Protein 3BKW (pdb70)

Nearest PDB structures (foldseek):
  3bkw-assembly1_A  TM=1.005E+00  e=5.208E-48  Mesorhizobium japonicum MAFF 303099
  3bkw-assembly1_B  TM=9.819E-01  e=2.307E-45  Mesorhizobium japonicum MAFF 303099
  3g5l-assembly2_A  TM=9.165E-01  e=6.372E-25  Listeria monocytogenes serotype 4b str. F2365
  3g5l-assembly1_B  TM=9.072E-01  e=1.115E-24  Listeria monocytogenes serotype 4b str. F2365
  3l8d-assembly1_A-2  TM=7.432E-01  e=1.160E-13  Bacillus thuringiensis str. Al Hakam

Radius of gyration: 23.38 Å; Cα contacts (8 Å, |Δi|>4): 963; chains: 2; bounding box: 64×59×41 Å

Structure (mmCIF, N/CA/C/O backbone):
data_3BKW
#
_entry.id   3BKW
#
_cell.length_a   58.330
_cell.length_b   58.480
_cell.length_c   142.030
_cell.angle_alpha   90.000
_cell.angle_beta   90.000
_cell.angle_gamma   90.000
#
_symmetry.space_group_name_H-M   'P 21 21 21'
#
loop_
_entity.id
_entity.type
_entity.pdbx_description
1 polymer 'S-adenosylmethionine dependent methyltransferase'
2 non-polymer 1,2-ETHANEDIOL
3 water water
#
loop_
_atom_site.group_PDB
_atom_site.id
_atom_site.type_symbol
_atom_site.label_atom_id
_atom_site.label_alt_id
_atom_site.label_comp_id
_atom_site.label_asym_id
_atom_site.label_entity_id
_atom_site.label_seq_id
_atom_site.pdbx_PDB_ins_code
_atom_site.Cartn_x
_atom_site.Cartn_y
_atom_site.Cartn_z
_atom_site.occupancy
_atom_site.B_iso_or_equiv
_atom_site.auth_seq_id
_atom_site.auth_comp_id
_atom_site.auth_asym_id
_atom_site.auth_atom_id
_atom_site.pdbx_PDB_model_num
ATOM 1 N N . GLY A 1 25 ? 36.588 16.713 16.305 1.00 50.50 24 GLY A N 1
ATOM 2 C CA . GLY A 1 25 ? 36.872 18.053 16.911 1.00 49.36 24 GLY A CA 1
ATOM 3 C C . GLY A 1 25 ? 36.097 19.156 16.211 1.00 49.03 24 GLY A C 1
ATOM 4 O O . GLY A 1 25 ? 34.861 19.178 16.281 1.00 49.54 24 GLY A O 1
ATOM 5 N N . LEU A 1 26 ? 36.813 20.066 15.537 1.00 47.68 25 LEU A N 1
ATOM 6 C CA . LEU A 1 26 ? 36.183 21.195 14.807 1.00 47.63 25 LEU A CA 1
ATOM 7 C C . LEU A 1 26 ? 35.315 20.720 13.646 1.00 47.37 25 LEU A C 1
ATOM 8 O O . LEU A 1 26 ? 34.219 21.240 13.440 1.00 48.03 25 LEU A O 1
ATOM 13 N N . ASP A 1 27 ? 35.792 19.714 12.916 1.00 48.06 26 ASP A N 1
ATOM 14 C CA . ASP A 1 27 ? 35.021 19.128 11.797 1.00 49.41 26 ASP A CA 1
ATOM 15 C C . ASP A 1 27 ? 33.708 18.443 12.245 1.00 48.51 26 ASP A C 1
ATOM 16 O O . ASP A 1 27 ? 32.827 18.207 11.412 1.00 50.31 26 ASP A O 1
ATOM 21 N N . GLY A 1 28 ? 33.598 18.116 13.538 1.00 45.87 27 GLY A N 1
ATOM 22 C CA . GLY A 1 28 ? 32.379 17.577 14.129 1.00 44.84 27 GLY A CA 1
ATOM 23 C C . GLY A 1 28 ? 31.374 18.639 14.577 1.00 44.33 27 GLY A C 1
ATOM 24 O O . GLY A 1 28 ? 30.193 18.315 14.738 1.00 45.75 27 GLY A O 1
ATOM 25 N N . ALA A 1 29 ? 31.824 19.885 14.790 1.00 39.30 28 ALA A N 1
ATOM 26 C CA . ALA A 1 29 ? 30.953 20.983 15.261 1.00 38.11 28 ALA A CA 1
ATOM 27 C C . ALA A 1 29 ? 30.245 21.627 14.080 1.00 34.93 28 ALA A C 1
ATOM 28 O O . ALA A 1 29 ? 30.888 22.269 13.247 1.00 33.09 28 ALA A O 1
ATOM 30 N N . ALA A 1 30 ? 28.919 21.470 14.032 1.00 33.36 29 ALA A N 1
ATOM 31 C CA . ALA A 1 30 ? 28.076 22.006 12.957 1.00 33.41 29 ALA A CA 1
ATOM 32 C C . ALA A 1 30 ? 28.229 23.497 12.770 1.00 31.11 29 ALA A C 1
ATOM 33 O O . ALA A 1 30 ? 28.190 23.980 11.637 1.00 31.00 29 ALA A O 1
ATOM 35 N N . GLU A 1 31 ? 28.386 24.210 13.890 1.00 32.16 30 GLU A N 1
ATOM 36 C CA . GLU A 1 31 ? 28.541 25.663 13.884 1.00 30.59 30 GLU A CA 1
ATOM 37 C C . GLU A 1 31 ? 29.958 26.192 13.622 1.00 31.95 30 GLU A C 1
ATOM 38 O O . GLU A 1 31 ? 30.122 27.409 13.491 1.00 30.66 30 GLU A O 1
ATOM 44 N N . TRP A 1 32 ? 30.955 25.309 13.547 1.00 30.75 31 TRP A N 1
ATOM 45 C CA . TRP A 1 32 ? 32.338 25.748 13.302 1.00 30.91 31 TRP A CA 1
ATOM 46 C C . TRP A 1 32 ? 32.531 26.506 11.984 1.00 29.96 31 TRP A C 1
ATOM 47 O O . TRP A 1 32 ? 33.107 27.586 12.014 1.00 30.09 31 TRP A O 1
ATOM 58 N N . PRO A 1 33 ? 32.086 25.952 10.838 1.00 30.24 32 PRO A N 1
ATOM 59 C CA . PRO A 1 33 ? 32.254 26.711 9.589 1.00 30.93 32 PRO A CA 1
ATOM 60 C C . PRO A 1 33 ? 31.688 28.135 9.586 1.00 30.22 32 PRO A C 1
ATOM 61 O O . PRO A 1 33 ? 32.340 29.049 9.072 1.00 31.58 32 PRO A O 1
ATOM 65 N N . ALA A 1 34 ? 30.507 28.315 10.175 1.00 31.69 33 ALA A N 1
ATOM 66 C CA . ALA A 1 34 ? 29.877 29.637 10.314 1.00 31.59 33 ALA A CA 1
ATOM 67 C C . ALA A 1 34 ? 30.690 30.569 11.195 1.00 29.15 33 ALA A C 1
ATOM 68 O O . ALA A 1 34 ? 30.872 31.737 10.852 1.00 32.25 33 ALA A O 1
ATOM 70 N N . LEU A 1 35 ? 31.198 30.042 12.306 1.00 27.90 34 LEU A N 1
ATOM 71 C CA . LEU A 1 35 ? 32.010 30.838 13.244 1.00 29.79 34 LEU A CA 1
ATOM 72 C C . LEU A 1 35 ? 33.378 31.144 12.624 1.00 27.87 34 LEU A C 1
ATOM 73 O O . LEU A 1 35 ? 33.856 32.284 12.684 1.00 29.07 34 LEU A O 1
ATOM 78 N N . ARG A 1 36 ? 33.974 30.140 11.962 1.00 29.10 35 ARG A N 1
ATOM 79 C CA . ARG A 1 36 ? 35.254 30.306 11.252 1.00 29.76 35 ARG A CA 1
ATOM 80 C C . ARG A 1 36 ? 35.164 31.427 10.200 1.00 27.87 35 ARG A C 1
ATOM 81 O O . ARG A 1 36 ? 36.078 32.239 10.070 1.00 30.26 35 ARG A O 1
ATOM 89 N N . ALA A 1 37 ? 34.040 31.466 9.477 1.00 28.70 36 ALA A N 1
ATOM 90 C CA . ALA A 1 37 ? 33.795 32.492 8.454 1.00 29.67 36 ALA A CA 1
ATOM 91 C C . ALA A 1 37 ? 33.760 33.921 9.003 1.00 29.35 36 ALA A C 1
ATOM 92 O O . ALA A 1 37 ? 34.060 34.876 8.274 1.00 30.18 36 ALA A O 1
ATOM 102 N N . LEU A 1 39 ? 35.669 34.940 11.602 1.00 28.63 38 LEU A N 1
ATOM 103 C CA . LEU A 1 39 ? 36.978 35.300 12.114 1.00 28.51 38 LEU A CA 1
ATOM 104 C C . LEU A 1 39 ? 37.713 36.204 11.153 1.00 29.18 38 LEU A C 1
ATOM 105 O O . LEU A 1 39 ? 37.475 36.147 9.950 1.00 30.35 38 LEU A O 1
ATOM 110 N N . PRO A 1 40 ? 38.620 37.042 11.678 1.00 30.17 39 PRO A N 1
ATOM 111 C CA . PRO A 1 40 ? 39.491 37.773 10.780 1.00 30.66 39 PRO A CA 1
ATOM 112 C C . PRO A 1 40 ? 40.542 36.777 10.243 1.00 31.81 39 PRO A C 1
ATOM 113 O O . PRO A 1 40 ? 40.613 35.645 10.731 1.00 30.81 39 PRO A O 1
ATOM 117 N N . GLU A 1 41 ? 41.331 37.180 9.252 1.00 31.81 40 GLU A N 1
ATOM 118 C CA . GLU A 1 41 ? 42.469 36.359 8.839 1.00 31.90 40 GLU A CA 1
ATOM 119 C C . GLU A 1 41 ? 43.383 36.188 10.079 1.00 31.75 40 GLU A C 1
ATOM 120 O O . GLU A 1 41 ? 43.806 37.173 10.672 1.00 32.32 40 GLU A O 1
ATOM 126 N N . VAL A 1 42 ? 43.660 34.944 10.460 1.00 30.68 41 VAL A N 1
ATOM 127 C CA . VAL A 1 42 ? 44.422 34.657 11.691 1.00 30.44 41 VAL A CA 1
ATOM 128 C C . VAL A 1 42 ? 45.935 34.693 11.519 1.00 29.59 41 VAL A C 1
ATOM 129 O O . VAL A 1 42 ? 46.656 34.675 12.516 1.00 30.18 41 VAL A O 1
ATOM 133 N N . GLY A 1 43 ? 46.419 34.761 10.271 1.00 30.34 42 GLY A N 1
ATOM 134 C CA . GLY A 1 43 ? 47.839 34.786 9.994 1.00 29.11 42 GLY A CA 1
ATOM 135 C C . GLY A 1 43 ? 48.537 35.956 10.663 1.00 30.19 42 GLY A C 1
ATOM 136 O O . GLY A 1 43 ? 48.129 37.110 10.484 1.00 31.69 42 GLY A O 1
ATOM 137 N N . GLY A 1 44 ? 49.533 35.632 11.485 1.00 28.46 43 GLY A N 1
ATOM 138 C CA . GLY A 1 44 ? 50.341 36.607 12.192 1.00 29.65 43 GLY A CA 1
ATOM 139 C C . GLY A 1 44 ? 49.712 37.203 13.435 1.00 27.76 43 GLY A C 1
ATOM 140 O O . GLY A 1 44 ? 50.351 38.042 14.093 1.00 31.77 43 GLY A O 1
ATOM 141 N N . LEU A 1 45 ? 48.505 36.755 13.813 1.00 27.28 44 LEU A N 1
ATOM 142 C CA . LEU A 1 45 ? 47.807 37.351 14.951 1.00 27.01 44 LEU A CA 1
ATOM 143 C C . LEU A 1 45 ? 48.179 36.731 16.282 1.00 28.51 44 LEU A C 1
ATOM 144 O O . LEU A 1 45 ? 48.589 35.576 16.358 1.00 27.39 44 LEU A O 1
ATOM 149 N N . ARG A 1 46 ? 48.007 37.542 17.320 1.00 27.80 45 ARG A N 1
ATOM 150 C CA . ARG A 1 46 ? 48.127 37.135 18.709 1.00 26.26 45 ARG A CA 1
ATOM 151 C C . ARG A 1 46 ? 46.680 36.837 19.099 1.00 26.13 45 ARG A C 1
ATOM 152 O O . ARG A 1 46 ? 45.809 37.706 18.954 1.00 26.94 45 ARG A O 1
ATOM 160 N N . ILE A 1 47 ? 46.431 35.614 19.570 1.00 26.67 46 ILE A N 1
ATOM 161 C CA . ILE A 1 47 ? 45.077 35.132 19.837 1.00 27.19 46 ILE A CA 1
ATOM 162 C C . ILE A 1 47 ? 44.927 34.558 21.232 1.00 26.98 46 ILE A C 1
ATOM 163 O O . ILE A 1 47 ? 45.833 33.876 21.724 1.00 27.92 46 ILE A O 1
ATOM 168 N N . VAL A 1 48 ? 43.782 34.838 21.871 1.00 26.30 47 VAL A N 1
ATOM 169 C CA . VAL A 1 48 ? 43.437 34.212 23.141 1.00 27.33 47 VAL A CA 1
ATOM 170 C C . VAL A 1 48 ? 42.153 33.400 22.927 1.00 26.57 47 VAL A C 1
ATOM 171 O O . VAL A 1 48 ? 41.202 33.909 22.331 1.00 27.49 47 VAL A O 1
ATOM 175 N N . ASP A 1 49 ? 42.148 32.154 23.420 1.00 26.75 48 ASP A N 1
ATOM 176 C CA . ASP A 1 49 ? 41.021 31.247 23.338 1.00 27.74 48 ASP A CA 1
ATOM 177 C C . ASP A 1 49 ? 40.470 31.086 24.735 1.00 26.79 48 ASP A C 1
ATOM 178 O O . ASP A 1 49 ? 41.130 30.505 25.590 1.00 26.87 48 ASP A O 1
ATOM 183 N N . LEU A 1 50 ? 39.274 31.634 24.973 1.00 27.70 49 LEU A N 1
ATOM 184 C CA . LEU A 1 50 ? 38.642 31.607 26.288 1.00 26.79 49 LEU A CA 1
ATOM 185 C C . LEU A 1 50 ? 37.762 30.373 26.414 1.00 28.60 49 LEU A C 1
ATOM 186 O O . LEU A 1 50 ? 36.698 30.300 25.787 1.00 28.91 49 LEU A O 1
ATOM 191 N N . GLY A 1 51 ? 38.219 29.405 27.211 1.00 28.52 50 GLY A N 1
ATOM 192 C CA . GLY A 1 51 ? 37.524 28.115 27.417 1.00 28.50 50 GLY A CA 1
ATOM 193 C C . GLY A 1 51 ? 37.973 27.205 26.289 1.00 28.17 50 GLY A C 1
ATOM 194 O O . GLY A 1 51 ? 37.160 26.653 25.544 1.00 29.03 50 GLY A O 1
ATOM 195 N N . CYS A 1 52 ? 39.286 27.016 26.206 1.00 28.87 51 CYS A N 1
ATOM 196 C CA . CYS A 1 52 ? 39.902 26.292 25.092 1.00 28.23 51 CYS A CA 1
ATOM 197 C C . CYS A 1 52 ? 39.714 24.770 25.068 1.00 27.51 51 CYS A C 1
ATOM 198 O O . CYS A 1 52 ? 39.962 24.136 24.027 1.00 28.21 51 CYS A O 1
ATOM 201 N N . GLY A 1 53 ? 39.332 24.188 26.204 1.00 28.72 52 GLY A N 1
ATOM 202 C CA . GLY A 1 53 ? 39.161 22.751 26.319 1.00 29.01 52 GLY A CA 1
ATOM 203 C C . GLY A 1 53 ? 40.416 22.016 25.897 1.00 28.29 52 GLY A C 1
ATOM 204 O O . GLY A 1 53 ? 41.527 22.365 26.315 1.00 27.96 52 GLY A O 1
ATOM 205 N N . PHE A 1 54 ? 40.244 21.016 25.031 1.00 30.17 53 PHE A N 1
ATOM 206 C CA . PHE A 1 54 ? 41.344 20.207 24.499 1.00 31.77 53 PHE A CA 1
ATOM 207 C C . PHE A 1 54 ? 42.252 20.978 23.521 1.00 30.92 53 PHE A C 1
ATOM 208 O O . PHE A 1 54 ? 43.249 20.433 23.085 1.00 30.52 53 PHE A O 1
ATOM 216 N N . GLY A 1 55 ? 41.907 22.224 23.181 1.00 30.15 54 GLY A N 1
ATOM 217 C CA . GLY A 1 55 ? 42.736 23.070 22.326 1.00 30.45 54 GLY A CA 1
ATOM 218 C C . GLY A 1 55 ? 42.541 22.925 20.834 1.00 30.43 54 GLY A C 1
ATOM 219 O O . GLY A 1 55 ? 43.430 23.293 20.072 1.00 30.58 54 GLY A O 1
ATOM 220 N N . TRP A 1 56 ? 41.371 22.444 20.406 1.00 30.95 55 TRP A N 1
ATOM 221 C CA . TRP A 1 56 ? 41.090 22.240 18.981 1.00 30.81 55 TRP A CA 1
ATOM 222 C C . TRP A 1 56 ? 41.265 23.530 18.166 1.00 29.98 55 TRP A C 1
ATOM 223 O O . TRP A 1 56 ? 41.932 23.524 17.126 1.00 29.94 55 TRP A O 1
ATOM 234 N N . PHE A 1 57 ? 40.700 24.628 18.670 1.00 27.40 56 PHE A N 1
ATOM 235 C CA . PHE A 1 57 ? 40.818 25.916 17.999 1.00 26.83 56 PHE A CA 1
ATOM 236 C C . PHE A 1 57 ? 42.265 26.433 18.059 1.00 26.69 56 PHE A C 1
ATOM 237 O O . PHE A 1 57 ? 42.745 27.017 17.076 1.00 27.53 56 PHE A O 1
ATOM 245 N N . CYS A 1 58 ? 42.920 26.256 19.212 1.00 25.10 57 CYS A N 1
ATOM 246 C CA . CYS A 1 58 ? 44.311 26.702 19.402 1.00 25.42 57 CYS A CA 1
ATOM 247 C C . CYS A 1 58 ? 45.220 26.109 18.330 1.00 25.83 57 CYS A C 1
ATOM 248 O O . CYS A 1 58 ? 45.999 26.839 17.697 1.00 27.43 57 CYS A O 1
ATOM 251 N N . ARG A 1 59 ? 45.105 24.793 18.118 1.00 26.82 58 ARG A N 1
ATOM 252 C CA . ARG A 1 59 ? 45.868 24.107 17.082 1.00 26.95 58 ARG A CA 1
ATOM 253 C C . ARG A 1 59 ? 45.481 24.550 15.675 1.00 26.49 58 ARG A C 1
ATOM 254 O O . ARG A 1 59 ? 46.358 24.741 14.843 1.00 27.62 58 ARG A O 1
ATOM 262 N N . TRP A 1 60 ? 44.186 24.724 15.418 1.00 28.40 59 TRP A N 1
ATOM 263 C CA . TRP A 1 60 ? 43.725 25.234 14.112 1.00 27.36 59 TRP A CA 1
ATOM 264 C C . TRP A 1 60 ? 44.355 26.599 13.821 1.00 27.24 59 TRP A C 1
ATOM 265 O O . TRP A 1 60 ? 44.874 26.826 12.729 1.00 27.99 59 TRP A O 1
ATOM 276 N N . ALA A 1 61 ? 44.312 27.494 14.803 1.00 25.93 60 ALA A N 1
ATOM 277 C CA . ALA A 1 61 ? 44.846 28.846 14.645 1.00 26.01 60 ALA A CA 1
ATOM 278 C C . ALA A 1 61 ? 46.344 28.827 14.373 1.00 26.79 60 ALA A C 1
ATOM 279 O O . ALA A 1 61 ? 46.831 29.563 13.499 1.00 28.27 60 ALA A O 1
ATOM 281 N N . HIS A 1 62 ? 47.073 28.002 15.124 1.00 27.55 61 HIS A N 1
ATOM 282 C CA . HIS A 1 62 ? 48.510 27.831 14.905 1.00 28.82 61 HIS A CA 1
ATOM 283 C C . HIS A 1 62 ? 48.781 27.282 13.493 1.00 29.55 61 HIS A C 1
ATOM 284 O O . HIS A 1 62 ? 49.611 27.825 12.761 1.00 27.81 61 HIS A O 1
ATOM 291 N N . GLU A 1 63 ? 48.055 26.237 13.106 1.00 28.43 62 GLU A N 1
ATOM 292 C CA . GLU A 1 63 ? 48.183 25.674 11.745 1.00 31.71 62 GLU A CA 1
ATOM 293 C C . GLU A 1 63 ? 47.963 26.722 10.646 1.00 29.52 62 GLU A C 1
ATOM 294 O O . GLU A 1 63 ? 48.624 26.664 9.597 1.00 31.86 62 GLU A O 1
ATOM 300 N N . HIS A 1 64 ? 47.077 27.687 10.900 1.00 29.17 63 HIS A N 1
ATOM 301 C CA . HIS A 1 64 ? 46.752 28.758 9.952 1.00 29.81 63 HIS A CA 1
ATOM 302 C C . HIS A 1 64 ? 47.567 30.049 10.124 1.00 30.84 63 HIS A C 1
ATOM 303 O O . HIS A 1 64 ? 47.178 31.118 9.637 1.00 31.83 63 HIS A O 1
ATOM 310 N N . GLY A 1 65 ? 48.704 29.944 10.813 1.00 30.26 64 GLY A N 1
ATOM 311 C CA . GLY A 1 65 ? 49.686 31.000 10.883 1.00 30.78 64 GLY A CA 1
ATOM 312 C C . GLY A 1 65 ? 49.642 31.992 12.010 1.00 28.67 64 GLY A C 1
ATOM 313 O O . GLY A 1 65 ? 50.340 33.004 11.925 1.00 27.76 64 GLY A O 1
ATOM 314 N N . ALA A 1 66 ? 48.871 31.721 13.065 1.00 29.49 65 ALA A N 1
ATOM 315 C CA . ALA A 1 66 ? 48.826 32.612 14.228 1.00 27.23 65 ALA A CA 1
ATOM 316 C C . ALA A 1 66 ? 50.217 32.745 14.850 1.00 28.72 65 ALA A C 1
ATOM 317 O O . ALA A 1 66 ? 50.910 31.733 15.024 1.00 30.80 65 ALA A O 1
ATOM 319 N N . SER A 1 67 ? 50.642 33.978 15.140 1.00 28.26 66 SER A N 1
ATOM 320 C CA . SER A 1 67 ? 51.966 34.214 15.741 1.00 29.66 66 SER A CA 1
ATOM 321 C C . SER A 1 67 ? 52.046 33.685 17.162 1.00 29.08 66 SER A C 1
ATOM 322 O O . SER A 1 67 ? 53.086 33.175 17.572 1.00 31.04 66 SER A O 1
ATOM 325 N N . TYR A 1 68 ? 50.946 33.801 17.902 1.00 28.98 67 TYR A N 1
ATOM 326 C CA . TYR A 1 68 ? 50.889 33.380 19.289 1.00 28.30 67 TYR A CA 1
ATOM 327 C C . TYR A 1 68 ? 49.452 33.066 19.686 1.00 27.24 67 TYR A C 1
ATOM 328 O O . TYR A 1 68 ? 48.550 33.817 19.338 1.00 26.86 67 TYR A O 1
ATOM 337 N N . VAL A 1 69 ? 49.265 31.949 20.393 1.00 27.15 68 VAL A N 1
ATOM 338 C CA . VAL A 1 69 ? 47.948 31.528 20.890 1.00 28.22 68 VAL A CA 1
ATOM 339 C C . VAL A 1 69 ? 48.047 31.227 22.388 1.00 27.69 68 VAL A C 1
ATOM 340 O O . VAL A 1 69 ? 48.916 30.467 22.807 1.00 28.46 68 VAL A O 1
ATOM 344 N N . LEU A 1 70 ? 47.181 31.866 23.182 1.00 27.91 69 LEU A N 1
ATOM 345 C CA . LEU A 1 70 ? 47.050 31.614 24.622 1.00 27.15 69 LEU A CA 1
ATOM 346 C C . LEU A 1 70 ? 45.700 30.915 24.790 1.00 27.18 69 LEU A C 1
ATOM 347 O O . LEU A 1 70 ? 44.655 31.514 24.506 1.00 27.62 69 LEU A O 1
ATOM 352 N N . GLY A 1 71 ? 45.734 29.660 25.217 1.00 26.30 70 GLY A N 1
ATOM 353 C CA . GLY A 1 71 ? 44.530 28.872 25.473 1.00 26.21 70 GLY A CA 1
ATOM 354 C C . GLY A 1 71 ? 44.279 28.840 26.964 1.00 26.02 70 GLY A C 1
ATOM 355 O O . GLY A 1 71 ? 45.156 28.434 27.723 1.00 27.01 70 GLY A O 1
ATOM 356 N N . LEU A 1 72 ? 43.086 29.267 27.380 1.00 26.20 71 LEU A N 1
ATOM 357 C CA . LEU A 1 72 ? 42.701 29.306 28.788 1.00 26.72 71 LEU A CA 1
ATOM 358 C C . LEU A 1 72 ? 41.523 28.386 29.088 1.00 27.98 71 LEU A C 1
ATOM 359 O O . LEU A 1 72 ? 40.532 28.400 28.368 1.00 28.51 71 LEU A O 1
ATOM 364 N N . ASP A 1 73 ? 41.629 27.626 30.182 1.00 29.36 72 ASP A N 1
ATOM 365 C CA . ASP A 1 73 ? 40.560 26.729 30.623 1.00 29.32 72 ASP A CA 1
ATOM 366 C C . ASP A 1 73 ? 40.707 26.522 32.141 1.00 29.87 72 ASP A C 1
ATOM 367 O O . ASP A 1 73 ? 41.779 26.722 32.692 1.00 31.22 72 ASP A O 1
ATOM 372 N N . LEU A 1 74 ? 39.616 26.158 32.797 1.00 32.65 73 LEU A N 1
ATOM 373 C CA . LEU A 1 74 ? 39.626 25.919 34.246 1.00 35.22 73 LEU A CA 1
ATOM 374 C C . LEU A 1 74 ? 40.245 24.567 34.600 1.00 34.73 73 LEU A C 1
ATOM 375 O O . LEU A 1 74 ? 40.834 24.444 35.659 1.00 36.48 73 LEU A O 1
ATOM 380 N N . SER A 1 75 ? 40.137 23.584 33.701 1.00 34.87 74 SER A N 1
ATOM 381 C CA . SER A 1 75 ? 40.612 22.211 33.943 1.00 36.27 74 SER A CA 1
ATOM 382 C C . SER A 1 75 ? 42.093 21.992 33.643 1.00 36.31 74 SER A C 1
ATOM 383 O O . SER A 1 75 ? 42.492 21.975 32.474 1.00 34.81 74 SER A O 1
ATOM 386 N N . GLU A 1 76 ? 42.897 21.793 34.688 1.00 38.21 75 GLU A N 1
ATOM 387 C CA . GLU A 1 76 ? 44.335 21.518 34.521 1.00 39.31 75 GLU A CA 1
ATOM 388 C C . GLU A 1 76 ? 44.573 20.227 33.732 1.00 40.60 75 GLU A C 1
ATOM 389 O O . GLU A 1 76 ? 45.454 20.188 32.870 1.00 39.64 75 GLU A O 1
ATOM 395 N N . LYS A 1 77 ? 43.788 19.190 34.035 1.00 42.98 76 LYS A N 1
ATOM 396 C CA . LYS A 1 77 ? 43.873 17.902 33.327 1.00 43.96 76 LYS A CA 1
ATOM 397 C C . LYS A 1 77 ? 43.588 18.033 31.830 1.00 42.91 76 LYS A C 1
ATOM 398 O O . LYS A 1 77 ? 44.272 17.398 31.024 1.00 43.88 76 LYS A O 1
ATOM 417 N N . LEU A 1 79 ? 43.993 20.838 30.075 1.00 36.09 78 LEU A N 1
ATOM 418 C CA . LEU A 1 79 ? 45.135 21.606 29.554 1.00 36.65 78 LEU A CA 1
ATOM 419 C C . LEU A 1 79 ? 46.361 20.705 29.361 1.00 35.47 78 LEU A C 1
ATOM 420 O O . LEU A 1 79 ? 47.133 20.916 28.425 1.00 34.04 78 LEU A O 1
ATOM 425 N N . ALA A 1 80 ? 46.535 19.707 30.236 1.00 36.31 79 ALA A N 1
ATOM 426 C CA . ALA A 1 80 ? 47.636 18.735 30.114 1.00 36.39 79 ALA A CA 1
ATOM 427 C C . ALA A 1 80 ? 47.531 17.933 28.812 1.00 36.97 79 ALA A C 1
ATOM 428 O O . ALA A 1 80 ? 48.552 17.719 28.138 1.00 36.91 79 ALA A O 1
ATOM 430 N N . ARG A 1 81 ? 46.306 17.520 28.466 1.00 37.02 80 ARG A N 1
ATOM 431 C CA . ARG A 1 81 ? 46.034 16.797 27.205 1.00 38.08 80 ARG A CA 1
ATOM 432 C C . ARG A 1 81 ? 46.262 17.716 25.995 1.00 37.04 80 ARG A C 1
ATOM 433 O O . ARG A 1 81 ? 46.827 17.291 24.987 1.00 34.19 80 ARG A O 1
ATOM 441 N N . ALA A 1 82 ? 45.834 18.975 26.111 1.00 35.81 81 ALA A N 1
ATOM 442 C CA . ALA A 1 82 ? 46.049 19.988 25.065 1.00 36.21 81 ALA A CA 1
ATOM 443 C C . ALA A 1 82 ? 47.539 20.197 24.779 1.0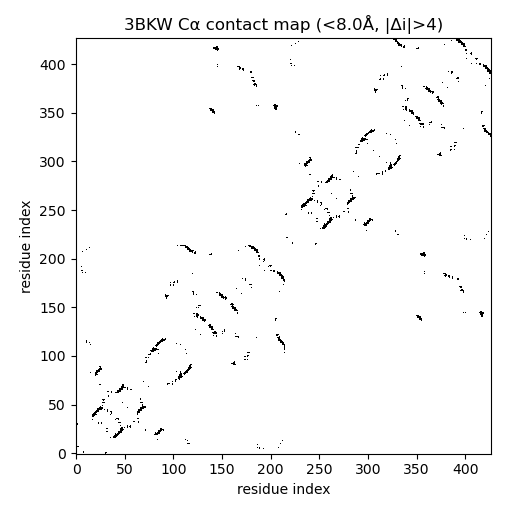0 35.08 81 ALA A C 1
ATOM 444 O O . ALA A 1 82 ? 47.942 20.191 23.619 1.00 36.18 81 ALA A O 1
ATOM 446 N N . ARG A 1 83 ? 48.345 20.364 25.831 1.00 36.22 82 ARG A N 1
ATOM 447 C CA . ARG A 1 83 ? 49.811 20.534 25.672 1.00 37.75 82 ARG A CA 1
ATOM 448 C C . ARG A 1 83 ? 50.444 19.353 24.939 1.00 38.96 82 ARG A C 1
ATOM 449 O O . ARG A 1 83 ? 51.184 19.551 23.964 1.00 40.24 82 ARG A O 1
ATOM 457 N N . ALA A 1 84 ? 50.117 18.144 25.406 1.00 39.46 83 ALA A N 1
ATOM 458 C CA . ALA A 1 84 ? 50.591 16.874 24.814 1.00 40.51 83 ALA A CA 1
ATOM 459 C C . ALA A 1 84 ? 50.294 16.739 23.312 1.00 40.88 83 ALA A C 1
ATOM 460 O O . ALA A 1 84 ? 51.106 16.163 22.573 1.00 40.67 83 ALA A O 1
ATOM 462 N N . ALA A 1 85 ? 49.156 17.286 22.872 1.00 40.80 84 ALA A N 1
ATOM 463 C CA . ALA A 1 85 ? 48.754 17.253 21.457 1.00 40.97 84 ALA A CA 1
ATOM 464 C C . ALA A 1 85 ? 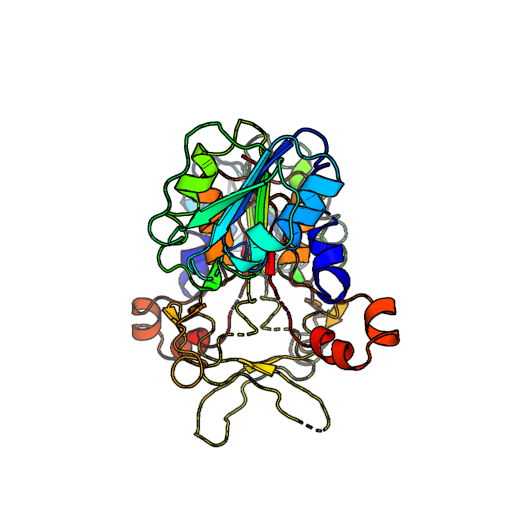49.604 18.124 20.509 1.00 42.15 84 ALA A C 1
ATOM 465 O O . ALA A 1 85 ? 49.430 18.025 19.290 1.00 43.76 84 ALA A O 1
ATOM 467 N N . GLY A 1 86 ? 50.468 18.996 21.053 1.00 42.48 85 GLY A N 1
ATOM 468 C CA . GLY A 1 86 ? 51.395 19.826 20.257 1.00 42.34 85 GLY A CA 1
ATOM 469 C C . GLY A 1 86 ? 50.756 21.074 19.669 1.00 40.78 85 GLY A C 1
ATOM 470 O O . GLY A 1 86 ? 49.555 21.289 19.833 1.00 42.84 85 GLY A O 1
ATOM 471 N N . PRO A 1 87 ? 51.552 21.934 19.002 1.00 38.03 86 PRO A N 1
ATOM 472 C CA . PRO A 1 87 ? 52.984 21.877 18.739 1.00 37.82 86 PRO A CA 1
ATOM 473 C C . PRO A 1 87 ? 53.815 22.356 19.934 1.00 36.12 86 PRO A C 1
ATOM 474 O O . PRO A 1 87 ? 53.266 22.844 20.919 1.00 35.59 86 PRO A O 1
ATOM 478 N N . ASP A 1 88 ? 55.129 22.257 19.798 1.00 36.22 87 ASP A N 1
ATOM 479 C CA . ASP A 1 88 ? 56.065 22.637 20.863 1.00 35.48 87 ASP A CA 1
ATOM 480 C C . ASP A 1 88 ? 56.219 24.146 21.073 1.00 34.91 87 ASP A C 1
ATOM 481 O O . ASP A 1 88 ? 56.542 24.552 22.187 1.00 34.53 87 ASP A O 1
ATOM 486 N N . THR A 1 89 ? 56.006 24.962 20.028 1.00 31.59 88 THR A N 1
ATOM 487 C CA . THR A 1 89 ? 56.059 26.426 20.147 1.00 30.27 88 THR A CA 1
ATOM 488 C C . THR A 1 89 ? 54.855 27.123 19.524 1.00 28.81 88 THR A C 1
ATOM 489 O O . THR A 1 89 ? 54.194 26.586 18.634 1.00 30.64 88 THR A O 1
ATOM 493 N N . GLY A 1 90 ? 54.576 28.319 20.038 1.00 26.73 89 GLY A N 1
ATOM 494 C CA . GLY A 1 90 ? 53.506 29.174 19.541 1.00 26.91 89 GLY A CA 1
ATOM 495 C C . GLY A 1 90 ? 52.182 29.110 20.266 1.00 27.43 89 GLY A C 1
ATOM 496 O O . GLY A 1 90 ? 51.370 30.020 20.075 1.00 29.51 89 GLY A O 1
ATOM 497 N N . ILE A 1 91 ? 51.947 28.048 21.061 1.00 28.15 90 ILE A N 1
ATOM 498 C CA . ILE A 1 91 ? 50.727 27.897 21.851 1.00 28.51 90 ILE A CA 1
ATOM 499 C C . ILE A 1 91 ? 51.083 27.712 23.325 1.00 27.20 90 ILE A C 1
ATOM 500 O O . ILE A 1 91 ? 51.824 26.790 23.670 1.00 30.26 90 ILE A O 1
ATOM 505 N N . THR A 1 92 ? 50.556 28.596 24.171 1.00 28.47 91 THR A N 1
ATOM 506 C CA . THR A 1 92 ? 50.708 28.533 25.626 1.00 27.34 91 THR A CA 1
ATOM 507 C C . THR A 1 92 ? 49.344 28.211 26.210 1.00 26.95 91 THR A C 1
ATOM 508 O O . THR A 1 92 ? 48.351 28.814 25.798 1.00 27.58 91 THR A O 1
ATOM 512 N N . TYR A 1 93 ? 49.300 27.257 27.150 1.00 27.04 92 TYR A N 1
ATOM 513 C CA . TYR A 1 93 ? 48.063 26.899 27.859 1.00 26.70 92 TYR A CA 1
ATOM 514 C C . TYR A 1 93 ? 48.223 27.288 29.312 1.00 27.31 92 TYR A C 1
ATOM 515 O O . TYR A 1 93 ? 49.259 27.014 29.906 1.00 26.17 92 TYR A O 1
ATOM 524 N N . GLU A 1 94 ? 47.219 27.968 29.860 1.00 27.56 93 GLU A N 1
ATOM 525 C CA . GLU A 1 94 ? 47.243 28.378 31.271 1.00 30.05 93 GLU A CA 1
ATOM 526 C C . GLU A 1 94 ? 45.888 28.163 31.889 1.00 30.97 93 GLU A C 1
ATOM 527 O O . GLU A 1 94 ? 44.862 28.350 31.232 1.00 29.32 93 GLU A O 1
ATOM 533 N N . ARG A 1 95 ? 45.882 27.783 33.164 1.00 33.17 94 ARG A N 1
ATOM 534 C CA . ARG A 1 95 ? 44.638 27.565 33.890 1.00 35.96 94 ARG A CA 1
ATOM 535 C C . ARG A 1 95 ? 44.055 28.942 34.234 1.00 34.24 94 ARG A C 1
ATOM 536 O O . ARG A 1 95 ? 44.797 29.851 34.618 1.00 36.90 94 ARG A O 1
ATOM 544 N N . ALA A 1 96 ? 42.750 29.109 34.022 1.00 33.49 95 ALA A N 1
ATOM 545 C CA . ALA A 1 96 ? 42.065 30.368 34.322 1.00 34.34 95 ALA A CA 1
ATOM 546 C C . ALA A 1 96 ? 40.591 30.156 34.602 1.00 32.76 95 ALA A C 1
ATOM 547 O O . ALA A 1 96 ? 39.982 29.233 34.066 1.00 32.33 95 ALA A O 1
ATOM 549 N N . ASP A 1 97 ? 40.043 31.023 35.454 1.00 33.50 96 ASP A N 1
ATOM 550 C CA . ASP A 1 97 ? 38.627 31.033 35.810 1.00 33.11 96 ASP A CA 1
ATOM 551 C C . ASP A 1 97 ? 38.043 32.207 35.047 1.00 30.98 96 ASP A C 1
ATOM 552 O O . ASP A 1 97 ? 38.375 33.358 35.344 1.00 33.16 96 ASP A O 1
ATOM 557 N N . LEU A 1 98 ? 37.184 31.933 34.065 1.00 30.93 97 LEU A N 1
ATOM 558 C CA . LEU A 1 98 ? 36.581 33.013 33.256 1.00 31.35 97 LEU A CA 1
ATOM 559 C C . LEU A 1 98 ? 35.703 33.997 34.062 1.00 32.51 97 LEU A C 1
ATOM 560 O O . LEU A 1 98 ? 35.491 35.128 33.608 1.00 34.04 97 LEU A O 1
ATOM 565 N N . ASP A 1 99 ? 35.209 33.573 35.231 1.00 34.54 98 ASP A N 1
ATOM 566 C CA . ASP A 1 99 ? 34.481 34.465 36.153 1.00 35.84 98 ASP A CA 1
ATOM 567 C C . ASP A 1 99 ? 35.390 35.457 36.867 1.00 36.58 98 ASP A C 1
ATOM 568 O O . ASP A 1 99 ? 34.890 36.440 37.395 1.00 37.76 98 ASP A O 1
ATOM 573 N N . LYS A 1 100 ? 36.696 35.186 36.914 1.00 35.90 99 LYS A N 1
ATOM 574 C CA . LYS A 1 100 ? 37.694 36.049 37.565 1.00 38.63 99 LYS A CA 1
ATOM 575 C C . LYS A 1 100 ? 38.849 36.305 36.587 1.00 35.99 99 LYS A C 1
ATOM 576 O O . LYS A 1 100 ? 40.015 36.329 36.972 1.00 37.69 99 LYS A O 1
ATOM 580 N N . LEU A 1 101 ? 38.505 36.529 35.320 1.00 34.51 100 LEU A N 1
ATOM 581 C CA . LEU A 1 101 ? 39.484 36.657 34.255 1.00 34.43 100 LEU A CA 1
ATOM 582 C C . LEU A 1 101 ? 40.303 37.942 34.303 1.00 34.62 100 LEU A C 1
ATOM 583 O O . LEU A 1 101 ? 39.749 39.038 34.458 1.00 33.25 100 LEU A O 1
ATOM 588 N N . HIS A 1 102 ? 41.618 37.764 34.160 1.00 33.53 101 HIS A N 1
ATOM 589 C CA A HIS A 1 102 ? 42.557 38.861 34.049 0.50 34.50 101 HIS A CA 1
ATOM 590 C CA B HIS A 1 102 ? 42.594 38.846 34.063 0.50 34.80 101 HIS A CA 1
ATOM 591 C C . HIS A 1 102 ? 43.358 38.609 32.773 1.00 34.08 101 HIS A C 1
ATOM 592 O O . HIS A 1 102 ? 43.747 37.476 32.494 1.00 34.44 101 HIS A O 1
ATOM 605 N N . LEU A 1 103 ? 43.547 39.660 31.975 1.00 33.03 102 LEU A N 1
ATOM 606 C CA . LEU A 1 103 ? 44.307 39.576 30.736 1.00 33.25 102 LEU A CA 1
ATOM 607 C C . LEU A 1 103 ? 45.208 40.797 30.645 1.00 33.95 102 LEU A C 1
ATOM 608 O O . LEU A 1 103 ? 44.787 41.893 31.057 1.00 34.03 102 LEU A O 1
ATOM 613 N N . PRO A 1 104 ? 46.440 40.626 30.110 1.00 33.88 103 PRO A N 1
ATOM 614 C CA . PRO A 1 104 ? 47.311 41.768 29.924 1.00 33.90 103 PRO A CA 1
ATOM 615 C C . PRO A 1 104 ? 46.749 42.706 28.857 1.00 33.37 103 PRO A C 1
ATOM 616 O O . PRO A 1 104 ? 46.165 42.252 27.870 1.00 32.36 103 PRO A O 1
ATOM 620 N N . GLN A 1 105 ? 46.918 44.000 29.080 1.00 34.11 104 GLN A N 1
ATOM 621 C CA . GLN A 1 105 ? 46.373 45.037 28.209 1.00 34.22 104 GLN A CA 1
ATOM 622 C C . GLN A 1 105 ? 47.070 45.063 26.851 1.00 32.58 104 GLN A C 1
ATOM 623 O O . GLN A 1 105 ? 48.270 44.782 26.783 1.00 31.90 104 GLN A O 1
ATOM 629 N N . ASP A 1 106 ? 46.302 45.348 25.788 1.00 31.75 105 ASP A N 1
ATOM 630 C CA . ASP A 1 106 ? 46.843 45.575 24.438 1.00 32.28 105 ASP A CA 1
ATOM 631 C C . ASP A 1 106 ? 47.771 44.430 23.970 1.00 30.99 105 ASP A C 1
ATOM 632 O O . ASP A 1 106 ? 48.827 44.667 23.370 1.00 34.42 105 ASP A O 1
ATOM 637 N N . SER A 1 107 ? 47.370 43.196 24.278 1.00 29.95 106 SER A N 1
ATOM 638 C CA . SER A 1 107 ? 48.184 41.990 24.027 1.00 31.48 106 SER A CA 1
ATOM 639 C C . SER A 1 107 ? 47.672 40.991 23.001 1.00 30.38 106 SER A C 1
ATOM 640 O O . SER A 1 107 ? 48.393 40.019 22.672 1.00 30.67 106 SER A O 1
ATOM 643 N N . PHE A 1 108 ? 46.455 41.203 22.494 1.00 29.86 107 PHE A N 1
ATOM 644 C CA . PHE A 1 108 ? 45.853 40.289 21.518 1.00 27.69 107 PHE A CA 1
ATOM 645 C C . PHE A 1 108 ? 45.173 41.016 20.387 1.00 28.31 107 PHE A C 1
ATOM 646 O O . PHE A 1 108 ? 44.679 42.116 20.557 1.00 28.84 107 PHE A O 1
ATOM 654 N N . ASP A 1 109 ? 45.177 40.393 19.220 1.00 27.52 108 ASP A N 1
ATOM 655 C CA . ASP A 1 109 ? 44.490 40.904 18.039 1.00 27.50 108 ASP A CA 1
ATOM 656 C C . AS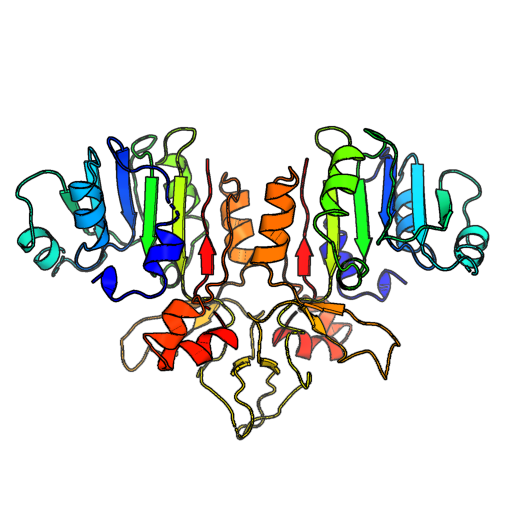P A 1 109 ? 43.113 40.262 17.902 1.00 26.84 108 ASP A C 1
ATOM 657 O O . ASP A 1 109 ? 42.239 40.820 17.239 1.00 28.67 108 ASP A O 1
ATOM 662 N N . LEU A 1 110 ? 42.945 39.059 18.474 1.00 27.03 109 LEU A N 1
ATOM 663 C CA . LEU A 1 110 ? 41.701 38.310 18.399 1.00 26.94 109 LEU A CA 1
ATOM 664 C C . LEU A 1 110 ? 41.451 37.566 19.689 1.00 26.98 109 LEU A C 1
ATOM 665 O O . LEU A 1 110 ? 42.355 36.929 20.205 1.00 27.07 109 LEU A O 1
ATOM 670 N N . ALA A 1 111 ? 40.225 37.666 20.194 1.00 26.03 110 ALA A N 1
ATOM 671 C CA . ALA A 1 111 ? 39.748 36.852 21.294 1.00 26.22 110 ALA A CA 1
ATOM 672 C C . ALA A 1 111 ? 38.664 35.934 20.715 1.00 27.01 110 ALA A C 1
ATOM 673 O O . ALA A 1 111 ? 37.772 36.387 19.992 1.00 26.62 110 ALA A O 1
ATOM 675 N N . TYR A 1 112 ? 38.796 34.642 20.973 1.00 26.28 111 TYR A N 1
ATOM 676 C CA . TYR A 1 112 ? 37.858 33.615 20.524 1.00 27.04 111 TYR A CA 1
ATOM 677 C C . TYR A 1 112 ? 37.308 32.848 21.703 1.00 26.87 111 TYR A C 1
ATOM 678 O O . TYR A 1 112 ? 38.022 32.601 22.653 1.00 26.47 111 TYR A O 1
ATOM 687 N N . SER A 1 113 ? 36.041 32.450 21.624 1.00 27.15 112 SER A N 1
ATOM 688 C CA . SER A 1 113 ? 35.450 31.595 22.643 1.00 25.97 112 SER A CA 1
ATOM 689 C C . SER A 1 113 ? 34.306 30.760 22.100 1.00 27.56 112 SER A C 1
ATOM 690 O O . SER A 1 113 ? 33.343 31.302 21.578 1.00 27.87 112 SER A O 1
ATOM 693 N N . SER A 1 114 ? 34.423 29.443 22.223 1.00 25.77 113 SER A N 1
ATOM 694 C CA . SER A 1 114 ? 33.378 28.518 21.815 1.00 26.25 113 SER A CA 1
ATOM 695 C C . SER A 1 114 ? 32.613 27.969 23.017 1.00 25.89 113 SER A C 1
ATOM 696 O O . SER A 1 114 ? 33.176 27.239 23.843 1.00 26.16 113 SER A O 1
ATOM 699 N N . LEU A 1 115 ? 31.345 28.356 23.109 1.00 26.33 114 LEU A N 1
ATOM 700 C CA . LEU A 1 115 ? 30.404 27.761 24.061 1.00 27.08 114 LEU A CA 1
ATOM 701 C C . LEU A 1 115 ? 30.861 27.756 25.512 1.00 29.35 114 LEU A C 1
ATOM 702 O O . LEU A 1 115 ? 30.755 26.746 26.222 1.00 29.65 114 LEU A O 1
ATOM 707 N N . ALA A 1 116 ? 31.381 28.898 25.936 1.00 27.58 115 ALA A N 1
ATOM 708 C CA . ALA A 1 116 ? 31.856 29.108 27.311 1.00 27.71 115 ALA A CA 1
ATOM 709 C C . ALA A 1 116 ? 31.160 30.253 28.040 1.00 26.22 115 ALA A C 1
ATOM 710 O O . ALA A 1 116 ? 30.942 30.167 29.233 1.00 28.96 115 ALA A O 1
ATOM 712 N N . LEU A 1 117 ? 30.841 31.338 27.328 1.00 27.78 116 LEU A N 1
ATOM 713 C CA . LEU A 1 117 ? 30.343 32.542 27.960 1.00 28.27 116 LEU A CA 1
ATOM 714 C C . LEU A 1 117 ? 28.959 32.442 28.549 1.00 26.66 116 LEU A C 1
ATOM 715 O O . LEU A 1 117 ? 28.663 33.187 29.476 1.00 26.64 116 LEU A O 1
ATOM 720 N N . HIS A 1 118 ? 28.156 31.470 28.098 1.00 27.43 117 HIS A N 1
ATOM 721 C CA . HIS A 1 118 ? 26.853 31.226 28.729 1.00 28.10 117 HIS A CA 1
ATOM 722 C C . HIS A 1 118 ? 26.954 30.691 30.162 1.00 27.92 117 HIS A C 1
ATOM 723 O O . HIS A 1 118 ? 25.947 30.638 30.853 1.00 30.18 117 HIS A O 1
ATOM 730 N N . TYR A 1 119 ? 28.153 30.279 30.596 1.00 27.32 118 TYR A N 1
ATOM 731 C CA . TYR A 1 119 ? 28.392 29.859 31.988 1.00 27.25 118 TYR A CA 1
ATOM 732 C C . TYR A 1 119 ? 28.963 30.959 32.900 1.00 26.27 118 TYR A C 1
ATOM 733 O O . TYR A 1 119 ? 29.154 30.731 34.091 1.00 28.29 118 TYR A O 1
ATOM 742 N N . VAL A 1 120 ? 29.168 32.163 32.342 1.00 26.22 119 VAL A N 1
ATOM 743 C CA . VAL A 1 120 ? 29.757 33.297 33.067 1.00 27.29 119 VAL A CA 1
ATOM 744 C C . VAL A 1 120 ? 28.625 34.183 33.554 1.00 27.81 119 VAL A C 1
ATOM 745 O O . VAL A 1 120 ? 27.899 34.705 32.730 1.00 28.46 119 VAL A O 1
ATOM 749 N N . GLU A 1 121 ? 28.511 34.388 34.869 1.00 27.12 120 GLU A N 1
ATOM 750 C CA A GLU A 1 121 ? 27.422 35.184 35.432 0.50 27.74 120 GLU A CA 1
ATOM 751 C CA B GLU A 1 121 ? 27.424 35.187 35.442 0.50 27.23 120 GLU A CA 1
ATOM 752 C C . GLU A 1 121 ? 27.540 36.660 35.071 1.00 27.90 120 GLU A C 1
ATOM 753 O O . GLU A 1 121 ? 26.574 37.251 34.575 1.00 28.62 120 GLU A O 1
ATOM 764 N N . ASP A 1 122 ? 28.713 37.241 35.333 1.00 28.46 121 ASP A N 1
ATOM 765 C CA . ASP A 1 122 ? 28.970 38.665 35.054 1.00 28.80 121 ASP A CA 1
ATOM 766 C C . ASP A 1 122 ? 29.693 38.773 33.712 1.00 28.66 121 ASP A C 1
ATOM 767 O O . ASP A 1 122 ? 30.902 39.024 33.645 1.00 26.56 121 ASP A O 1
ATOM 772 N N . VAL A 1 123 ? 28.927 38.609 32.637 1.00 27.17 122 VAL A N 1
ATOM 773 C CA . VAL A 1 123 ? 29.516 38.583 31.299 1.00 27.77 122 VAL A CA 1
ATOM 774 C C . VAL A 1 123 ? 30.036 39.958 30.888 1.00 27.85 122 VAL A C 1
ATOM 775 O O . VAL A 1 123 ? 31.035 40.037 30.189 1.00 28.03 122 VAL A O 1
ATOM 779 N N . ALA A 1 124 ? 29.366 41.026 31.338 1.00 28.07 123 ALA A N 1
ATOM 780 C CA . ALA A 1 124 ? 29.808 42.401 31.056 1.00 28.55 123 ALA A CA 1
ATOM 781 C C . ALA A 1 124 ? 31.230 42.658 31.565 1.00 25.76 123 ALA A C 1
ATOM 782 O O . ALA A 1 124 ? 32.045 43.257 30.845 1.00 25.73 123 ALA A O 1
ATOM 784 N N . ARG A 1 125 ? 31.548 42.142 32.752 1.00 25.05 124 ARG A N 1
ATOM 785 C CA A ARG A 1 125 ? 32.903 42.244 33.318 0.50 24.38 124 ARG A CA 1
ATOM 786 C CA B ARG A 1 125 ? 32.901 42.249 33.316 0.50 24.15 124 ARG A CA 1
ATOM 787 C C . ARG A 1 125 ? 33.904 41.568 32.384 1.00 25.26 124 ARG A C 1
ATOM 788 O O . ARG A 1 125 ? 34.954 42.129 32.062 1.00 26.47 124 ARG A O 1
ATOM 803 N N . LEU A 1 126 ? 33.565 40.359 31.947 1.00 25.20 125 LEU A N 1
ATOM 804 C CA . LEU A 1 126 ? 34.410 39.622 30.991 1.00 26.01 125 LEU A CA 1
ATOM 805 C C . LEU A 1 126 ? 34.595 40.418 29.684 1.00 26.55 125 LEU A C 1
ATOM 806 O O . LEU A 1 126 ? 35.713 40.514 29.186 1.00 26.28 125 LEU A O 1
ATOM 811 N N . PHE A 1 127 ? 33.519 40.990 29.148 1.00 25.71 126 PHE A N 1
ATOM 812 C CA . PHE A 1 127 ? 33.614 41.809 27.936 1.00 25.26 126 PHE A CA 1
ATOM 813 C C . PHE A 1 127 ? 34.573 42.990 28.116 1.00 26.96 126 PHE A C 1
ATOM 814 O O . PHE A 1 127 ? 35.375 43.285 27.231 1.00 26.86 126 PHE A O 1
ATOM 822 N N . ARG A 1 128 ? 34.491 43.674 29.255 1.00 27.16 127 ARG A N 1
ATOM 823 C CA . ARG A 1 128 ? 35.403 44.800 29.528 1.00 27.52 127 ARG A CA 1
ATOM 824 C C . ARG A 1 128 ? 36.856 44.346 29.599 1.00 27.71 127 ARG A C 1
ATOM 825 O O . ARG A 1 128 ? 37.749 45.038 29.104 1.00 28.31 127 ARG A O 1
ATOM 833 N N . THR A 1 129 ? 37.075 43.171 30.178 1.00 27.56 128 THR A N 1
ATOM 834 C CA . THR A 1 129 ? 38.409 42.576 30.279 1.00 28.16 128 THR A CA 1
ATOM 835 C C . THR A 1 129 ? 38.957 42.236 28.900 1.00 28.98 128 THR A C 1
ATOM 836 O O . THR A 1 129 ? 40.118 42.553 28.588 1.00 28.39 128 THR A O 1
ATOM 840 N N . VAL A 1 130 ? 38.120 41.621 28.069 1.00 27.55 129 VAL A N 1
ATOM 841 C CA . VAL A 1 130 ? 38.511 41.302 26.693 1.00 25.94 129 VAL A CA 1
ATOM 842 C C . VAL A 1 130 ? 38.780 42.590 25.909 1.00 26.90 129 VAL A C 1
ATOM 843 O O . VAL A 1 130 ? 39.780 42.674 25.191 1.00 27.26 129 VAL A O 1
ATOM 847 N N . HIS A 1 131 ? 37.927 43.602 26.077 1.00 28.63 130 HIS A N 1
ATOM 848 C CA . HIS A 1 131 ? 38.115 44.872 25.365 1.00 26.87 130 HIS A CA 1
ATOM 849 C C . HIS A 1 131 ? 39.502 45.473 25.641 1.00 27.25 130 HIS A C 1
ATOM 850 O O . HIS A 1 131 ? 40.215 45.818 24.699 1.00 29.34 130 HIS A O 1
ATOM 857 N N . GLN A 1 132 ? 39.904 45.558 26.908 1.00 26.95 131 GLN A N 1
ATOM 858 C CA . GLN A 1 132 ? 41.230 46.138 27.244 1.00 28.67 131 GLN A CA 1
ATOM 859 C C . GLN A 1 132 ? 42.426 45.275 26.791 1.00 28.56 131 GLN A C 1
ATOM 860 O O . GLN A 1 132 ? 43.509 45.811 26.540 1.00 27.86 131 GLN A O 1
ATOM 866 N N . ALA A 1 133 ? 42.214 43.957 26.700 1.00 29.40 132 ALA A N 1
ATOM 867 C CA . ALA A 1 133 ? 43.233 43.016 26.238 1.00 28.48 132 ALA A CA 1
ATOM 868 C C . ALA A 1 133 ? 43.469 43.102 24.735 1.00 27.58 132 ALA A C 1
ATOM 869 O O . ALA A 1 133 ? 44.553 42.741 24.270 1.00 28.41 132 ALA A O 1
ATOM 871 N N . LEU A 1 134 ? 42.465 43.563 23.987 1.00 25.51 133 LEU A N 1
ATOM 872 C CA . LEU A 1 134 ? 42.564 43.669 22.527 1.00 26.34 133 LEU A CA 1
ATOM 873 C C . LEU A 1 134 ? 43.225 44.970 22.104 1.00 27.73 133 LEU A C 1
ATOM 874 O O . LEU A 1 134 ? 42.970 46.038 22.691 1.00 29.71 133 LEU A O 1
ATOM 879 N N . SER A 1 135 ? 44.092 44.880 21.100 1.00 31.02 134 SER A N 1
ATOM 880 C CA . SER A 1 135 ? 44.706 46.081 20.520 1.00 31.51 134 SER A CA 1
ATOM 881 C C . SER A 1 135 ? 43.665 46.763 19.636 1.00 32.60 134 SER A C 1
ATOM 882 O O . SER A 1 135 ? 42.726 46.100 19.182 1.00 32.20 134 SER A O 1
ATOM 885 N N . PRO A 1 136 ? 43.801 48.091 19.397 1.00 34.19 135 PRO A N 1
ATOM 886 C CA . PRO A 1 136 ? 42.833 48.811 18.562 1.00 34.05 135 PRO A CA 1
ATOM 887 C C . PRO A 1 136 ? 42.588 48.097 17.228 1.00 34.00 135 PRO A C 1
ATOM 888 O O . PRO A 1 136 ? 43.544 47.625 16.613 1.00 33.94 135 PRO A O 1
ATOM 892 N N . GLY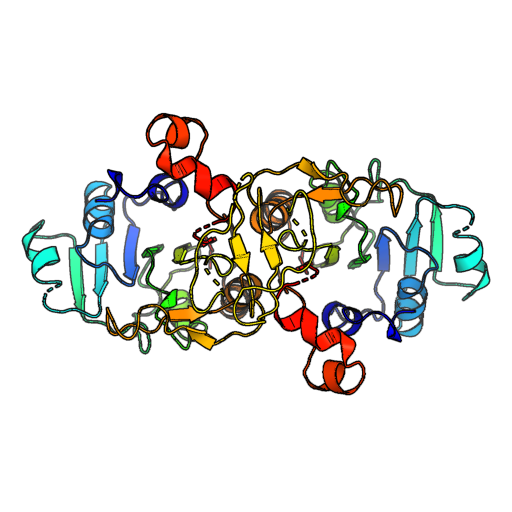 A 1 137 ? 41.315 47.953 16.849 1.00 34.33 136 GLY A N 1
ATOM 893 C CA . GLY A 1 137 ? 40.908 47.224 15.646 1.00 34.51 136 GLY A CA 1
ATOM 894 C C . GLY A 1 137 ? 40.814 45.709 15.823 1.00 33.24 136 GLY A C 1
ATOM 895 O O . GLY A 1 137 ? 40.504 44.992 14.864 1.00 35.37 136 GLY A O 1
ATOM 896 N N . GLY A 1 138 ? 41.073 45.209 17.035 1.00 31.62 137 GLY A N 1
ATOM 897 C CA . GLY A 1 138 ? 41.011 43.779 17.306 1.00 30.08 137 GLY A CA 1
ATOM 898 C C . GLY A 1 138 ? 39.583 43.293 17.388 1.00 30.24 137 GLY A C 1
ATOM 899 O O . GLY A 1 138 ? 38.665 44.103 17.530 1.00 31.71 137 GLY A O 1
ATOM 900 N N . HIS A 1 139 ? 39.401 41.966 17.309 1.00 28.34 138 HIS A N 1
ATOM 901 C CA . HIS A 1 139 ? 38.073 41.342 17.311 1.00 28.78 138 HIS A CA 1
ATOM 902 C C . HIS A 1 139 ? 37.863 40.340 18.433 1.00 26.79 138 HIS A C 1
ATOM 903 O O . HIS A 1 139 ? 38.805 39.805 18.968 1.00 28.30 138 HIS A O 1
ATOM 910 N N . PHE A 1 140 ? 36.593 40.159 18.783 1.00 27.25 139 PHE A N 1
ATOM 911 C CA . PHE A 1 140 ? 36.122 39.176 19.749 1.00 26.94 139 PHE A CA 1
ATOM 912 C C . PHE A 1 140 ? 35.029 38.405 19.019 1.00 27.78 139 PHE A C 1
ATOM 913 O O . PHE A 1 140 ? 34.029 39.005 18.634 1.00 29.05 139 PHE A O 1
ATOM 921 N N . VAL A 1 141 ? 35.252 37.113 18.803 1.00 26.56 140 VAL A N 1
ATOM 922 C CA . VAL A 1 141 ? 34.334 36.259 18.068 1.00 26.43 140 VAL A CA 1
ATOM 923 C C . VAL A 1 141 ? 33.992 35.091 18.976 1.00 27.50 140 VAL A C 1
ATOM 924 O O . VAL A 1 141 ? 34.881 34.378 19.461 1.00 27.70 140 VAL A O 1
ATOM 928 N N . PHE A 1 142 ? 32.704 34.909 19.260 1.00 26.92 141 PHE A N 1
ATOM 929 C CA . PHE A 1 142 ? 32.296 33.869 20.167 1.00 26.24 141 PHE A CA 1
ATOM 930 C C . PHE A 1 142 ? 30.935 33.265 19.881 1.00 28.36 141 PHE A C 1
ATOM 931 O O . PHE A 1 142 ? 30.076 33.902 19.254 1.00 27.76 141 PHE A O 1
ATOM 939 N N . SER A 1 143 ? 30.763 32.033 20.371 1.00 26.30 142 SER A N 1
ATOM 940 C CA . SER A 1 143 ? 29.501 31.325 20.291 1.00 26.69 142 SER A CA 1
ATOM 941 C C . SER A 1 143 ? 28.991 31.056 21.685 1.00 28.13 142 SER A C 1
ATOM 942 O O . SER A 1 143 ? 29.772 30.820 22.618 1.00 27.60 142 SER A O 1
ATOM 945 N N . THR A 1 144 ? 27.674 31.125 21.819 1.00 27.17 143 THR A N 1
ATOM 946 C CA . THR A 1 144 ? 26.974 30.779 23.047 1.00 27.52 143 THR A CA 1
ATOM 947 C C . THR A 1 144 ? 25.676 30.067 22.682 1.00 27.00 143 THR A C 1
ATOM 948 O O . THR A 1 144 ? 25.222 30.128 21.551 1.00 26.57 143 THR A O 1
ATOM 952 N N . GLU A 1 145 ? 25.078 29.394 23.651 1.00 28.05 144 GLU A N 1
ATOM 953 C CA . GLU A 1 145 ? 23.736 28.873 23.479 1.00 28.58 144 GLU A CA 1
ATOM 954 C C . GLU A 1 145 ? 22.809 30.057 23.253 1.00 27.87 144 GLU A C 1
ATOM 955 O O . GLU A 1 145 ? 22.925 31.099 23.895 1.00 29.14 144 GLU A O 1
ATOM 961 N N . HIS A 1 146 ? 21.917 29.894 22.294 1.00 28.30 145 HIS A N 1
ATOM 962 C CA . HIS A 1 146 ? 20.964 30.949 21.913 1.00 26.40 145 HIS A CA 1
ATOM 963 C C . HIS A 1 146 ? 19.900 31.089 23.012 1.00 26.14 145 HIS A C 1
ATOM 964 O O . HIS A 1 146 ? 19.528 30.085 23.625 1.00 28.42 145 HIS A O 1
ATOM 971 N N . PRO A 1 147 ? 19.443 32.337 23.299 1.00 26.28 146 PRO A N 1
ATOM 972 C CA . PRO A 1 147 ? 18.374 32.445 24.302 1.00 25.88 146 PRO A CA 1
ATOM 973 C C . PRO A 1 147 ? 17.063 31.667 24.009 1.00 25.49 146 PRO A C 1
ATOM 974 O O . PRO A 1 147 ? 16.366 31.272 24.937 1.00 26.67 146 PRO A O 1
ATOM 978 N N . ILE A 1 148 ? 16.723 31.430 22.738 1.00 25.58 147 ILE A N 1
ATOM 979 C CA . ILE A 1 148 ? 15.569 30.578 22.400 1.00 25.66 147 ILE A CA 1
ATOM 980 C C . ILE A 1 148 ? 15.770 29.172 22.983 1.00 25.26 147 ILE A C 1
ATOM 981 O O . ILE A 1 148 ? 14.846 28.578 23.511 1.00 26.65 147 ILE A O 1
ATOM 986 N N . TYR A 1 149 ? 16.994 28.662 22.869 1.00 26.07 148 TYR A N 1
ATOM 987 C CA . TYR A 1 149 ? 17.362 27.369 23.395 1.00 27.43 148 TYR A CA 1
ATOM 988 C C . TYR A 1 149 ? 17.441 27.363 24.929 1.00 26.84 148 TYR A C 1
ATOM 989 O O . TYR A 1 149 ? 17.013 26.384 25.565 1.00 27.90 148 TYR A O 1
ATOM 1006 N N . ALA A 1 151 ? 15.997 29.642 27.178 1.00 28.78 150 ALA A N 1
ATOM 1007 C CA . ALA A 1 151 ? 14.812 30.168 27.878 1.00 27.44 150 ALA A CA 1
ATOM 1008 C C . ALA A 1 151 ? 13.897 29.189 28.617 1.00 28.66 150 ALA A C 1
ATOM 1009 O O . ALA A 1 151 ? 13.567 29.429 29.773 1.00 29.96 150 ALA A O 1
ATOM 1011 N N . PRO A 1 152 ? 13.471 28.101 27.952 1.00 28.16 151 PRO A N 1
ATOM 1012 C CA . PRO A 1 152 ? 12.394 27.300 28.552 1.00 27.75 151 PRO A CA 1
ATOM 1013 C C . PRO A 1 152 ? 12.676 26.601 29.887 1.00 29.93 151 PRO A C 1
ATOM 1014 O O . PRO A 1 152 ? 13.789 26.128 30.119 1.00 31.56 151 PRO A O 1
ATOM 1018 N N . ALA A 1 153 ? 11.662 26.559 30.748 1.00 30.40 152 ALA A N 1
ATOM 1019 C CA . ALA A 1 153 ? 11.768 25.849 32.027 1.00 30.95 152 ALA A CA 1
ATOM 1020 C C . ALA A 1 153 ? 11.901 24.339 31.794 1.00 31.75 152 ALA A C 1
ATOM 1021 O O . ALA A 1 153 ? 12.584 23.651 32.561 1.00 32.73 152 ALA A O 1
ATOM 1023 N N . ARG A 1 154 ? 11.244 23.832 30.751 1.00 30.48 153 ARG A N 1
ATOM 1024 C CA . ARG A 1 154 ? 11.275 22.424 30.362 1.00 33.98 153 ARG A CA 1
ATOM 1025 C C . ARG A 1 154 ? 11.637 22.380 28.877 1.00 33.91 153 ARG A C 1
ATOM 1026 O O . ARG A 1 154 ? 10.763 22.167 28.037 1.00 35.25 153 ARG A O 1
ATOM 1031 N N . PRO A 1 155 ? 12.931 22.575 28.541 1.00 32.72 154 PRO A N 1
ATOM 1032 C CA . PRO A 1 155 ? 13.306 22.646 27.135 1.00 32.55 154 PRO A CA 1
ATOM 1033 C C . PRO A 1 155 ? 13.182 21.301 26.450 1.00 33.55 154 PRO A C 1
ATOM 1034 O O . PRO A 1 155 ? 13.448 20.260 27.056 1.00 34.77 154 PRO A O 1
ATOM 1038 N N . GLY A 1 156 ? 12.737 21.343 25.206 1.00 32.13 155 GLY A N 1
ATOM 1039 C CA . GLY A 1 156 ? 12.566 20.151 24.403 1.00 31.57 155 GLY A CA 1
ATOM 1040 C C . GLY A 1 156 ? 11.618 20.378 23.262 1.00 30.89 155 GLY A C 1
ATOM 1041 O O . GLY A 1 156 ? 10.930 21.384 23.204 1.00 32.53 155 GLY A O 1
ATOM 1042 N N . TRP A 1 157 ? 11.582 19.416 22.357 1.00 30.02 156 TRP A N 1
ATOM 1043 C CA . TRP A 1 157 ? 10.663 19.465 21.235 1.00 29.28 156 TRP A CA 1
ATOM 1044 C C . TRP A 1 157 ? 9.273 19.009 21.665 1.00 29.89 156 TRP A C 1
ATOM 1045 O O . TRP A 1 157 ? 9.126 18.137 22.527 1.00 32.10 156 TRP A O 1
ATOM 1056 N N . ALA A 1 158 ? 8.266 19.609 21.044 1.00 29.71 157 ALA A N 1
ATOM 1057 C CA . ALA A 1 158 ? 6.862 19.240 21.207 1.00 30.63 157 ALA A CA 1
ATOM 1058 C C . ALA A 1 158 ? 6.330 18.906 19.809 1.00 34.17 157 ALA A C 1
ATOM 1059 O O . ALA A 1 158 ? 6.738 19.525 18.828 1.00 36.12 157 ALA A O 1
ATOM 1061 N N . ILE A 1 159 ? 5.470 17.898 19.713 1.00 38.60 158 ILE A N 1
ATOM 1062 C CA . ILE A 1 159 ? 4.844 17.498 18.448 1.00 40.64 158 ILE A CA 1
ATOM 1063 C C . ILE A 1 159 ? 3.384 17.906 18.593 1.00 42.04 158 ILE A C 1
ATOM 1064 O O . ILE A 1 159 ? 2.679 17.354 19.443 1.00 43.62 158 ILE A O 1
ATOM 1069 N N . ASP A 1 160 ? 2.947 18.875 17.783 1.00 43.01 159 ASP A N 1
ATOM 1070 C CA . ASP A 1 160 ? 1.569 19.386 17.848 1.00 44.42 159 ASP A CA 1
ATOM 1071 C C . ASP A 1 160 ? 0.541 18.420 17.229 1.00 44.41 159 ASP A C 1
ATOM 1072 O O . ASP A 1 160 ? 0.916 17.362 16.715 1.00 42.83 159 ASP A O 1
ATOM 1077 N N . ALA A 1 161 ? -0.737 18.805 17.291 1.00 46.46 160 ALA A N 1
ATOM 1078 C CA . ALA A 1 161 ? -1.875 18.013 16.748 1.00 45.77 160 ALA A CA 1
ATOM 1079 C C . ALA A 1 161 ? -1.716 17.561 15.292 1.00 45.37 160 ALA A C 1
ATOM 1080 O O . ALA A 1 161 ? -2.124 16.450 14.939 1.00 46.21 160 ALA A O 1
ATOM 1082 N N . GLU A 1 162 ? -1.111 18.419 14.470 1.00 43.53 161 GLU A N 1
ATOM 1083 C CA . GLU A 1 162 ? -0.871 18.132 13.048 1.00 42.74 161 GLU A CA 1
ATOM 1084 C C . GLU A 1 162 ? 0.394 17.286 12.757 1.00 40.42 161 GLU A C 1
ATOM 1085 O O . GLU A 1 162 ? 0.629 16.944 11.598 1.00 39.17 161 GLU A O 1
ATOM 1091 N N . GLY A 1 163 ? 1.179 16.950 13.791 1.00 37.74 162 GLY A N 1
ATOM 1092 C CA . GLY A 1 163 ? 2.448 16.230 13.641 1.00 36.34 162 GLY A CA 1
ATOM 1093 C C . GLY A 1 163 ? 3.644 17.134 13.374 1.00 34.04 162 GLY A C 1
ATOM 1094 O O . GLY A 1 163 ? 4.738 16.663 13.073 1.00 29.56 162 GLY A O 1
ATOM 1095 N N . ARG A 1 164 ? 3.460 18.448 13.490 1.00 33.65 163 ARG A N 1
ATOM 1096 C CA . ARG A 1 164 ? 4.544 19.389 13.256 1.00 34.30 163 ARG A CA 1
ATOM 1097 C C . ARG A 1 164 ? 5.444 19.488 14.494 1.00 30.58 163 ARG A C 1
ATOM 1098 O O . ARG A 1 164 ? 4.955 19.549 15.626 1.00 32.20 163 ARG A O 1
ATOM 1106 N N . ARG A 1 165 ? 6.756 19.502 14.255 1.00 31.22 164 ARG A N 1
ATOM 1107 C CA A ARG A 1 165 ? 7.749 19.651 15.317 0.50 29.69 164 ARG A CA 1
ATOM 1108 C CA B ARG A 1 165 ? 7.760 19.657 15.308 0.50 30.00 164 ARG A CA 1
ATOM 1109 C C . ARG A 1 165 ? 7.796 21.128 15.713 1.00 29.84 164 ARG A C 1
ATOM 1110 O O . ARG A 1 165 ? 7.920 21.985 14.857 1.00 28.45 164 ARG A O 1
ATOM 1125 N N . THR A 1 166 ? 7.709 21.404 17.022 1.00 27.07 165 THR A N 1
ATOM 1126 C CA . THR A 1 166 ? 7.791 22.784 17.550 1.00 27.07 165 THR A CA 1
ATOM 1127 C C . THR A 1 166 ? 8.688 22.836 18.770 1.00 26.89 165 THR A C 1
ATOM 1128 O O . THR A 1 166 ? 8.944 21.813 19.412 1.00 27.16 165 THR A O 1
ATOM 1132 N N . TRP A 1 167 ? 9.138 24.052 19.080 1.00 25.71 166 TRP A N 1
ATOM 1133 C CA . TRP A 1 167 ? 10.005 24.337 20.221 1.00 25.07 166 TRP A CA 1
ATOM 1134 C C . TRP A 1 167 ? 9.296 25.350 21.110 1.00 24.81 166 TRP A C 1
ATOM 1135 O O . TRP A 1 167 ? 9.341 26.573 20.830 1.00 26.39 166 TRP A O 1
ATOM 1146 N N . PRO A 1 168 ? 8.594 24.872 22.157 1.00 26.87 167 PRO A N 1
ATOM 1147 C CA . PRO A 1 168 ? 7.907 25.781 23.079 1.00 28.62 167 PRO A CA 1
ATOM 1148 C C . PRO A 1 168 ? 8.841 26.663 23.900 1.00 30.56 167 PRO A C 1
ATOM 1149 O O . PRO A 1 168 ? 9.788 26.163 24.511 1.00 31.78 167 PRO A O 1
ATOM 1153 N N . ILE A 1 169 ? 8.554 27.959 23.900 1.00 29.50 168 ILE A N 1
ATOM 1154 C CA . ILE A 1 169 ? 9.317 28.959 24.616 1.00 30.98 168 ILE A CA 1
ATOM 1155 C C . ILE A 1 169 ? 8.478 29.491 25.775 1.00 31.33 168 ILE A C 1
ATOM 1156 O O . ILE A 1 169 ? 7.284 29.712 25.622 1.00 31.97 168 ILE A O 1
ATOM 1161 N N . ASP A 1 170 ? 9.100 29.629 26.942 1.00 27.55 169 ASP A N 1
ATOM 1162 C CA . ASP A 1 170 ? 8.530 30.381 28.067 1.00 27.57 169 ASP A CA 1
ATOM 1163 C C . ASP A 1 170 ? 9.660 31.186 28.718 1.00 28.24 169 ASP A C 1
ATOM 1164 O O . ASP A 1 170 ? 10.857 30.879 28.532 1.00 28.82 169 ASP A O 1
ATOM 1169 N N . ARG A 1 171 ? 9.263 32.235 29.442 1.00 30.21 170 ARG A N 1
ATOM 1170 C CA . ARG A 1 171 ? 10.164 33.119 30.190 1.00 32.29 170 ARG A CA 1
ATOM 1171 C C . ARG A 1 171 ? 11.379 33.647 29.401 1.00 29.76 170 ARG A C 1
ATOM 1172 O O . ARG A 1 171 ? 12.443 33.880 29.960 1.00 28.77 170 ARG A O 1
ATOM 1180 N N . TYR A 1 172 ? 11.214 33.855 28.096 1.00 28.88 171 TYR A N 1
ATOM 1181 C CA . TYR A 1 172 ? 12.312 34.382 27.278 1.00 27.50 171 TYR A CA 1
ATOM 1182 C C . TYR A 1 172 ? 12.836 35.717 27.781 1.00 27.58 171 TYR A C 1
ATOM 1183 O O . TYR A 1 172 ? 14.049 35.971 27.715 1.00 28.74 171 TYR A O 1
ATOM 1192 N N . LEU A 1 173 ? 11.943 36.562 28.307 1.00 29.74 172 LEU A N 1
ATOM 1193 C CA . LEU A 1 173 ? 12.347 37.882 28.808 1.00 29.66 172 LEU A CA 1
ATOM 1194 C C . LEU A 1 173 ? 12.716 37.908 30.289 1.00 32.33 172 LEU A C 1
ATOM 1195 O O . LEU A 1 173 ? 13.050 38.990 30.823 1.00 34.75 172 LEU A O 1
ATOM 1200 N N . VAL A 1 174 ? 12.681 36.743 30.952 1.00 28.78 173 VAL A N 1
ATOM 1201 C CA . VAL A 1 174 ? 13.043 36.645 32.366 1.00 29.45 173 VAL A CA 1
ATOM 1202 C C . VAL A 1 174 ? 14.472 36.130 32.379 1.00 29.06 173 VAL A C 1
ATOM 1203 O O . VAL A 1 174 ? 14.712 34.944 32.192 1.00 31.61 173 VAL A O 1
ATOM 1207 N N . GLU A 1 175 ? 15.425 37.027 32.606 1.00 29.68 174 GLU A N 1
ATOM 1208 C CA . GLU A 1 175 ? 16.840 36.681 32.563 1.00 31.03 174 GLU A CA 1
ATOM 1209 C C . GLU A 1 175 ? 17.308 36.164 33.891 1.00 31.57 174 GLU A C 1
ATOM 1210 O O . GLU A 1 175 ? 16.727 36.490 34.934 1.00 31.17 174 GLU A O 1
ATOM 1216 N N . GLY A 1 176 ? 18.361 35.353 33.850 1.00 28.77 175 GLY A N 1
ATOM 1217 C CA . GLY A 1 176 ? 18.935 34.771 35.045 1.00 29.27 175 GLY A CA 1
ATOM 1218 C C . GLY A 1 176 ? 19.426 33.356 34.847 1.00 28.66 175 GLY A C 1
ATOM 1219 O O . GLY A 1 176 ? 19.365 32.809 33.747 1.00 29.60 175 GLY A O 1
ATOM 1220 N N . PRO A 1 177 ? 19.907 32.743 35.941 1.00 30.79 176 PRO A N 1
ATOM 1221 C CA . PRO A 1 177 ? 20.397 31.383 35.893 1.00 31.95 176 PRO A CA 1
ATOM 1222 C C . PRO A 1 177 ? 19.332 30.365 35.503 1.00 32.47 176 PRO A C 1
ATOM 1223 O O . PRO A 1 177 ? 18.179 30.494 35.924 1.00 32.72 176 PRO A O 1
ATOM 1227 N N . ARG A 1 178 ? 19.733 29.389 34.693 1.00 31.80 177 ARG A N 1
ATOM 1228 C CA . ARG A 1 178 ? 18.892 28.266 34.321 1.00 30.90 177 ARG A CA 1
ATOM 1229 C C . ARG A 1 178 ? 19.610 27.006 34.783 1.00 29.51 177 ARG A C 1
ATOM 1230 O O . ARG A 1 178 ? 20.813 26.837 34.535 1.00 29.66 177 ARG A O 1
ATOM 1238 N N . LYS A 1 179 ? 18.867 26.138 35.462 1.00 30.48 178 LYS A N 1
ATOM 1239 C CA . LYS A 1 179 ? 19.382 24.862 35.985 1.00 31.83 178 LYS A CA 1
ATOM 1240 C C . LYS A 1 179 ? 18.920 23.677 35.146 1.00 28.91 178 LYS A C 1
ATOM 1241 O O . LYS A 1 179 ? 19.056 22.535 35.553 1.00 26.81 178 LYS A O 1
ATOM 1247 N N . THR A 1 180 ? 18.475 23.939 33.917 1.00 28.42 179 THR A N 1
ATOM 1248 C CA . THR A 1 180 ? 17.931 22.894 33.049 1.00 28.65 179 THR A CA 1
ATOM 1249 C C . THR A 1 180 ? 18.960 21.863 32.554 1.00 29.95 179 THR A C 1
ATOM 1250 O O . THR A 1 180 ? 18.565 20.768 32.142 1.00 30.79 179 THR A O 1
ATOM 1254 N N . ASP A 1 181 ? 20.260 22.198 32.610 1.00 28.08 180 ASP A N 1
ATOM 1255 C CA . ASP A 1 181 ? 21.361 21.271 32.298 1.00 27.03 180 ASP A CA 1
ATOM 1256 C C . ASP A 1 181 ? 22.150 20.884 33.556 1.00 25.85 180 ASP A C 1
ATOM 1257 O O . ASP A 1 181 ? 23.196 20.234 33.449 1.00 27.87 180 ASP A O 1
ATOM 1262 N N . TRP A 1 182 ? 21.642 21.235 34.741 1.00 26.30 181 TRP A N 1
ATOM 1263 C CA . TRP A 1 182 ? 22.342 20.925 35.993 1.00 26.37 181 TRP A CA 1
ATOM 1264 C C . TRP A 1 182 ? 22.456 19.425 36.231 1.00 26.69 181 TRP A C 1
ATOM 1265 O O . TRP A 1 182 ? 23.546 18.948 36.476 1.00 24.46 181 TRP A O 1
ATOM 1276 N N . LEU A 1 183 ? 21.354 18.678 36.123 1.00 27.58 182 LEU A N 1
ATOM 1277 C CA . LEU A 1 183 ? 21.409 17.234 36.336 1.00 27.08 182 LEU A CA 1
ATOM 1278 C C . LEU A 1 183 ? 22.286 16.535 35.307 1.00 27.05 182 LEU A C 1
ATOM 1279 O O . LEU A 1 183 ? 23.195 15.838 35.694 1.00 28.91 182 LEU A O 1
ATOM 1284 N N . ALA A 1 184 ? 22.052 16.779 34.022 1.00 28.97 183 ALA A N 1
ATOM 1285 C CA . ALA A 1 184 ? 22.791 16.083 32.955 1.00 32.39 183 ALA A CA 1
ATOM 1286 C C . ALA A 1 184 ? 24.268 16.448 32.839 1.00 31.25 183 ALA A C 1
ATOM 1287 O O . ALA A 1 184 ? 25.108 15.558 32.684 1.00 32.66 183 ALA A O 1
ATOM 1289 N N . LYS A 1 185 ? 24.564 17.742 32.952 1.00 31.73 184 LYS A N 1
ATOM 1290 C CA . LYS A 1 185 ? 25.915 18.296 32.711 1.00 31.94 184 LYS A CA 1
ATOM 1291 C C . LYS A 1 185 ? 26.649 18.898 33.932 1.00 31.10 184 LYS A C 1
ATOM 1292 O O . LYS A 1 185 ? 27.851 19.124 33.852 1.00 32.41 184 LYS A O 1
ATOM 1297 N N . GLY A 1 186 ? 25.954 19.143 35.048 1.00 27.22 185 GLY A N 1
ATOM 1298 C CA . GLY A 1 186 ? 26.559 19.758 36.234 1.00 28.91 185 GLY A CA 1
ATOM 1299 C C . GLY A 1 186 ? 26.927 21.222 36.055 1.00 30.97 185 GLY A C 1
ATOM 1300 O O . GLY A 1 186 ? 27.863 21.694 36.701 1.00 34.41 185 GLY A O 1
ATOM 1301 N N . VAL A 1 187 ? 26.178 21.929 35.211 1.00 30.67 186 VAL A N 1
ATOM 1302 C CA . VAL A 1 187 ? 26.416 23.344 34.873 1.00 31.31 186 VAL A CA 1
ATOM 1303 C C . VAL A 1 187 ? 25.146 24.179 35.040 1.00 30.85 186 VAL A C 1
ATOM 1304 O O . VAL A 1 187 ? 24.025 23.665 34.855 1.00 29.25 186 VAL A O 1
ATOM 1308 N N . VAL A 1 188 ? 25.344 25.437 35.449 1.00 32.88 187 VAL A N 1
ATOM 1309 C CA . VAL A 1 188 ? 24.292 26.459 35.526 1.00 31.24 187 VAL A CA 1
ATOM 1310 C C . VAL A 1 188 ? 24.656 27.421 34.401 1.00 30.73 187 VAL A C 1
ATOM 1311 O O . VAL A 1 188 ? 25.794 27.869 34.327 1.00 32.00 187 VAL A O 1
ATOM 1315 N N . LYS A 1 189 ? 23.699 27.687 33.526 1.00 29.73 188 LYS A N 1
ATOM 1316 C CA . LYS A 1 189 ? 23.879 28.627 32.415 1.00 32.33 188 LYS A CA 1
ATOM 1317 C C . LYS A 1 189 ? 23.107 29.881 32.723 1.00 30.84 188 LYS A C 1
ATOM 1318 O O . LYS A 1 189 ? 22.209 29.872 33.569 1.00 31.86 188 LYS A O 1
ATOM 1324 N N . HIS A 1 190 ? 23.467 30.961 32.043 1.00 31.15 189 HIS A N 1
ATOM 1325 C CA . HIS A 1 190 ? 22.895 32.281 32.284 1.00 29.90 189 HIS A CA 1
ATOM 1326 C C . HIS A 1 190 ? 22.154 32.744 31.074 1.00 29.19 189 HIS A C 1
ATOM 1327 O O . HIS A 1 190 ? 22.739 33.029 30.031 1.00 28.96 189 HIS A O 1
ATOM 1334 N N . HIS A 1 191 ? 20.830 32.786 31.231 1.00 28.55 190 HIS A N 1
ATOM 1335 C CA . HIS A 1 191 ? 19.947 33.188 30.178 1.00 28.10 190 HIS A CA 1
ATOM 1336 C C . HIS A 1 191 ? 19.956 34.694 30.058 1.00 27.89 190 HIS A C 1
ATOM 1337 O O . HIS A 1 191 ? 19.648 35.406 31.022 1.00 29.52 190 HIS A O 1
ATOM 1344 N N . ARG A 1 192 ? 20.352 35.163 28.873 1.00 28.63 191 ARG A N 1
ATOM 1345 C CA . ARG A 1 192 ? 20.378 36.582 28.534 1.00 28.23 191 ARG A CA 1
ATOM 1346 C C . ARG A 1 192 ? 19.857 36.660 27.117 1.00 27.67 191 ARG A C 1
ATOM 1347 O O . ARG A 1 192 ? 20.276 35.859 26.267 1.00 28.36 191 ARG A O 1
ATOM 1355 N N . THR A 1 193 ? 19.004 37.649 26.849 1.00 27.37 192 THR A N 1
ATOM 1356 C CA . THR A 1 193 ? 18.436 37.821 25.507 1.00 27.67 192 THR A CA 1
ATOM 1357 C C . THR A 1 193 ? 19.538 38.298 24.539 1.00 27.18 192 THR A C 1
ATOM 1358 O O . THR A 1 193 ? 20.602 38.757 24.972 1.00 27.86 192 THR A O 1
ATOM 1362 N N . VAL A 1 194 ? 19.283 38.192 23.234 1.00 28.05 193 VAL A N 1
ATOM 1363 C CA . VAL A 1 194 ? 20.236 38.680 22.215 1.00 28.25 193 VAL A CA 1
ATOM 1364 C C . VAL A 1 194 ? 20.519 40.176 22.459 1.00 28.00 193 VAL A C 1
ATOM 1365 O O . VAL A 1 194 ? 21.667 40.606 22.444 1.00 27.98 193 VAL A O 1
ATOM 1369 N N . GLY A 1 195 ? 19.472 40.968 22.688 1.00 29.05 194 GLY A N 1
ATOM 1370 C CA . GLY A 1 195 ? 19.648 42.406 22.960 1.00 28.33 194 GLY A CA 1
ATOM 1371 C C . GLY A 1 195 ? 20.533 42.680 24.159 1.00 28.19 194 GLY A C 1
ATOM 1372 O O . GLY A 1 195 ? 21.410 43.529 24.093 1.00 28.58 194 GLY A O 1
ATOM 1373 N N . THR A 1 196 ? 20.319 41.943 25.243 1.00 27.11 195 THR A N 1
ATOM 1374 C CA . THR A 1 196 ? 21.144 42.114 26.447 1.00 25.23 195 THR A CA 1
ATOM 1375 C C . THR A 1 196 ? 22.622 41.860 26.137 1.00 26.39 195 THR A C 1
ATOM 1376 O O . THR A 1 196 ? 23.485 42.625 26.524 1.00 27.28 195 THR A O 1
ATOM 1380 N N . THR A 1 197 ? 22.912 40.770 25.438 1.00 26.59 196 THR A N 1
ATOM 1381 C CA . THR A 1 197 ? 24.288 40.439 25.065 1.00 26.62 196 THR A CA 1
ATOM 1382 C C . THR A 1 197 ? 24.920 41.517 24.205 1.00 26.57 196 THR A C 1
ATOM 1383 O O . THR A 1 197 ? 26.043 41.942 24.451 1.00 27.03 196 THR A O 1
ATOM 1387 N N . LEU A 1 198 ? 24.193 41.948 23.176 1.00 26.74 197 LEU A N 1
ATOM 1388 C CA . LEU A 1 198 ? 24.717 42.964 22.264 1.00 25.23 197 LEU A CA 1
ATOM 1389 C C . LEU A 1 198 ? 24.883 44.322 22.932 1.00 24.24 197 LEU A C 1
ATOM 1390 O O . LEU A 1 198 ? 25.901 45.002 22.738 1.00 24.92 197 LEU A O 1
ATOM 1395 N N . ASN A 1 199 ? 23.899 44.715 23.736 1.00 26.87 198 ASN A N 1
ATOM 1396 C CA . ASN A 1 199 ? 23.986 45.990 24.465 1.00 26.12 198 ASN A CA 1
ATOM 1397 C C . ASN A 1 199 ? 25.168 46.013 25.437 1.00 25.89 198 ASN A C 1
ATOM 1398 O O . ASN A 1 199 ? 25.845 47.021 25.566 1.00 26.25 198 ASN A O 1
ATOM 1403 N N . ALA A 1 200 ? 25.434 44.870 26.071 1.00 26.10 199 ALA A N 1
ATOM 1404 C CA . ALA A 1 200 ? 26.579 44.725 26.979 1.00 26.88 199 ALA A CA 1
ATOM 1405 C C . ALA A 1 200 ? 27.911 44.864 26.232 1.00 25.84 199 ALA A C 1
ATOM 1406 O O . ALA A 1 200 ? 28.833 45.524 26.721 1.00 27.30 199 ALA A O 1
ATOM 1408 N N . LEU A 1 201 ? 28.001 44.285 25.033 1.00 25.86 200 LEU A N 1
ATOM 1409 C CA . LEU A 1 201 ? 29.182 44.488 24.186 1.00 25.78 200 LEU A CA 1
ATOM 1410 C C . LEU A 1 201 ? 29.379 45.953 23.834 1.00 26.13 200 LEU A C 1
ATOM 1411 O O . LEU A 1 201 ? 30.474 46.479 23.950 1.00 26.64 200 LEU A O 1
ATOM 1416 N N . ILE A 1 202 ? 28.294 46.603 23.428 1.00 25.83 201 ILE A N 1
ATOM 1417 C CA . ILE A 1 202 ? 28.338 48.021 23.019 1.00 25.84 201 ILE A CA 1
ATOM 1418 C C . ILE A 1 202 ? 28.758 48.915 24.199 1.00 26.22 201 ILE A C 1
ATOM 1419 O O . ILE A 1 202 ? 29.675 49.733 24.066 1.00 27.13 201 ILE A O 1
ATOM 1424 N N . ARG A 1 203 ? 28.129 48.713 25.361 1.00 28.59 202 ARG A N 1
ATOM 1425 C CA . ARG A 1 203 ? 28.458 49.477 26.585 1.00 28.12 202 ARG A CA 1
ATOM 1426 C C . ARG A 1 203 ? 29.926 49.255 27.018 1.00 27.15 202 ARG A C 1
ATOM 1427 O O . ARG A 1 203 ? 30.561 50.156 27.578 1.00 26.97 202 ARG A O 1
ATOM 1435 N N . SER A 1 204 ? 30.438 48.057 26.745 1.00 26.68 203 SER A N 1
ATOM 1436 C CA . SER A 1 204 ? 31.826 47.673 27.031 1.00 27.58 203 SER A CA 1
ATOM 1437 C C . SER A 1 204 ? 32.867 48.255 26.050 1.00 31.48 203 SER A C 1
ATOM 1438 O O . SER A 1 204 ? 34.066 48.091 26.278 1.00 33.47 203 SER A O 1
ATOM 1441 N N . GLY A 1 205 ? 32.429 48.907 24.973 1.00 28.87 204 GLY A N 1
ATOM 1442 C CA . GLY A 1 205 ? 33.312 49.555 23.993 1.00 30.06 204 GLY A CA 1
ATOM 1443 C C . GLY A 1 205 ? 33.434 48.919 22.621 1.00 29.98 204 GLY A C 1
ATOM 1444 O O . GLY A 1 205 ? 34.170 49.441 21.774 1.00 30.38 204 GLY A O 1
ATOM 1445 N N . PHE A 1 206 ? 32.685 47.844 22.375 1.00 27.38 205 PHE A N 1
ATOM 1446 C CA . PHE A 1 206 ? 32.739 47.117 21.106 1.00 27.61 205 PHE A CA 1
ATOM 1447 C C . PHE A 1 206 ? 31.729 47.656 20.109 1.00 28.86 205 PHE A C 1
ATOM 1448 O O . PHE A 1 206 ? 30.671 48.166 20.488 1.00 30.57 205 PHE A O 1
ATOM 1456 N N . ALA A 1 207 ? 32.076 47.523 18.834 1.00 27.60 206 ALA A N 1
ATOM 1457 C CA . ALA A 1 207 ? 31.156 47.770 17.742 1.00 26.59 206 ALA A CA 1
ATOM 1458 C C . ALA A 1 207 ? 30.698 46.380 17.322 1.00 26.93 206 ALA A C 1
ATOM 1459 O O . ALA A 1 207 ? 31.529 45.490 17.180 1.00 30.89 206 ALA A O 1
ATOM 1461 N N . ILE A 1 208 ? 29.395 46.172 17.130 1.00 25.82 207 ILE A N 1
ATOM 1462 C CA . ILE A 1 208 ? 28.888 44.873 16.632 1.00 26.52 207 ILE A CA 1
ATOM 1463 C C . ILE A 1 208 ? 29.247 44.782 15.143 1.00 27.24 207 ILE A C 1
ATOM 1464 O O . ILE A 1 208 ? 28.955 45.698 14.357 1.00 27.25 207 ILE A O 1
ATOM 1469 N N . GLU A 1 209 ? 29.894 43.688 14.761 1.00 27.90 208 GLU A N 1
ATOM 1470 C CA . GLU A 1 209 ? 30.309 43.442 13.382 1.00 29.82 208 GLU A CA 1
ATOM 1471 C C . GLU A 1 209 ? 29.412 42.438 12.651 1.00 29.64 208 GLU A C 1
ATOM 1472 O O . GLU A 1 209 ? 29.107 42.622 11.474 1.00 28.17 208 GLU A O 1
ATOM 1478 N N . HIS A 1 210 ? 29.014 41.371 13.330 1.00 27.63 209 HIS A N 1
ATOM 1479 C CA . HIS A 1 210 ? 28.202 40.324 12.693 1.00 28.74 209 HIS A CA 1
ATOM 1480 C C . HIS A 1 210 ? 27.487 39.526 13.773 1.00 28.31 209 HIS A C 1
ATOM 1481 O O . HIS A 1 210 ? 28.060 39.235 14.816 1.00 28.03 209 HIS A O 1
ATOM 1488 N N . VAL A 1 211 ? 26.217 39.223 13.534 1.00 28.84 210 VAL A N 1
ATOM 1489 C CA . VAL A 1 211 ? 25.395 38.449 14.454 1.00 27.88 210 VAL A CA 1
ATOM 1490 C C . VAL A 1 211 ? 24.712 37.340 13.644 1.00 29.83 210 VAL A C 1
ATOM 1491 O O . VAL A 1 211 ? 24.049 37.622 12.653 1.00 28.89 210 VAL A O 1
ATOM 1495 N N . GLU A 1 212 ? 24.861 36.100 14.080 1.00 28.87 211 GLU A N 1
ATOM 1496 C CA . GLU A 1 212 ? 24.283 34.985 13.352 1.00 30.51 211 GLU A CA 1
ATOM 1497 C C . GLU A 1 212 ? 23.633 34.012 14.308 1.00 29.71 211 GLU A C 1
ATOM 1498 O O . GLU A 1 212 ? 24.242 33.575 15.291 1.00 29.51 211 GLU A O 1
ATOM 1504 N N . GLU A 1 213 ? 22.358 33.726 14.038 1.00 27.88 212 GLU A N 1
ATOM 1505 C CA . GLU A 1 213 ? 21.601 32.721 14.791 1.00 28.05 212 GLU A CA 1
ATOM 1506 C C . GLU A 1 213 ? 21.801 31.532 13.886 1.00 30.09 212 GLU A C 1
ATOM 1507 O O . GLU A 1 213 ? 21.225 31.463 12.791 1.00 31.11 212 GLU A O 1
ATOM 1513 N N . PHE A 1 214 ? 22.652 30.608 14.345 1.00 31.78 213 PHE A N 1
ATOM 1514 C CA . PHE A 1 214 ? 23.172 29.547 13.502 1.00 33.33 213 PHE A CA 1
ATOM 1515 C C . PHE A 1 214 ? 22.087 28.737 12.829 1.00 33.39 213 PHE A C 1
ATOM 1516 O O . PHE A 1 214 ? 21.086 28.409 13.447 1.00 35.03 213 PHE A O 1
ATOM 1524 N N . CYS A 1 215 ? 22.289 28.504 11.534 1.00 34.25 214 CYS A N 1
ATOM 1525 C CA . CYS A 1 215 ? 21.432 27.665 10.722 1.00 32.96 214 CYS A CA 1
ATOM 1526 C C . CYS A 1 215 ? 22.328 26.797 9.850 1.00 34.24 214 CYS A C 1
ATOM 1527 O O . CYS A 1 215 ? 23.148 27.333 9.073 1.00 32.87 214 CYS A O 1
ATOM 1530 N N . PRO A 1 216 ? 22.173 25.458 9.940 1.00 33.84 215 PRO A N 1
ATOM 1531 C CA . PRO A 1 216 ? 22.985 24.619 9.074 1.00 33.29 215 PRO A CA 1
ATOM 1532 C C . PRO A 1 216 ? 22.581 24.810 7.603 1.00 33.60 215 PRO A C 1
ATOM 1533 O O . PRO A 1 216 ? 21.414 25.123 7.302 1.00 34.62 215 PRO A O 1
ATOM 1537 N N . THR A 1 217 ? 23.538 24.641 6.699 1.00 33.25 216 THR A N 1
ATOM 1538 C CA . THR A 1 217 ? 23.255 24.782 5.275 1.00 32.14 216 THR A CA 1
ATOM 1539 C C . THR A 1 217 ? 22.556 23.501 4.795 1.00 33.68 216 THR A C 1
ATOM 1540 O O . THR A 1 217 ? 22.619 22.457 5.472 1.00 34.93 216 THR A O 1
ATOM 1544 N N . ASP A 1 218 ? 21.885 23.583 3.642 1.00 36.59 217 ASP A N 1
ATOM 1545 C CA . ASP A 1 218 ? 21.266 22.403 3.029 1.00 36.20 217 ASP A CA 1
ATOM 1546 C C . ASP A 1 218 ? 22.310 21.302 2.794 1.00 36.02 217 ASP A C 1
ATOM 1547 O O . ASP A 1 218 ? 22.024 20.131 3.041 1.00 35.92 217 ASP A O 1
ATOM 1552 N N . ALA A 1 219 ? 23.521 21.687 2.358 1.00 35.14 218 ALA A N 1
ATOM 1553 C CA . ALA A 1 219 ? 24.633 20.736 2.172 1.00 33.16 218 ALA A CA 1
ATOM 1554 C C . ALA A 1 219 ? 25.032 20.031 3.478 1.00 32.53 218 ALA A C 1
ATOM 1555 O O . ALA A 1 219 ? 25.337 18.847 3.465 1.00 33.07 218 ALA A O 1
ATOM 1557 N N . GLN A 1 220 ? 25.037 20.763 4.592 1.00 31.66 219 GLN A N 1
ATOM 1558 C CA . GLN A 1 220 ? 25.320 20.168 5.921 1.00 32.77 219 GLN A CA 1
ATOM 1559 C C . GLN A 1 220 ? 24.237 19.157 6.323 1.00 33.52 219 GLN A C 1
ATOM 1560 O O . GLN A 1 220 ? 24.548 18.109 6.897 1.00 34.55 219 GLN A O 1
ATOM 1566 N N . ILE A 1 221 ? 22.982 19.508 6.039 1.00 34.14 220 ILE A N 1
ATOM 1567 C CA . ILE A 1 221 ? 21.826 18.647 6.337 1.00 35.53 220 ILE A CA 1
ATOM 1568 C C . ILE A 1 221 ? 21.871 17.369 5.486 1.00 36.22 220 ILE A C 1
ATOM 1569 O O . ILE A 1 221 ? 21.497 16.305 5.972 1.00 37.00 220 ILE A O 1
ATOM 1574 N N . THR A 1 222 ? 22.326 17.465 4.235 1.00 37.23 221 THR A N 1
ATOM 1575 C CA . THR A 1 222 ? 22.464 16.284 3.367 1.00 37.00 221 THR A CA 1
ATOM 1576 C C . THR A 1 222 ? 23.542 15.336 3.915 1.00 37.22 221 THR A C 1
ATOM 1577 O O . THR A 1 222 ? 23.350 14.114 3.919 1.00 36.59 221 THR A O 1
ATOM 1581 N N . ALA A 1 223 ? 24.652 15.908 4.382 1.00 38.01 222 ALA A N 1
ATOM 1582 C CA . ALA A 1 223 ? 25.754 15.155 4.995 1.00 38.73 222 ALA A CA 1
ATOM 1583 C C . ALA A 1 223 ? 25.387 14.582 6.374 1.00 40.64 222 ALA A C 1
ATOM 1584 O O . ALA A 1 223 ? 25.803 13.470 6.712 1.00 41.78 222 ALA A O 1
ATOM 1586 N N . ARG A 1 224 ? 24.629 15.361 7.157 1.00 40.71 223 ARG A N 1
ATOM 1587 C CA . ARG A 1 224 ? 24.193 15.006 8.506 1.00 40.69 223 ARG A CA 1
ATOM 1588 C C . ARG A 1 224 ? 22.682 15.269 8.632 1.00 39.47 223 ARG A C 1
ATOM 1589 O O . ARG A 1 224 ? 22.279 16.353 9.060 1.00 36.92 223 ARG A O 1
ATOM 1597 N N . PRO A 1 225 ? 21.835 14.299 8.215 1.00 36.73 224 PRO A N 1
ATOM 1598 C CA . PRO A 1 225 ? 20.360 14.407 8.285 1.00 36.55 224 PRO A CA 1
ATOM 1599 C C . PRO A 1 225 ? 19.766 14.902 9.610 1.00 34.22 224 PRO A C 1
ATOM 1600 O O . PRO A 1 225 ? 18.739 15.592 9.602 1.00 34.27 224 PRO A O 1
ATOM 1604 N N . GLU A 1 226 ? 20.409 14.558 10.724 1.00 34.44 225 GLU A N 1
ATOM 1605 C CA . GLU A 1 226 ? 19.952 14.988 12.057 1.00 35.23 225 GLU A CA 1
ATOM 1606 C C . GLU A 1 226 ? 19.932 16.510 12.251 1.00 35.66 225 GLU A C 1
ATOM 1607 O O . GLU A 1 226 ? 19.226 16.998 13.131 1.00 37.52 225 GLU A O 1
ATOM 1613 N N . LEU A 1 227 ? 20.706 17.248 11.444 1.00 35.48 226 LEU A N 1
ATOM 1614 C CA . LEU A 1 227 ? 20.693 18.712 11.487 1.00 34.29 226 LEU A CA 1
ATOM 1615 C C . LEU A 1 227 ? 19.406 19.357 10.928 1.00 34.01 226 LEU A C 1
ATOM 1616 O O . LEU A 1 227 ? 19.200 20.550 11.150 1.00 33.09 226 LEU A O 1
ATOM 1621 N N . ALA A 1 228 ? 18.569 18.608 10.195 1.00 34.10 227 ALA A N 1
ATOM 1622 C CA . ALA A 1 228 ? 17.289 19.133 9.665 1.00 33.73 227 ALA A CA 1
ATOM 1623 C C . ALA A 1 228 ? 16.406 19.812 10.739 1.00 33.91 227 ALA A C 1
ATOM 1624 O O . ALA A 1 228 ? 15.811 20.865 10.479 1.00 33.61 227 ALA A O 1
ATOM 1626 N N . GLU A 1 229 ? 16.360 19.239 11.947 1.00 32.88 228 GLU A N 1
ATOM 1627 C CA . GLU A 1 229 ? 15.576 19.829 13.053 1.00 33.00 228 GLU A CA 1
ATOM 1628 C C . GLU A 1 229 ? 16.071 21.221 13.489 1.00 32.29 228 GLU A C 1
ATOM 1629 O O . GLU A 1 229 ? 15.304 22.013 14.020 1.00 33.07 228 GLU A O 1
ATOM 1635 N N . GLU A 1 230 ? 17.336 21.531 13.212 1.00 32.95 229 GLU A N 1
ATOM 1636 C CA . GLU A 1 230 ? 17.929 22.824 13.574 1.00 31.07 229 GLU A CA 1
ATOM 1637 C C . GLU A 1 230 ? 17.308 23.988 12.770 1.00 30.12 229 GLU A C 1
ATOM 1638 O O . GLU A 1 230 ? 17.480 25.133 13.152 1.00 32.30 229 GLU A O 1
ATOM 1644 N N . LEU A 1 231 ? 16.584 23.689 11.675 1.00 30.08 230 LEU A N 1
ATOM 1645 C CA . LEU A 1 231 ? 15.842 24.725 10.921 1.00 28.64 230 LEU A CA 1
ATOM 1646 C C . LEU A 1 231 ? 14.696 25.358 11.719 1.00 28.17 230 LEU A C 1
ATOM 1647 O O . LEU A 1 231 ? 14.301 26.504 11.450 1.00 28.70 230 LEU A O 1
ATOM 1652 N N . ASP A 1 232 ? 14.172 24.642 12.711 1.00 26.02 231 ASP A N 1
ATOM 1653 C CA . ASP A 1 232 ? 13.029 25.116 13.492 1.00 25.73 231 ASP A CA 1
ATOM 1654 C C . ASP A 1 232 ? 13.364 26.082 14.607 1.00 27.01 231 ASP A C 1
ATOM 1655 O O . ASP A 1 232 ? 12.577 26.982 14.879 1.00 27.60 231 ASP A O 1
ATOM 1660 N N . ARG A 1 233 ? 14.508 25.888 15.252 1.00 28.13 232 ARG A N 1
ATOM 1661 C CA . ARG A 1 233 ? 14.952 26.795 16.293 1.00 26.80 232 ARG A CA 1
ATOM 1662 C C . ARG A 1 233 ? 16.482 26.769 16.397 1.00 25.90 232 ARG A C 1
ATOM 1663 O O . ARG A 1 233 ? 17.067 25.706 16.254 1.00 27.87 232 ARG A O 1
ATOM 1671 N N . PRO A 1 234 ? 17.097 27.918 16.700 1.00 27.90 233 PRO A N 1
ATOM 1672 C CA . PRO A 1 234 ? 18.545 27.964 16.802 1.00 28.09 233 PRO A CA 1
ATOM 1673 C C . PRO A 1 234 ? 19.061 27.471 18.149 1.00 29.93 233 PRO A C 1
ATOM 1674 O O . PRO A 1 234 ? 18.517 27.845 19.195 1.00 30.16 233 PRO A O 1
ATOM 1686 N N . PHE A 1 236 ? 22.411 27.958 18.770 1.00 27.27 235 PHE A N 1
ATOM 1687 C CA . PHE A 1 236 ? 23.536 28.859 19.033 1.00 27.57 235 PHE A CA 1
ATOM 1688 C C . PHE A 1 236 ? 23.395 30.257 18.495 1.00 27.42 235 PHE A C 1
ATOM 1689 O O . PHE A 1 236 ? 22.770 30.481 17.461 1.00 27.90 235 PHE A O 1
ATOM 1697 N N . LEU A 1 237 ? 23.986 31.189 19.237 1.00 27.34 236 LEU A N 1
ATOM 1698 C CA . LEU A 1 237 ? 24.154 32.581 18.844 1.00 27.05 236 LEU A CA 1
ATOM 1699 C C . LEU A 1 237 ? 25.650 32.774 18.586 1.00 27.22 236 LEU A C 1
ATOM 1700 O O . LEU A 1 237 ? 26.470 32.443 19.459 1.00 27.50 236 LEU A O 1
ATOM 1705 N N . LEU A 1 238 ? 25.979 33.303 17.416 1.00 26.88 237 LEU A N 1
ATOM 1706 C CA . LEU A 1 238 ? 27.358 33.579 17.006 1.00 26.53 237 LEU A CA 1
ATOM 1707 C C . LEU A 1 238 ? 27.499 35.096 16.887 1.00 27.45 237 LEU A C 1
ATOM 1708 O O . LEU A 1 238 ? 26.686 35.748 16.206 1.00 27.95 237 LEU A O 1
ATOM 1713 N N . VAL A 1 239 ? 28.505 35.673 17.537 1.00 26.43 238 VAL A N 1
ATOM 1714 C CA . VAL A 1 239 ? 28.720 37.124 17.475 1.00 25.83 238 VAL A CA 1
ATOM 1715 C C . VAL A 1 239 ? 30.190 37.478 17.224 1.00 27.11 238 VAL A C 1
ATOM 1716 O O . VAL A 1 239 ? 31.084 36.826 17.778 1.00 27.13 238 VAL A O 1
ATOM 1720 N N . SER A 1 240 ? 30.407 38.472 16.356 1.00 26.26 239 SER A N 1
ATOM 1721 C CA A SER A 1 240 ? 31.715 39.085 16.089 0.50 25.92 239 SER A CA 1
ATOM 1722 C CA B SER A 1 240 ? 31.732 39.064 16.153 0.50 26.94 239 SER A CA 1
ATOM 1723 C C . SER A 1 240 ? 31.598 40.559 16.462 1.00 27.66 239 SER A C 1
ATOM 1724 O O . SER A 1 240 ? 30.653 41.220 16.026 1.00 26.88 239 SER A O 1
ATOM 1729 N N . ALA A 1 241 ? 32.540 41.058 17.250 1.00 26.62 240 ALA A N 1
ATOM 1730 C CA . ALA A 1 241 ? 32.573 42.454 17.681 1.00 28.28 240 ALA A CA 1
ATOM 1731 C C . ALA A 1 241 ? 33.988 42.965 17.496 1.00 30.47 240 ALA A C 1
ATOM 1732 O O . ALA A 1 241 ? 34.949 42.186 17.576 1.00 34.69 240 ALA A O 1
ATOM 1734 N N . ARG A 1 242 ? 34.102 44.254 17.208 1.00 29.39 241 ARG A N 1
ATOM 1735 C CA . ARG A 1 242 ? 35.383 44.897 16.983 1.00 30.76 241 ARG A CA 1
ATOM 1736 C C . ARG A 1 242 ? 35.608 45.987 18.008 1.00 30.53 241 ARG A C 1
ATOM 1737 O O . ARG A 1 242 ? 34.667 46.653 18.418 1.00 29.46 241 ARG A O 1
ATOM 1745 N N . ARG A 1 243 ? 36.848 46.172 18.436 1.00 33.46 242 ARG A N 1
ATOM 1746 C CA . ARG A 1 243 ? 37.153 47.288 19.331 1.00 36.33 242 ARG A CA 1
ATOM 1747 C C . ARG A 1 243 ? 37.963 48.346 18.581 1.00 39.51 242 ARG A C 1
ATOM 1748 O O . ARG A 1 243 ? 38.102 49.460 19.082 1.00 43.79 242 ARG A O 1
ATOM 1757 N N . GLY B 1 25 ? -3.152 57.363 20.837 1.00 60.57 24 GLY B N 1
ATOM 1758 C CA . GLY B 1 25 ? -2.329 56.643 19.818 1.00 60.48 24 GLY B CA 1
ATOM 1759 C C . GLY B 1 25 ? -1.039 56.096 20.401 1.00 60.20 24 GLY B C 1
ATOM 1760 O O . GLY B 1 25 ? -0.962 54.910 20.729 1.00 60.73 24 GLY B O 1
ATOM 1761 N N . LEU B 1 26 ? -0.028 56.965 20.517 1.00 59.32 25 LEU B N 1
ATOM 1762 C CA . LEU B 1 26 ? 1.281 56.609 21.110 1.00 58.81 25 LEU B CA 1
ATOM 1763 C C . LEU B 1 26 ? 1.153 56.177 22.584 1.00 58.76 25 LEU B C 1
ATOM 1764 O O . LEU B 1 26 ? 1.865 55.275 23.027 1.00 59.11 25 LEU B O 1
ATOM 1769 N N . ASP B 1 27 ? 0.250 56.831 23.324 1.00 58.20 26 ASP B N 1
ATOM 1770 C CA . ASP B 1 27 ? -0.060 56.487 24.728 1.00 57.87 26 ASP B CA 1
ATOM 1771 C C . ASP B 1 27 ? -0.562 55.037 24.880 1.00 56.71 26 ASP B C 1
ATOM 1772 O O . ASP B 1 27 ? -0.318 54.401 25.908 1.00 58.09 26 ASP B O 1
ATOM 1774 N N . GLY B 1 28 ? -1.266 54.537 23.862 1.00 54.52 27 GLY B N 1
ATOM 1775 C CA . GLY B 1 28 ? -1.748 53.158 23.830 1.00 52.00 27 GLY B CA 1
ATOM 1776 C C . GLY B 1 28 ? -0.674 52.116 23.544 1.00 51.59 27 GLY B C 1
ATOM 1777 O O . GLY B 1 28 ? -0.790 50.981 24.018 1.00 52.60 27 GLY B O 1
ATOM 1778 N N . ALA B 1 29 ? 0.357 52.490 22.772 1.00 49.14 28 ALA B N 1
ATOM 1779 C CA . ALA B 1 29 ? 1.449 51.573 22.392 1.00 46.55 28 ALA B CA 1
ATOM 1780 C C . ALA B 1 29 ? 2.389 51.269 23.564 1.00 44.29 28 ALA B C 1
ATOM 1781 O O . ALA B 1 29 ? 3.150 52.144 23.990 1.00 42.28 28 ALA B O 1
ATOM 1783 N N . ALA B 1 30 ? 2.341 50.030 24.065 1.00 43.57 29 ALA B N 1
ATOM 1784 C CA . ALA B 1 30 ? 3.195 49.584 25.184 1.00 42.12 29 ALA B CA 1
ATOM 1785 C C . ALA B 1 30 ? 4.690 49.769 24.913 1.00 41.43 29 ALA B C 1
ATOM 1786 O O . ALA B 1 30 ? 5.448 50.088 25.837 1.00 41.36 29 ALA B O 1
ATOM 1788 N N . GLU B 1 31 ? 5.097 49.574 23.651 1.00 39.65 30 GLU B N 1
ATOM 1789 C CA . GLU B 1 31 ? 6.505 49.725 23.228 1.00 38.30 30 GLU B CA 1
ATOM 1790 C C . GLU B 1 31 ? 6.960 51.173 22.957 1.00 36.47 30 GLU B C 1
ATOM 1791 O O . GLU B 1 31 ? 8.158 51.407 22.809 1.00 35.36 30 GLU B O 1
ATOM 1797 N N . TRP B 1 32 ? 6.029 52.132 22.899 1.00 35.71 31 TRP B N 1
ATOM 1798 C CA . TRP B 1 32 ? 6.384 53.540 22.628 1.00 34.72 31 TRP B CA 1
ATOM 1799 C C . TRP B 1 32 ? 7.409 54.147 23.608 1.00 35.10 31 TRP B C 1
ATOM 1800 O O . TRP B 1 32 ? 8.407 54.676 23.148 1.00 34.12 31 TRP B O 1
ATOM 1811 N N . PRO B 1 33 ? 7.177 54.081 24.945 1.00 35.90 32 PRO B N 1
ATOM 1812 C CA . PRO B 1 33 ? 8.192 54.608 25.869 1.00 34.81 32 PRO B CA 1
ATOM 1813 C C . PRO B 1 33 ? 9.610 54.042 25.676 1.00 33.88 32 PRO B C 1
ATOM 1814 O O . PRO B 1 33 ? 10.577 54.805 25.723 1.00 34.58 32 PRO B O 1
ATOM 1818 N N . ALA B 1 34 ? 9.718 52.728 25.450 1.00 34.13 33 ALA B N 1
ATOM 1819 C CA . ALA B 1 34 ? 11.011 52.080 25.169 1.00 33.96 33 ALA B CA 1
ATOM 1820 C C . ALA B 1 34 ? 11.630 52.635 23.880 1.00 33.18 33 ALA B C 1
ATOM 1821 O O . ALA B 1 34 ? 12.821 52.935 23.846 1.00 33.40 33 ALA B O 1
ATOM 1823 N N . LEU B 1 35 ? 10.807 52.775 22.835 1.00 34.09 34 LEU B N 1
ATOM 1824 C CA . LEU B 1 35 ? 11.259 53.316 21.539 1.00 33.20 34 LEU B CA 1
ATOM 1825 C C . LEU B 1 35 ? 11.595 54.814 21.665 1.00 32.59 34 LEU B C 1
ATOM 1826 O O . LEU B 1 35 ? 12.650 55.253 21.202 1.00 30.61 34 LEU B O 1
ATOM 1831 N N . ARG B 1 36 ? 10.748 55.572 22.374 1.00 32.12 35 ARG B N 1
ATOM 1832 C CA . ARG B 1 36 ? 10.997 56.998 22.647 1.00 33.73 35 ARG B CA 1
ATOM 1833 C C . ARG B 1 36 ? 12.336 57.192 23.361 1.00 31.89 35 ARG B C 1
ATOM 1834 O O . ARG B 1 36 ? 13.109 58.099 23.011 1.00 30.86 35 ARG B O 1
ATOM 1842 N N . ALA B 1 37 ? 12.608 56.324 24.343 1.00 30.68 36 ALA B N 1
ATOM 1843 C CA . ALA B 1 37 ? 13.869 56.354 25.101 1.00 32.88 36 ALA B CA 1
ATOM 1844 C C . ALA B 1 37 ? 15.123 56.159 24.230 1.00 32.83 36 ALA B C 1
ATOM 1845 O O . ALA B 1 37 ? 16.203 56.631 24.590 1.00 34.13 36 ALA B O 1
ATOM 1855 N N . LEU B 1 39 ? 15.350 57.363 21.063 1.00 30.76 38 LEU B N 1
ATOM 1856 C CA . LEU B 1 39 ? 15.466 58.468 20.118 1.00 30.47 38 LEU B CA 1
ATOM 1857 C C . LEU B 1 39 ? 16.456 59.528 20.565 1.00 30.80 38 LEU B C 1
ATOM 1858 O O . LEU B 1 39 ? 16.627 59.738 21.773 1.00 32.10 38 LEU B O 1
ATOM 1863 N N . PRO B 1 40 ? 17.056 60.263 19.599 1.00 30.38 39 PRO B N 1
ATOM 1864 C CA . PRO B 1 40 ? 17.832 61.440 20.004 1.00 31.35 39 PRO B CA 1
ATOM 1865 C C . PRO B 1 40 ? 16.837 62.543 20.377 1.00 30.85 39 PRO B C 1
ATOM 1866 O O . PRO B 1 40 ? 15.618 62.380 20.157 1.00 30.31 39 PRO B O 1
ATOM 1870 N N . GLU B 1 41 ? 17.332 63.650 20.940 1.00 30.51 40 GLU B N 1
ATOM 1871 C CA . GLU B 1 41 ? 16.477 64.805 21.197 1.00 31.47 40 GLU B CA 1
ATOM 1872 C C . GLU B 1 41 ? 16.000 65.297 19.826 1.00 31.01 40 GLU B C 1
ATOM 1873 O O . GLU B 1 41 ? 16.820 65.506 18.927 1.00 31.68 40 GLU B O 1
ATOM 1879 N N . VAL B 1 42 ? 14.682 65.425 19.667 1.00 31.71 41 VAL B N 1
ATOM 1880 C CA . VAL B 1 42 ? 14.074 65.786 18.366 1.00 30.58 41 VAL B CA 1
ATOM 1881 C C . VAL B 1 42 ? 13.934 67.275 18.062 1.00 30.60 41 VAL B C 1
ATOM 1882 O O . VAL B 1 42 ? 13.645 67.621 16.925 1.00 30.16 41 VAL B O 1
ATOM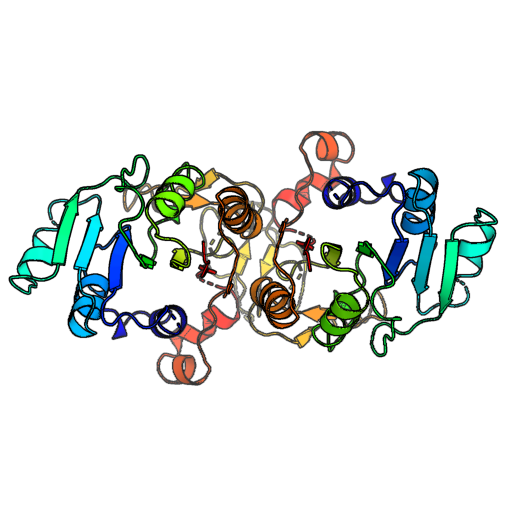 1886 N N . GLY B 1 43 ? 14.144 68.150 19.051 1.00 29.36 42 GLY B N 1
ATOM 1887 C CA . GLY B 1 43 ? 14.061 69.594 18.844 1.00 29.64 42 GLY B CA 1
ATOM 1888 C C . GLY B 1 43 ? 15.029 70.036 17.755 1.00 27.77 42 GLY B C 1
ATOM 1889 O O . GLY B 1 43 ? 16.206 69.691 17.804 1.00 29.10 42 GLY B O 1
ATOM 1890 N N . GLY B 1 44 ? 14.511 70.724 16.744 1.00 29.07 43 GLY B N 1
ATOM 1891 C CA . GLY B 1 44 ? 15.322 71.234 15.647 1.00 30.21 43 GLY B CA 1
ATOM 1892 C C . GLY B 1 44 ? 15.790 70.247 14.585 1.00 31.28 43 GLY B C 1
ATOM 1893 O O . GLY B 1 44 ? 16.564 70.635 13.709 1.00 33.08 43 GLY B O 1
ATOM 1894 N N . LEU B 1 45 ? 15.322 68.993 14.624 1.00 31.43 44 LEU B N 1
ATOM 1895 C CA . LEU B 1 45 ? 15.758 67.965 13.664 1.00 30.17 44 LEU B CA 1
ATOM 1896 C C . LEU B 1 45 ? 14.852 67.850 12.440 1.00 28.94 44 LEU B C 1
ATOM 1897 O O . LEU B 1 45 ? 13.676 68.210 12.489 1.00 28.67 44 LEU B O 1
ATOM 1902 N N . ARG B 1 46 ? 15.433 67.355 11.346 1.00 29.78 45 ARG B N 1
ATOM 1903 C CA . ARG B 1 46 ? 14.709 67.006 10.114 1.00 27.91 45 ARG B CA 1
ATOM 1904 C C . ARG B 1 46 ? 14.471 65.512 10.274 1.00 27.69 45 ARG B C 1
ATOM 1905 O O . ARG B 1 46 ? 15.430 64.744 10.409 1.00 28.32 45 ARG B O 1
ATOM 1913 N N . ILE B 1 47 ? 13.202 65.109 10.248 1.00 26.27 46 ILE B N 1
ATOM 1914 C CA . ILE B 1 47 ? 12.811 63.727 10.558 1.00 26.52 46 ILE B CA 1
ATOM 1915 C C . ILE B 1 47 ? 11.972 63.128 9.458 1.00 27.20 46 ILE B C 1
ATOM 1916 O O . ILE B 1 47 ? 11.104 63.797 8.926 1.00 27.39 46 ILE B O 1
ATOM 1921 N N . VAL B 1 48 ? 12.254 61.869 9.115 1.00 24.50 47 VAL B N 1
ATOM 1922 C CA . VAL B 1 48 ? 11.447 61.114 8.150 1.00 24.07 47 VAL B CA 1
ATOM 1923 C C . VAL B 1 48 ? 10.819 59.937 8.921 1.00 25.00 47 VAL B C 1
ATOM 1924 O O . VAL B 1 48 ? 11.504 59.239 9.677 1.00 26.61 47 VAL B O 1
ATOM 1928 N N . ASP B 1 49 ? 9.502 59.776 8.771 1.00 25.92 48 ASP B N 1
ATOM 1929 C CA . ASP B 1 49 ? 8.741 58.689 9.399 1.00 25.08 48 ASP B CA 1
ATOM 1930 C C . ASP B 1 49 ? 8.334 57.705 8.293 1.00 26.25 48 ASP B C 1
ATOM 1931 O O . ASP B 1 49 ? 7.467 58.014 7.471 1.00 28.52 48 ASP B O 1
ATOM 1936 N N . LEU B 1 50 ? 8.956 56.519 8.293 1.00 24.59 49 LEU B N 1
ATOM 1937 C CA . LEU B 1 50 ? 8.719 55.480 7.267 1.00 26.33 49 LEU B CA 1
ATOM 1938 C C . LEU B 1 50 ? 7.543 54.585 7.668 1.00 26.41 49 LEU B C 1
ATOM 1939 O O . LEU B 1 50 ? 7.659 53.786 8.607 1.00 28.25 49 LEU B O 1
ATOM 1944 N N . GLY B 1 51 ? 6.418 54.697 6.954 1.00 25.62 50 GLY B N 1
ATOM 1945 C CA . GLY B 1 51 ? 5.184 53.995 7.313 1.00 26.42 50 GLY B CA 1
ATOM 1946 C C . GLY B 1 51 ? 4.504 54.736 8.446 1.00 27.55 50 GLY B C 1
ATOM 1947 O O . GLY B 1 51 ? 4.214 54.162 9.501 1.00 28.35 50 GLY B O 1
ATOM 1948 N N . CYS B 1 52 ? 4.231 56.019 8.205 1.00 26.55 51 CYS B N 1
ATOM 1949 C CA . CYS B 1 52 ? 3.661 56.924 9.224 1.00 27.06 51 CYS B CA 1
ATOM 1950 C C . CYS B 1 52 ? 2.212 56.673 9.626 1.00 27.65 51 CYS B C 1
ATOM 1951 O O . CYS B 1 52 ? 1.778 57.194 10.668 1.00 29.35 51 CYS B O 1
ATOM 1954 N N . GLY B 1 53 ? 1.457 55.917 8.823 1.00 28.88 52 GLY B N 1
ATOM 1955 C CA . GLY B 1 53 ? 0.036 55.681 9.097 1.00 28.59 52 GLY B CA 1
ATOM 1956 C C . GLY B 1 53 ? -0.734 56.971 9.324 1.00 30.42 52 GLY B C 1
ATOM 1957 O O . GLY B 1 53 ? -0.597 57.925 8.551 1.00 29.61 52 GLY B O 1
ATOM 1958 N N . PHE B 1 54 ? -1.498 57.028 10.416 1.00 32.16 53 PHE B N 1
ATOM 1959 C CA . PHE B 1 54 ? -2.310 58.213 10.767 1.00 31.53 53 PHE B CA 1
ATOM 1960 C C . PHE B 1 54 ? -1.461 59.437 11.191 1.00 31.40 53 PHE B C 1
ATOM 1961 O O . PHE B 1 54 ? -2.009 60.510 11.316 1.00 30.40 53 PHE B O 1
ATOM 1969 N N . GLY B 1 55 ? -0.146 59.266 11.379 1.00 30.83 54 GLY B N 1
ATOM 1970 C CA . GLY B 1 55 ? 0.788 60.355 11.689 1.00 31.13 54 GLY B CA 1
ATOM 1971 C C . GLY B 1 55 ? 0.997 60.667 13.161 1.00 30.53 54 GLY B C 1
ATOM 1972 O O . GLY B 1 55 ? 1.437 61.775 13.485 1.00 29.43 54 GLY B O 1
ATOM 1973 N N . TRP B 1 56 ? 0.728 59.691 14.040 1.00 32.05 55 TRP B N 1
ATOM 1974 C CA . TRP B 1 56 ? 0.865 59.870 15.502 1.00 32.61 55 TRP B CA 1
ATOM 1975 C C . TRP B 1 56 ? 2.266 60.354 15.870 1.00 31.76 55 TRP B C 1
ATOM 1976 O O . TRP B 1 56 ? 2.406 61.338 16.596 1.00 31.26 55 TRP B O 1
ATOM 1987 N N . PHE B 1 57 ? 3.288 59.679 15.333 1.00 30.21 56 PHE B N 1
ATOM 1988 C CA . PHE B 1 57 ? 4.680 60.062 15.597 1.00 28.59 56 PHE B CA 1
ATOM 1989 C C . PHE B 1 57 ? 5.027 61.413 14.956 1.00 27.90 56 PHE B C 1
ATOM 1990 O O . PHE B 1 57 ? 5.730 62.215 15.571 1.00 28.16 56 PHE B O 1
ATOM 1998 N N . CYS B 1 58 ? 4.563 61.644 13.725 1.00 27.55 57 CYS B N 1
ATOM 1999 C CA . CYS B 1 58 ? 4.811 62.905 13.005 1.00 27.36 57 CYS B CA 1
ATOM 2000 C C . CYS B 1 58 ? 4.338 64.094 13.818 1.00 27.17 57 CYS B C 1
ATOM 2001 O O . CYS B 1 58 ? 5.085 65.067 13.986 1.00 25.78 57 CYS B O 1
ATOM 2004 N N . ARG B 1 59 ? 3.114 63.994 14.348 1.00 27.59 58 ARG B N 1
ATOM 2005 C CA . ARG B 1 59 ? 2.570 65.051 15.216 1.00 27.58 58 ARG B CA 1
ATOM 2006 C C . ARG B 1 59 ? 3.337 65.180 16.534 1.00 28.23 58 ARG B C 1
ATOM 2007 O O . ARG B 1 59 ? 3.572 66.299 16.986 1.00 28.23 58 ARG B O 1
ATOM 2015 N N . TRP B 1 60 ? 3.707 64.051 17.140 1.00 27.72 59 TRP B N 1
ATOM 2016 C CA . TRP B 1 60 ? 4.507 64.047 18.383 1.00 26.65 59 TRP B CA 1
ATOM 2017 C C . TRP B 1 60 ? 5.836 64.782 18.155 1.00 26.48 59 TRP B C 1
ATOM 2018 O O . TRP B 1 60 ? 6.193 65.668 18.945 1.00 28.46 59 TRP B O 1
ATOM 2029 N N . ALA B 1 61 ? 6.534 64.423 17.072 1.00 28.03 60 ALA B N 1
ATOM 2030 C CA . ALA B 1 61 ? 7.837 65.022 16.715 1.00 27.54 60 ALA B CA 1
ATOM 2031 C C . ALA B 1 61 ? 7.729 66.518 16.471 1.00 28.42 60 ALA B C 1
ATOM 2032 O O . ALA B 1 61 ? 8.570 67.297 16.941 1.00 28.42 60 ALA B O 1
ATOM 2034 N N . HIS B 1 62 ? 6.690 66.910 15.727 1.00 26.42 61 HIS B N 1
ATOM 2035 C CA . HIS B 1 62 ? 6.377 68.317 15.465 1.00 28.78 61 HIS B CA 1
ATOM 2036 C C . HIS B 1 62 ? 6.146 69.089 16.774 1.00 27.96 61 HIS B C 1
ATOM 2037 O O . HIS B 1 62 ? 6.764 70.138 17.016 1.00 27.99 61 HIS B O 1
ATOM 2044 N N . GLU B 1 63 ? 5.258 68.546 17.609 1.00 29.84 62 GLU B N 1
ATOM 2045 C CA . GLU B 1 63 ? 4.942 69.126 18.935 1.00 30.38 62 GLU B CA 1
ATOM 2046 C C . GLU B 1 63 ? 6.159 69.285 19.841 1.00 29.48 62 GLU B C 1
ATOM 2047 O O . GLU B 1 63 ? 6.199 70.218 20.651 1.00 32.07 62 GLU B O 1
ATOM 2053 N N . HIS B 1 64 ? 7.145 68.405 19.677 1.00 28.23 63 HIS B N 1
ATOM 2054 C CA . HIS B 1 64 ? 8.416 68.463 20.406 1.00 28.63 63 HIS B CA 1
ATOM 2055 C C . HIS B 1 64 ? 9.535 69.228 19.695 1.00 28.57 63 HIS B C 1
ATOM 2056 O O . HIS B 1 64 ? 10.711 69.089 20.044 1.00 31.44 63 HIS B O 1
ATOM 2063 N N . GLY B 1 65 ? 9.159 70.057 18.723 1.00 31.18 64 GLY B N 1
ATOM 2064 C CA . GLY B 1 65 ? 10.072 70.983 18.076 1.00 30.64 64 GLY B CA 1
ATOM 2065 C C . GLY B 1 65 ? 10.875 70.548 16.881 1.00 29.72 64 GLY B C 1
ATOM 2066 O O . GLY B 1 65 ? 11.841 71.222 16.540 1.00 29.92 64 GLY B O 1
ATOM 2067 N N . ALA B 1 66 ? 10.510 69.440 16.234 1.00 29.82 65 ALA B N 1
ATOM 2068 C CA . ALA B 1 66 ? 11.205 69.029 15.006 1.00 28.89 65 ALA B CA 1
ATOM 2069 C C . ALA B 1 66 ? 11.034 70.141 13.964 1.00 29.18 65 ALA B C 1
ATOM 2070 O O . ALA B 1 66 ? 9.919 70.688 13.821 1.00 29.48 65 ALA B O 1
ATOM 2072 N N . SER B 1 67 ? 12.130 70.508 13.294 1.00 28.45 66 SER B N 1
ATOM 2073 C CA A SER B 1 67 ? 12.103 71.560 12.272 0.50 30.34 66 SER B CA 1
ATOM 2074 C CA B SER B 1 67 ? 12.098 71.559 12.264 0.50 30.46 66 SER B CA 1
ATOM 2075 C C . SER B 1 67 ? 11.310 71.146 11.030 1.00 31.03 66 SER B C 1
ATOM 2076 O O . SER B 1 67 ? 10.568 71.950 10.473 1.00 31.45 66 SER B O 1
ATOM 2081 N N . TYR B 1 68 ? 11.483 69.890 10.613 1.00 28.61 67 TYR B N 1
ATOM 2082 C CA . TYR B 1 68 ? 10.801 69.348 9.447 1.00 30.19 67 TYR B CA 1
ATOM 2083 C C . TYR B 1 68 ? 10.490 67.879 9.689 1.00 28.91 67 TYR B C 1
ATOM 2084 O O . TYR B 1 68 ? 11.329 67.156 10.231 1.00 25.97 67 TYR B O 1
ATOM 2093 N N . VAL B 1 69 ? 9.267 67.471 9.334 1.00 28.67 68 VAL B N 1
ATOM 2094 C CA . VAL B 1 69 ? 8.815 66.091 9.435 1.00 28.61 68 VAL B CA 1
ATOM 2095 C C . VAL B 1 69 ? 8.201 65.680 8.093 1.00 26.76 68 VAL B C 1
ATOM 2096 O O . VAL B 1 69 ? 7.309 66.365 7.586 1.00 26.13 68 VAL B O 1
ATOM 2100 N N . LEU B 1 70 ? 8.728 64.597 7.515 1.00 26.09 69 LEU B N 1
ATOM 2101 C CA . LEU B 1 70 ? 8.213 63.987 6.298 1.00 25.29 69 LEU B CA 1
ATOM 2102 C C . LEU B 1 70 ? 7.620 62.651 6.714 1.00 25.92 69 LEU B C 1
ATOM 2103 O O . LEU B 1 70 ? 8.357 61.789 7.180 1.00 25.65 69 LEU B O 1
ATOM 2108 N N . GLY B 1 71 ? 6.309 62.485 6.541 1.00 26.30 70 GLY B N 1
ATOM 2109 C CA . GLY B 1 71 ? 5.615 61.235 6.841 1.00 25.45 70 GLY B CA 1
ATOM 2110 C C . GLY B 1 71 ? 5.319 60.515 5.545 1.00 26.23 70 GLY B C 1
ATOM 2111 O O . GLY B 1 71 ? 4.709 61.091 4.655 1.00 26.30 70 GLY B O 1
ATOM 2112 N N . LEU B 1 72 ? 5.746 59.261 5.433 1.00 25.52 71 LEU B N 1
ATOM 2113 C CA . LEU B 1 72 ? 5.548 58.468 4.230 1.00 25.01 71 LEU B CA 1
ATOM 2114 C C . LEU B 1 72 ? 4.684 57.264 4.520 1.00 26.09 71 LEU B C 1
ATOM 2115 O O . LEU B 1 72 ? 4.907 56.573 5.516 1.00 24.94 71 LEU B O 1
ATOM 2120 N N . ASP B 1 73 ? 3.689 57.019 3.671 1.00 26.30 72 ASP B N 1
ATOM 2121 C CA . ASP B 1 73 ? 2.828 55.823 3.817 1.00 27.25 72 ASP B CA 1
ATOM 2122 C C . ASP B 1 73 ? 2.341 55.379 2.440 1.00 29.56 72 ASP B C 1
ATOM 2123 O O . ASP B 1 73 ? 2.307 56.177 1.525 1.00 30.21 72 ASP B O 1
ATOM 2128 N N . LEU B 1 74 ? 1.983 54.105 2.313 1.00 32.61 73 LEU B N 1
ATOM 2129 C CA . LEU B 1 74 ? 1.469 53.547 1.064 1.00 35.16 73 LEU B CA 1
ATOM 2130 C C . LEU B 1 74 ? 0.022 53.986 0.780 1.00 35.76 73 LEU B C 1
ATOM 2131 O O . LEU B 1 74 ? -0.373 54.058 -0.380 1.00 37.00 73 LEU B O 1
ATOM 2136 N N . SER B 1 75 ? -0.747 54.294 1.828 1.00 36.62 74 SER B N 1
ATOM 2137 C CA . SER B 1 75 ? -2.186 54.613 1.705 1.00 37.18 74 SER B CA 1
ATOM 2138 C C . SER B 1 75 ? -2.494 56.109 1.565 1.00 37.95 74 SER B C 1
ATOM 2139 O O . SER B 1 75 ? -2.338 56.864 2.526 1.00 34.88 74 SER B O 1
ATOM 2142 N N . GLU B 1 76 ? -2.974 56.513 0.386 1.00 36.65 75 GLU B N 1
ATOM 2143 C CA . GLU B 1 76 ? -3.354 57.914 0.133 1.00 37.32 75 GLU B CA 1
ATOM 2144 C C . GLU B 1 76 ? -4.517 58.376 1.030 1.00 37.31 75 GLU B C 1
ATOM 2145 O O . GLU B 1 76 ? -4.550 59.541 1.460 1.00 36.23 75 GLU B O 1
ATOM 2151 N N . LYS B 1 77 ? -5.465 57.467 1.280 1.00 38.50 76 LYS B N 1
ATOM 2152 C CA . LYS B 1 77 ? -6.593 57.719 2.182 1.00 40.36 76 LYS B CA 1
ATOM 2153 C C . LYS B 1 77 ? -6.110 57.972 3.609 1.00 37.91 76 LYS B C 1
ATOM 2154 O O . LYS B 1 77 ? -6.587 58.902 4.259 1.00 37.79 76 LYS B O 1
ATOM 2168 N N . LEU B 1 79 ? -3.086 59.016 4.496 1.00 31.96 78 LEU B N 1
ATOM 2169 C CA . LEU B 1 79 ? -2.383 60.318 4.473 1.00 31.58 78 LEU B CA 1
ATOM 2170 C C . LEU B 1 79 ? -3.363 61.492 4.501 1.00 30.96 78 LEU B C 1
ATOM 2171 O O . LEU B 1 79 ? -3.071 62.506 5.111 1.00 32.22 78 LEU B O 1
ATOM 2176 N N . ALA B 1 80 ? -4.515 61.348 3.836 1.00 32.47 79 ALA B N 1
ATOM 2177 C CA . ALA B 1 80 ? -5.575 62.363 3.868 1.00 31.89 79 ALA B CA 1
ATOM 2178 C C . ALA B 1 80 ? -6.062 62.544 5.311 1.00 31.68 79 ALA B C 1
ATOM 2179 O O . ALA B 1 80 ? -6.204 63.664 5.760 1.00 31.75 79 ALA B O 1
ATOM 2181 N N . ARG B 1 81 ? -6.261 61.437 6.032 1.00 31.87 80 ARG B N 1
ATOM 2182 C CA . ARG B 1 81 ? -6.657 61.485 7.452 1.00 34.04 80 ARG B CA 1
ATOM 2183 C C . ARG B 1 81 ? -5.573 62.135 8.323 1.00 32.75 80 ARG B C 1
ATOM 2184 O O . ARG B 1 81 ? -5.889 62.932 9.206 1.00 34.71 80 ARG B O 1
ATOM 2189 N N . ALA B 1 82 ? -4.309 61.805 8.049 1.00 33.56 81 ALA B N 1
ATOM 2190 C CA . ALA B 1 82 ? -3.164 62.397 8.758 1.00 31.86 81 ALA B CA 1
ATOM 2191 C C . ALA B 1 82 ? -3.067 63.906 8.517 1.00 30.91 81 ALA B C 1
ATOM 2192 O O . ALA B 1 82 ? -2.914 64.673 9.475 1.00 31.03 81 ALA B O 1
ATOM 2194 N N . ARG B 1 83 ? -3.178 64.323 7.249 1.00 29.42 82 ARG B N 1
ATOM 2195 C CA . ARG B 1 83 ? -3.147 65.755 6.894 1.00 29.53 82 ARG B CA 1
ATOM 2196 C C . ARG B 1 83 ? -4.258 66.524 7.599 1.00 30.14 82 ARG B C 1
ATOM 2197 O O . ARG B 1 83 ? -4.015 67.618 8.121 1.00 30.16 82 ARG B O 1
ATOM 2205 N N . ALA B 1 84 ? -5.464 65.946 7.609 1.00 30.45 83 ALA B N 1
ATOM 2206 C CA . ALA B 1 84 ? -6.636 66.554 8.273 1.00 31.49 83 ALA B CA 1
ATOM 2207 C C . ALA B 1 84 ? -6.478 66.712 9.793 1.00 31.94 83 ALA B C 1
ATOM 2208 O O . ALA B 1 84 ? -7.054 67.641 10.373 1.00 31.79 83 ALA B O 1
ATOM 2210 N N . ALA B 1 85 ? -5.700 65.825 10.419 1.00 32.52 84 ALA B N 1
ATOM 2211 C CA . ALA B 1 85 ? -5.400 65.894 11.864 1.00 32.96 84 ALA B CA 1
ATOM 2212 C C . ALA B 1 85 ? -4.468 67.063 12.246 1.00 34.71 84 ALA B C 1
ATOM 2213 O O . ALA B 1 85 ? -4.276 67.320 13.434 1.00 37.14 84 ALA B O 1
ATOM 2215 N N . GLY B 1 86 ? -3.867 67.727 11.252 1.00 35.00 85 GLY B N 1
ATOM 2216 C CA . GLY B 1 86 ? -3.089 68.948 11.457 1.00 34.58 85 GLY B CA 1
ATOM 2217 C C . GLY B 1 86 ? -1.673 68.730 11.949 1.00 34.86 85 GLY B C 1
ATOM 2218 O O . GLY B 1 86 ? -1.256 67.584 12.148 1.00 35.14 85 GLY B O 1
ATOM 2219 N N . PRO B 1 87 ? -0.913 69.830 12.140 1.00 33.90 86 PRO B N 1
ATOM 2220 C CA . PRO B 1 87 ? -1.299 71.239 11.939 1.00 34.04 86 PRO B CA 1
ATOM 2221 C C . PRO B 1 87 ? -1.176 71.685 10.485 1.00 32.18 86 PRO B C 1
ATOM 2222 O O . PRO B 1 87 ? -0.795 70.890 9.629 1.00 32.88 86 PRO B O 1
ATOM 2226 N N . ASP B 1 88 ? -1.505 72.953 10.230 1.00 32.88 87 ASP B N 1
ATOM 2227 C CA . ASP B 1 88 ? -1.445 73.548 8.881 1.00 32.95 87 ASP B CA 1
ATOM 2228 C C . ASP B 1 88 ? -0.046 73.535 8.252 1.00 33.39 87 ASP B C 1
ATOM 2229 O O . ASP B 1 88 ? 0.072 73.404 7.031 1.00 34.70 87 ASP B O 1
ATOM 2234 N N . THR B 1 89 ? 0.993 73.683 9.081 1.00 32.69 88 THR B N 1
ATOM 2235 C CA . THR B 1 89 ? 2.396 73.668 8.633 1.00 32.40 88 THR B CA 1
ATOM 2236 C C . THR B 1 89 ? 3.273 72.864 9.591 1.00 33.14 88 THR B C 1
ATOM 2237 O O . THR B 1 89 ? 2.890 72.637 10.741 1.00 33.74 88 THR B O 1
ATOM 2241 N N . GLY B 1 90 ? 4.439 72.435 9.094 1.00 31.46 89 GLY B N 1
ATOM 2242 C CA . GLY B 1 90 ? 5.423 71.683 9.876 1.00 30.91 89 GLY B CA 1
ATOM 2243 C C . GLY B 1 90 ? 5.579 70.221 9.509 1.00 30.74 89 GLY B C 1
ATOM 2244 O O . GLY B 1 90 ? 6.640 69.638 9.767 1.00 32.50 89 GLY B O 1
ATOM 2245 N N . ILE B 1 91 ? 4.527 69.623 8.934 1.00 28.77 90 ILE B N 1
ATOM 2246 C CA . ILE B 1 91 ? 4.550 68.212 8.536 1.00 27.53 90 ILE B CA 1
ATOM 2247 C C . ILE B 1 91 ? 4.134 68.084 7.087 1.00 26.56 90 ILE B C 1
ATOM 2248 O O . ILE B 1 91 ? 3.120 68.642 6.694 1.00 24.58 90 ILE B O 1
ATOM 2253 N N . THR B 1 92 ? 4.927 67.352 6.306 1.00 26.80 91 THR B N 1
ATOM 2254 C CA . THR B 1 92 ? 4.615 67.034 4.917 1.00 25.40 91 THR B CA 1
ATOM 2255 C C . THR B 1 92 ? 4.329 65.546 4.839 1.00 24.18 91 THR B C 1
ATOM 2256 O O . THR B 1 92 ? 5.100 64.751 5.358 1.00 24.42 91 THR B O 1
ATOM 2260 N N . TYR B 1 93 ? 3.204 65.169 4.235 1.00 25.78 92 TYR B N 1
ATOM 2261 C CA . TYR B 1 93 ? 2.865 63.753 4.013 1.00 26.06 92 TYR B CA 1
ATOM 2262 C C . TYR B 1 93 ? 2.973 63.459 2.525 1.00 28.00 92 TYR B C 1
ATOM 2263 O O . TYR B 1 93 ? 2.520 64.248 1.709 1.00 27.71 92 TYR B O 1
ATOM 2272 N N . GLU B 1 94 ? 3.601 62.342 2.176 1.00 28.71 93 GLU B N 1
ATOM 2273 C CA . GLU B 1 94 ? 3.731 61.899 0.771 1.00 30.45 93 GLU B CA 1
ATOM 2274 C C . GLU B 1 94 ? 3.539 60.413 0.675 1.00 28.55 93 GLU B C 1
ATOM 2275 O O . GLU B 1 94 ? 3.945 59.671 1.571 1.00 27.24 93 GLU B O 1
ATOM 2281 N N . ARG B 1 95 ? 2.930 59.962 -0.415 1.00 29.09 94 ARG B N 1
ATOM 2282 C CA . ARG B 1 95 ? 2.702 58.537 -0.625 1.00 31.39 94 ARG B CA 1
ATOM 2283 C C . ARG B 1 95 ? 3.996 57.901 -1.112 1.00 31.60 94 ARG B C 1
ATOM 2284 O O . ARG B 1 95 ? 4.669 58.460 -1.987 1.00 32.28 94 ARG B O 1
ATOM 2292 N N . ALA B 1 96 ? 4.347 56.750 -0.533 1.00 31.23 95 ALA B N 1
ATOM 2293 C CA . ALA B 1 96 ? 5.562 56.012 -0.902 1.00 31.23 95 ALA B CA 1
ATOM 2294 C C . ALA B 1 96 ? 5.413 54.527 -0.618 1.00 30.03 95 ALA B C 1
ATOM 2295 O O . ALA B 1 96 ? 4.688 54.140 0.293 1.00 27.44 95 ALA B O 1
ATOM 2297 N N . ASP B 1 97 ? 6.051 53.709 -1.456 1.00 30.63 96 ASP B N 1
ATOM 2298 C CA . ASP B 1 97 ? 6.127 52.267 -1.275 1.00 30.74 96 ASP B CA 1
ATOM 2299 C C . ASP B 1 97 ? 7.520 52.079 -0.736 1.00 29.92 96 ASP B C 1
ATOM 2300 O O . ASP B 1 97 ? 8.501 52.363 -1.431 1.00 30.88 96 ASP B O 1
ATOM 2305 N N . LEU B 1 98 ? 7.618 51.600 0.505 1.00 30.53 97 LEU B N 1
ATOM 2306 C CA . LEU B 1 98 ? 8.920 51.376 1.136 1.00 30.59 97 LEU B CA 1
ATOM 2307 C C . LEU B 1 98 ? 9.803 50.360 0.411 1.00 31.96 97 LEU B C 1
ATOM 2308 O O . LEU B 1 98 ? 11.015 50.408 0.588 1.00 33.96 97 LEU B O 1
ATOM 2313 N N . ASP B 1 99 ? 9.205 49.494 -0.423 1.00 31.57 98 ASP B N 1
ATOM 2314 C CA . ASP B 1 99 ? 9.950 48.535 -1.253 1.00 33.51 98 ASP B CA 1
ATOM 2315 C C . ASP B 1 99 ? 10.723 49.207 -2.385 1.00 32.85 98 ASP B C 1
ATOM 2316 O O . ASP B 1 99 ? 11.586 48.577 -2.984 1.00 33.55 98 ASP B O 1
ATOM 2321 N N . LYS B 1 100 ? 10.378 50.437 -2.737 1.00 30.64 99 LYS B N 1
ATOM 2322 C CA . LYS B 1 100 ? 11.114 51.165 -3.784 1.00 32.89 99 LYS B CA 1
ATOM 2323 C C . LYS B 1 100 ? 11.208 52.626 -3.416 1.00 30.27 99 LYS B C 1
ATOM 2324 O O . LYS B 1 100 ? 10.883 53.515 -4.186 1.00 31.98 99 LYS B O 1
ATOM 2330 N N . LEU B 1 101 ? 11.718 52.835 -2.210 1.00 29.20 100 LEU B N 1
ATOM 2331 C CA . LEU B 1 101 ? 11.795 54.159 -1.612 1.00 28.26 100 LEU B CA 1
ATOM 2332 C C . LEU B 1 101 ? 12.906 55.007 -2.196 1.00 29.00 100 LEU B C 1
ATOM 2333 O O . LEU B 1 101 ? 14.024 54.528 -2.372 1.00 29.95 100 LEU B O 1
ATOM 2338 N N . HIS B 1 102 ? 12.576 56.262 -2.494 1.00 30.32 101 HIS B N 1
ATOM 2339 C CA . HIS B 1 102 ? 13.565 57.273 -2.830 1.00 31.04 101 HIS B CA 1
ATOM 2340 C C . HIS B 1 102 ? 13.527 58.305 -1.712 1.00 29.60 101 HIS B C 1
ATOM 2341 O O . HIS B 1 102 ? 12.452 58.722 -1.284 1.00 31.60 101 HIS B O 1
ATOM 2348 N N . LEU B 1 103 ? 14.706 58.684 -1.230 1.00 29.46 102 LEU B N 1
ATOM 2349 C CA . LEU B 1 103 ? 14.868 59.785 -0.270 1.00 30.15 102 LEU B CA 1
ATOM 2350 C C . LEU B 1 103 ? 16.037 60.629 -0.748 1.00 30.82 102 LEU B C 1
ATOM 2351 O O . LEU B 1 103 ? 17.043 60.070 -1.197 1.00 30.05 102 LEU B O 1
ATOM 2356 N N . PRO B 1 104 ? 15.914 61.970 -0.681 1.00 32.24 103 PRO B N 1
ATOM 2357 C CA . PRO B 1 104 ? 17.059 62.783 -1.081 1.00 32.71 103 PRO B CA 1
ATOM 2358 C C . PRO B 1 104 ? 18.246 62.599 -0.122 1.00 33.30 103 PRO B C 1
ATOM 2359 O O . PRO B 1 104 ? 18.048 62.370 1.083 1.00 32.89 103 PRO B O 1
ATOM 2363 N N . GLN B 1 105 ? 19.453 62.642 -0.685 1.00 33.97 104 GLN B N 1
ATOM 2364 C CA . GLN B 1 105 ? 20.693 62.453 0.059 1.00 34.73 104 GLN B CA 1
ATOM 2365 C C . GLN B 1 105 ? 20.939 63.565 1.074 1.00 32.13 104 GLN B C 1
ATOM 2366 O O . GLN B 1 105 ? 20.655 64.742 0.790 1.00 31.56 104 GLN B O 1
ATOM 2372 N N . ASP B 1 106 ? 21.472 63.184 2.241 1.00 31.27 105 ASP B N 1
ATOM 2373 C CA . ASP B 1 106 ? 21.921 64.130 3.273 1.00 30.98 105 ASP B CA 1
ATOM 2374 C C . ASP B 1 106 ? 20.825 65.157 3.634 1.00 30.69 105 ASP B C 1
ATOM 2375 O O . ASP B 1 106 ? 21.069 66.362 3.698 1.00 31.57 105 ASP B O 1
ATOM 2380 N N . SER B 1 107 ? 19.601 64.657 3.830 1.00 30.18 106 SER B N 1
ATOM 2381 C CA . SER B 1 107 ? 18.406 65.486 4.062 1.00 30.02 106 SER B CA 1
ATOM 2382 C C . SER B 1 107 ? 17.690 65.314 5.408 1.00 29.43 106 SER B C 1
ATOM 2383 O O . SER B 1 107 ? 16.761 66.080 5.704 1.00 29.15 106 SER B O 1
ATOM 2386 N N . PHE B 1 108 ? 18.102 64.330 6.207 1.00 27.60 107 PHE B N 1
ATOM 2387 C CA . PHE B 1 108 ? 17.464 64.020 7.486 1.00 26.84 107 PHE B CA 1
ATOM 2388 C C . PHE B 1 108 ? 18.468 63.740 8.582 1.00 26.33 107 PHE B C 1
ATOM 2389 O O . PHE B 1 108 ? 19.579 63.283 8.319 1.00 26.58 107 PHE B O 1
ATOM 2397 N N . ASP B 1 109 ? 18.066 64.061 9.808 1.00 27.21 108 ASP B N 1
ATOM 2398 C CA . ASP B 1 109 ? 18.844 63.821 11.025 1.00 27.36 108 ASP B CA 1
ATOM 2399 C C . ASP B 1 109 ? 18.406 62.548 11.735 1.00 28.39 108 ASP B C 1
ATOM 2400 O O . ASP B 1 109 ? 19.198 61.934 12.441 1.00 27.21 108 ASP B O 1
ATOM 2405 N N . LEU B 1 110 ? 17.128 62.196 11.580 1.00 26.62 109 LEU B N 1
ATOM 2406 C CA . LEU B 1 110 ? 16.531 61.027 12.190 1.00 25.98 109 LEU B CA 1
ATOM 2407 C C . LEU B 1 110 ? 15.568 60.358 11.218 1.00 25.75 109 LEU B C 1
ATOM 2408 O O . LEU B 1 110 ? 14.772 61.038 10.578 1.00 26.14 109 LEU B O 1
ATOM 2413 N N . ALA B 1 111 ? 15.685 59.033 11.081 1.00 24.79 110 ALA B N 1
ATOM 2414 C CA . ALA B 1 111 ? 14.708 58.210 10.371 1.00 24.83 110 ALA B CA 1
ATOM 2415 C C . ALA B 1 111 ? 14.049 57.333 11.446 1.00 26.59 110 ALA B C 1
ATOM 2416 O O . ALA B 1 111 ? 14.730 56.710 12.262 1.00 27.83 110 ALA B O 1
ATOM 2418 N N . TYR B 1 112 ? 12.720 57.366 11.487 1.00 25.14 111 TYR B N 1
ATOM 2419 C CA . TYR B 1 112 ? 11.914 56.606 12.439 1.00 25.61 111 TYR B CA 1
ATOM 2420 C C . TYR B 1 112 ? 10.957 55.727 11.652 1.00 24.75 111 TYR B C 1
ATOM 2421 O O . TYR B 1 112 ? 10.506 56.104 10.575 1.00 27.94 111 TYR B O 1
ATOM 2430 N N . SER B 1 113 ? 10.679 54.537 12.191 1.00 25.60 112 SER B N 1
ATOM 2431 C CA . SER B 1 113 ? 9.696 53.651 11.611 1.00 25.41 112 SER B CA 1
ATOM 2432 C C . SER B 1 113 ? 9.087 52.742 12.665 1.00 26.25 112 SER B C 1
ATOM 2433 O O . SER B 1 113 ? 9.823 52.014 13.337 1.00 26.37 112 SER B O 1
ATOM 2436 N N . SER B 1 114 ? 7.759 52.790 12.796 1.00 27.07 113 SER B N 1
ATOM 2437 C CA . SER B 1 114 ? 7.021 51.930 13.709 1.00 27.10 113 SER B CA 1
ATOM 2438 C C . SER B 1 114 ? 6.255 50.857 12.943 1.00 28.62 113 SER B C 1
ATOM 2439 O O . SER B 1 114 ? 5.355 51.170 12.167 1.00 27.87 113 SER B O 1
ATOM 2442 N N . LEU B 1 115 ? 6.663 49.602 13.140 1.00 26.89 114 LEU B N 1
ATOM 2443 C CA . LEU B 1 115 ? 5.917 48.426 12.678 1.00 28.94 114 LEU B CA 1
ATOM 2444 C C . LEU B 1 115 ? 5.558 48.462 11.196 1.00 31.50 114 LEU B C 1
ATOM 2445 O O . LEU B 1 115 ? 4.409 48.201 10.793 1.00 30.92 114 LEU B O 1
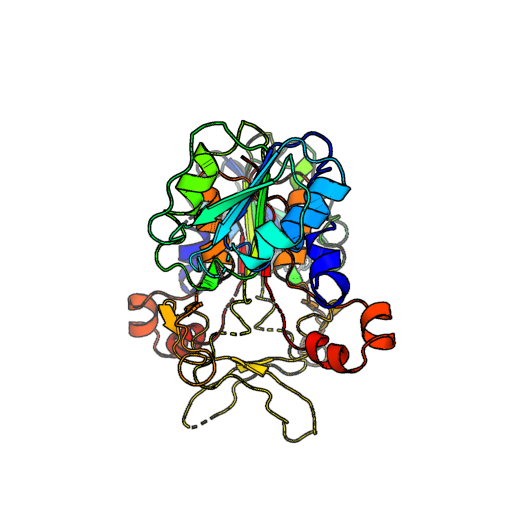ATOM 2450 N N . ALA B 1 116 ? 6.559 48.829 10.406 1.00 29.11 115 ALA B N 1
ATOM 2451 C CA . ALA B 1 116 ? 6.458 48.921 8.951 1.00 28.26 115 ALA B CA 1
ATOM 2452 C C . ALA B 1 116 ? 7.465 48.083 8.182 1.00 27.28 115 ALA B C 1
ATOM 2453 O O . ALA B 1 116 ? 7.135 47.595 7.089 1.00 27.30 115 ALA B O 1
ATOM 2455 N N . LEU B 1 117 ? 8.686 47.908 8.712 1.00 27.59 116 LEU B N 1
ATOM 2456 C CA . LEU B 1 117 ? 9.750 47.238 7.959 1.00 28.22 116 LEU B CA 1
ATOM 2457 C C . LEU B 1 117 ? 9.491 45.788 7.679 1.00 27.94 116 LEU B C 1
ATOM 2458 O O . LEU B 1 117 ? 9.981 45.267 6.654 1.00 27.05 116 LEU B O 1
ATOM 2463 N N . HIS B 1 118 ? 8.711 45.124 8.542 1.00 27.17 117 HIS B N 1
ATOM 2464 C CA . HIS B 1 118 ? 8.352 43.706 8.317 1.00 27.88 117 HIS B CA 1
ATOM 2465 C C . HIS B 1 118 ? 7.471 43.473 7.073 1.00 27.76 117 HIS B C 1
ATOM 2466 O O . HIS B 1 118 ? 7.252 42.322 6.675 1.00 29.67 117 HIS B O 1
ATOM 2473 N N . TYR B 1 119 ? 6.952 44.551 6.481 1.00 26.46 118 TYR B N 1
ATOM 2474 C CA . TYR B 1 119 ? 6.241 44.466 5.210 1.00 26.61 118 TYR B CA 1
ATOM 2475 C C . TYR B 1 119 ? 7.162 44.640 3.995 1.00 27.38 118 TYR B C 1
ATOM 2476 O O . TYR B 1 119 ? 6.695 44.474 2.878 1.00 28.19 118 TYR B O 1
ATOM 2485 N N . VAL B 1 120 ? 8.450 44.938 4.194 1.00 26.24 119 VAL B N 1
ATOM 2486 C CA . VAL B 1 120 ? 9.380 45.214 3.088 1.00 27.52 119 VAL B CA 1
ATOM 2487 C C . VAL B 1 120 ? 10.165 43.970 2.714 1.00 29.48 119 VAL B C 1
ATOM 2488 O O . VAL B 1 120 ? 10.771 43.362 3.571 1.00 28.78 119 VAL B O 1
ATOM 2492 N N . GLU B 1 121 ? 10.175 43.612 1.428 1.00 29.32 120 GLU B N 1
ATOM 2493 C CA . GLU B 1 121 ? 10.871 42.416 0.961 1.00 31.37 120 GLU B CA 1
ATOM 2494 C C . GLU B 1 121 ? 12.394 42.584 0.972 1.00 30.16 120 GLU B C 1
ATOM 2495 O O . GLU B 1 121 ? 13.088 41.756 1.573 1.00 32.70 120 GLU B O 1
ATOM 2501 N N . ASP B 1 122 ? 12.896 43.627 0.303 1.00 29.88 121 ASP B N 1
ATOM 2502 C CA . ASP B 1 122 ? 14.349 43.881 0.207 1.00 29.49 121 ASP B CA 1
ATOM 2503 C C . ASP B 1 122 ? 14.723 44.974 1.195 1.00 28.09 121 ASP B C 1
ATOM 2504 O O . ASP B 1 122 ? 14.938 46.135 0.841 1.00 28.08 121 ASP B O 1
ATOM 2509 N N . VAL B 1 123 ? 14.833 44.573 2.446 1.00 28.08 122 VAL B N 1
ATOM 2510 C CA . VAL B 1 123 ? 15.127 45.521 3.514 1.00 27.49 122 VAL B CA 1
ATOM 2511 C C . VAL B 1 123 ? 16.552 46.087 3.447 1.00 27.57 122 VAL B C 1
ATOM 2512 O O . VAL B 1 123 ? 16.757 47.230 3.842 1.00 28.43 122 VAL B O 1
ATOM 2516 N N . ALA B 1 124 ? 17.512 45.323 2.920 1.00 27.93 123 ALA B N 1
ATOM 2517 C CA . ALA B 1 124 ? 18.888 45.833 2.797 1.00 26.94 123 ALA B CA 1
ATOM 2518 C C . ALA B 1 124 ? 18.918 47.043 1.851 1.00 25.91 123 ALA B C 1
ATOM 2519 O O . ALA B 1 124 ? 19.572 48.050 2.158 1.00 27.61 123 ALA B O 1
ATOM 2521 N N . ARG B 1 125 ? 18.195 46.966 0.732 1.00 25.99 124 ARG B N 1
ATOM 2522 C CA A ARG B 1 125 ? 18.114 48.092 -0.220 0.50 26.08 124 ARG B CA 1
ATOM 2523 C CA C ARG B 1 125 ? 18.140 48.080 -0.208 0.50 26.51 124 ARG B CA 1
ATOM 2524 C C . ARG B 1 125 ? 17.520 49.310 0.455 1.00 25.77 124 ARG B C 1
ATOM 2525 O O . ARG B 1 125 ? 18.025 50.419 0.273 1.00 26.84 124 ARG B O 1
ATOM 2540 N N . LEU B 1 126 ? 16.450 49.116 1.239 1.00 25.49 125 LEU B N 1
ATOM 2541 C CA A LEU B 1 126 ? 15.853 50.225 2.000 0.50 24.66 125 LEU B CA 1
ATOM 2542 C CA B LEU B 1 126 ? 15.856 50.221 2.009 0.50 24.32 125 LEU B CA 1
ATOM 2543 C C . LEU B 1 126 ? 16.867 50.831 2.976 1.00 25.21 125 LEU B C 1
ATOM 2544 O O . LEU B 1 126 ? 16.961 52.043 3.095 1.00 26.14 125 LEU B O 1
ATOM 2553 N N . PHE B 1 127 ? 17.611 49.984 3.682 1.00 23.93 126 PHE B N 1
ATOM 2554 C CA . PHE B 1 127 ? 18.632 50.459 4.623 1.00 25.00 126 PHE B CA 1
ATOM 2555 C C . PHE B 1 127 ? 19.702 51.309 3.948 1.00 24.69 126 PHE B C 1
ATOM 2556 O O . PHE B 1 127 ? 20.111 52.336 4.525 1.00 26.35 126 PHE B O 1
ATOM 2564 N N . ARG B 1 128 ? 20.119 50.922 2.733 1.00 25.09 127 ARG B N 1
ATOM 2565 C CA . ARG B 1 128 ? 21.087 51.713 1.965 1.00 24.40 127 ARG B CA 1
ATOM 2566 C C . ARG B 1 128 ? 20.499 53.086 1.623 1.00 23.55 127 ARG B C 1
ATOM 2567 O O . ARG B 1 128 ? 21.210 54.086 1.684 1.00 24.86 127 ARG B O 1
ATOM 2575 N N . THR B 1 129 ? 19.203 53.132 1.300 1.00 25.69 128 THR B N 1
ATOM 2576 C CA . THR B 1 129 ? 18.515 54.392 0.998 1.00 25.87 128 THR B CA 1
ATOM 2577 C C . THR B 1 129 ? 18.414 55.292 2.233 1.00 25.13 128 THR B C 1
ATOM 2578 O O . THR B 1 129 ? 18.631 56.503 2.141 1.00 28.12 128 THR B O 1
ATOM 2582 N N . VAL B 1 130 ? 18.097 54.702 3.381 1.00 24.68 129 VAL B N 1
ATOM 2583 C CA . VAL B 1 130 ? 18.009 55.449 4.634 1.00 25.42 129 VAL B CA 1
ATOM 2584 C C . VAL B 1 130 ? 19.394 55.989 5.027 1.00 26.85 129 VAL B C 1
ATOM 2585 O O . VAL B 1 130 ? 19.529 57.177 5.389 1.00 25.09 129 VAL B O 1
ATOM 2589 N N . HIS B 1 131 ? 20.415 55.147 4.894 1.00 27.07 130 HIS B N 1
ATOM 2590 C CA . HIS B 1 131 ? 21.801 55.537 5.214 1.00 28.05 130 HIS B CA 1
ATOM 2591 C C . HIS B 1 131 ? 22.231 56.786 4.447 1.00 28.89 130 HIS B C 1
ATOM 2592 O O . HIS B 1 131 ? 22.695 57.754 5.054 1.00 28.01 130 HIS B O 1
ATOM 2599 N N . GLN B 1 132 ? 22.036 56.779 3.131 1.00 27.96 131 GLN B N 1
ATOM 2600 C CA . GLN B 1 132 ? 22.425 57.926 2.287 1.00 27.37 131 GLN B CA 1
ATOM 2601 C C . GLN B 1 132 ? 21.568 59.193 2.534 1.00 28.09 131 GLN B C 1
ATOM 2602 O O . GLN B 1 132 ? 22.047 60.313 2.308 1.00 29.57 131 GLN B O 1
ATOM 2608 N N . ALA B 1 133 ? 20.325 59.009 2.983 1.00 26.30 132 ALA B N 1
ATOM 2609 C CA . ALA B 1 133 ? 19.395 60.112 3.287 1.00 25.94 132 ALA B CA 1
ATOM 2610 C C . ALA B 1 133 ? 19.763 60.829 4.578 1.00 27.89 132 ALA B C 1
ATOM 2611 O O . ALA B 1 133 ? 19.463 62.016 4.742 1.00 27.70 132 ALA B O 1
ATOM 2613 N N . LEU B 1 134 ? 20.362 60.086 5.507 1.00 28.58 133 LEU B N 1
ATOM 2614 C CA . LEU B 1 134 ? 20.795 60.628 6.782 1.00 27.70 133 LEU B CA 1
ATOM 2615 C C . LEU B 1 134 ? 22.123 61.381 6.683 1.00 29.79 133 LEU B C 1
ATOM 2616 O O . LEU B 1 134 ? 23.096 60.884 6.104 1.00 28.37 133 LEU B O 1
ATOM 2621 N N . SER B 1 135 ? 22.157 62.571 7.282 1.00 30.35 134 SER B N 1
ATOM 2622 C CA . SER B 1 135 ? 23.407 63.329 7.413 1.00 31.58 134 SER B CA 1
ATOM 2623 C C . SER B 1 135 ? 24.372 62.626 8.365 1.00 33.19 134 SER B C 1
ATOM 2624 O O . SER B 1 135 ? 23.923 61.899 9.260 1.00 30.41 134 SER B O 1
ATOM 2627 N N . PRO B 1 136 ? 25.697 62.863 8.215 1.00 34.80 135 PRO B N 1
ATOM 2628 C CA . PRO B 1 136 ? 26.672 62.227 9.120 1.00 36.10 135 PRO B CA 1
ATOM 2629 C C . PRO B 1 136 ? 26.302 62.399 10.606 1.00 34.73 135 PRO B C 1
ATOM 2630 O O . PRO B 1 136 ? 25.904 63.493 11.009 1.00 36.07 135 PRO B O 1
ATOM 2634 N N . GLY B 1 137 ? 26.369 61.308 11.366 1.00 34.34 136 GLY B N 1
ATOM 2635 C CA . GLY B 1 137 ? 25.957 61.278 12.771 1.00 34.73 136 GLY B CA 1
ATOM 2636 C C . GLY B 1 137 ? 24.452 61.086 12.992 1.00 34.90 136 GLY B C 1
ATOM 2637 O O . GLY B 1 137 ? 23.993 61.063 14.140 1.00 35.27 136 GLY B O 1
ATOM 2638 N N . GLY B 1 138 ? 23.682 60.938 11.910 1.00 32.52 137 GLY B N 1
ATOM 2639 C CA . GLY B 1 138 ? 22.236 60.760 11.985 1.00 31.97 137 GLY B CA 1
ATOM 2640 C C . GLY B 1 138 ? 21.851 59.431 12.580 1.00 31.34 137 GLY B C 1
ATOM 2641 O O . GLY B 1 138 ? 22.677 58.522 12.666 1.00 33.00 137 GLY B O 1
ATOM 2642 N N . HIS B 1 139 ? 20.587 59.316 12.973 1.00 28.76 138 HIS B N 1
ATOM 2643 C CA . HIS B 1 139 ? 20.087 58.130 13.663 1.00 28.42 138 HIS B CA 1
ATOM 2644 C C . HIS B 1 139 ? 18.919 57.491 12.927 1.00 28.33 138 HIS B C 1
ATOM 2645 O O . HIS B 1 139 ? 18.197 58.155 12.206 1.00 26.02 138 HIS B O 1
ATOM 2652 N N . PHE B 1 140 ? 18.818 56.175 13.082 1.00 27.43 139 PHE B N 1
ATOM 2653 C CA . PHE B 1 140 ? 17.753 55.353 12.542 1.00 27.50 139 PHE B CA 1
ATOM 2654 C C . PHE B 1 140 ? 17.233 54.509 13.697 1.00 27.41 139 PHE B C 1
ATOM 2655 O O . PHE B 1 140 ? 17.995 53.744 14.273 1.00 29.67 139 PHE B O 1
ATOM 2663 N N . VAL B 1 141 ? 15.958 54.687 14.046 1.00 24.33 140 VAL B N 1
ATOM 2664 C CA . VAL B 1 141 ? 15.322 54.004 15.169 1.00 24.37 140 VAL B CA 1
ATOM 2665 C C . VAL B 1 141 ? 14.034 53.376 14.688 1.00 25.20 140 VAL B C 1
ATOM 2666 O O . VAL B 1 141 ? 13.193 54.063 14.089 1.00 25.95 140 VAL B O 1
ATOM 2670 N N . PHE B 1 142 ? 13.860 52.082 14.919 1.00 25.22 141 PHE B N 1
ATOM 2671 C CA . PHE B 1 142 ? 12.666 51.422 14.453 1.00 26.16 141 PHE B CA 1
ATOM 2672 C C . PHE B 1 142 ? 12.232 50.247 15.295 1.00 26.72 141 PHE B C 1
ATOM 2673 O O . PHE B 1 142 ? 13.028 49.671 16.035 1.00 28.30 141 PHE B O 1
ATOM 2681 N N . SER B 1 143 ? 10.951 49.918 15.151 1.00 27.07 142 SER B N 1
ATOM 2682 C CA . SER B 1 143 ? 10.346 48.733 15.741 1.00 26.88 142 SER B CA 1
ATOM 2683 C C . SER B 1 143 ? 9.831 47.855 14.606 1.00 27.27 142 SER B C 1
ATOM 2684 O O . SER B 1 143 ? 9.426 48.326 13.537 1.00 26.81 142 SER B O 1
ATOM 2687 N N . THR B 1 144 ? 9.861 46.558 14.842 1.00 26.88 143 THR B N 1
ATOM 2688 C CA . THR B 1 144 ? 9.332 45.577 13.885 1.00 27.43 143 THR B CA 1
ATOM 2689 C C . THR B 1 144 ? 8.811 44.408 14.718 1.00 27.44 143 THR B C 1
ATOM 2690 O O . THR B 1 144 ? 9.136 44.305 15.895 1.00 28.30 143 THR B O 1
ATOM 2694 N N . GLU B 1 145 ? 7.978 43.566 14.126 1.00 27.98 144 GLU B N 1
ATOM 2695 C CA . GLU B 1 145 ? 7.558 42.332 14.787 1.00 27.99 144 GLU B CA 1
ATOM 2696 C C . GLU B 1 145 ? 8.808 41.472 14.966 1.00 27.28 144 GLU B C 1
ATOM 2697 O O . GLU B 1 145 ? 9.664 41.392 14.067 1.00 29.08 144 GLU B O 1
ATOM 2703 N N . HIS B 1 146 ? 8.900 40.839 16.129 1.00 27.96 145 HIS B N 1
ATOM 2704 C CA . HIS B 1 146 ? 10.070 40.037 16.497 1.00 28.35 145 HIS B CA 1
ATOM 2705 C C . HIS B 1 146 ? 9.982 38.702 15.756 1.00 26.48 145 HIS B C 1
ATOM 2706 O O . HIS B 1 146 ? 8.880 38.187 15.593 1.00 27.19 145 HIS B O 1
ATOM 2713 N N . PRO B 1 147 ? 11.118 38.153 15.279 1.00 25.64 146 PRO B N 1
ATOM 2714 C CA . PRO B 1 147 ? 11.042 36.854 14.598 1.00 26.09 146 PRO B CA 1
ATOM 2715 C C . PRO B 1 147 ? 10.456 35.681 15.422 1.00 27.14 146 PRO B C 1
ATOM 2716 O O . PRO B 1 147 ? 9.913 34.747 14.822 1.00 28.98 146 PRO B O 1
ATOM 2720 N N . ILE B 1 148 ? 10.557 35.701 16.757 1.00 26.47 147 ILE B N 1
ATOM 2721 C CA . ILE B 1 148 ? 9.901 34.688 17.619 1.00 25.73 147 ILE B CA 1
ATOM 2722 C C . ILE B 1 148 ? 8.386 34.752 17.421 1.00 27.14 147 ILE B C 1
ATOM 2723 O O . ILE B 1 148 ? 7.728 33.730 17.333 1.00 26.94 147 ILE B O 1
ATOM 2728 N N . TYR B 1 149 ? 7.855 35.970 17.341 1.00 26.63 148 TYR B N 1
ATOM 2729 C CA . TYR B 1 149 ? 6.428 36.202 17.118 1.00 26.88 148 TYR B CA 1
ATOM 2730 C C . TYR B 1 149 ? 5.981 35.813 15.703 1.00 29.33 148 TYR B C 1
ATOM 2731 O O . TYR B 1 149 ? 4.908 35.220 15.528 1.00 29.65 148 TYR B O 1
ATOM 2748 N N . ALA B 1 151 ? 7.720 33.779 13.419 1.00 29.37 150 ALA B N 1
ATOM 2749 C CA . ALA B 1 151 ? 8.160 32.459 12.912 1.00 30.30 150 ALA B CA 1
ATOM 2750 C C . ALA B 1 151 ? 7.068 31.424 12.646 1.00 29.36 150 ALA B C 1
ATOM 2751 O O . ALA B 1 151 ? 7.058 30.834 11.572 1.00 29.67 150 ALA B O 1
ATOM 2753 N N . PRO B 1 152 ? 6.141 31.209 13.594 1.00 28.64 151 PRO B N 1
ATOM 2754 C CA . PRO B 1 152 ? 5.110 30.190 13.360 1.00 32.41 151 PRO B CA 1
ATOM 2755 C C . PRO B 1 152 ? 4.104 30.606 12.272 1.00 33.54 151 PRO B C 1
ATOM 2756 O O . PRO B 1 152 ? 3.750 31.784 12.197 1.00 35.51 151 PRO B O 1
ATOM 2760 N N . ALA B 1 153 ? 3.688 29.652 11.436 1.00 40.36 152 ALA B N 1
ATOM 2761 C CA . ALA B 1 153 ? 2.671 29.879 10.370 1.00 41.46 152 ALA B CA 1
ATOM 2762 C C . ALA B 1 153 ? 1.367 30.399 10.976 1.00 43.66 152 ALA B C 1
ATOM 2763 O O . ALA B 1 153 ? 0.757 31.351 10.454 1.00 43.48 152 ALA B O 1
ATOM 2765 N N . ARG B 1 154 ? 0.947 29.742 12.059 1.00 43.21 153 ARG B N 1
ATOM 2766 C CA . ARG B 1 154 ? -0.181 30.186 12.874 1.00 43.57 153 ARG B CA 1
ATOM 2767 C C . ARG B 1 154 ? 0.330 30.386 14.298 1.00 40.90 153 ARG B C 1
ATOM 2768 O O . ARG B 1 154 ? 0.398 29.410 15.071 1.00 41.78 153 ARG B O 1
ATOM 2776 N N . PRO B 1 155 ? 0.734 31.632 14.631 1.00 38.99 154 PRO B N 1
ATOM 2777 C CA . PRO B 1 155 ? 1.231 31.901 15.970 1.00 37.44 154 PRO B CA 1
ATOM 2778 C C . PRO B 1 155 ? 0.139 31.794 17.023 1.00 35.74 154 PRO B C 1
ATOM 2779 O O . PRO B 1 155 ? -1.037 32.011 16.719 1.00 39.65 154 PRO B O 1
ATOM 2783 N N . GLY B 1 156 ? 0.532 31.438 18.236 1.00 29.79 155 GLY B N 1
ATOM 2784 C CA . GLY B 1 156 ? -0.403 31.332 19.334 1.00 28.25 155 GLY B CA 1
ATOM 2785 C C . GLY B 1 156 ? 0.210 30.679 20.548 1.00 27.69 155 GLY B C 1
ATOM 2786 O O . GLY B 1 156 ? 1.336 30.169 20.486 1.00 28.88 155 GLY B O 1
ATOM 2787 N N . TRP B 1 157 ? -0.548 30.711 21.636 1.00 28.62 156 TRP B N 1
ATOM 2788 C CA . TRP B 1 157 ? -0.135 30.162 22.925 1.00 29.87 156 TRP B CA 1
ATOM 2789 C C . TRP B 1 157 ? -0.556 28.714 23.119 1.00 31.59 156 TRP B C 1
ATOM 2790 O O . TRP B 1 157 ? -1.643 28.325 22.690 1.00 31.57 156 TRP B O 1
ATOM 2801 N N . ALA B 1 158 ? 0.300 27.941 23.786 1.00 32.56 157 ALA B N 1
ATOM 2802 C CA . ALA B 1 158 ? 0.021 26.562 24.194 1.00 35.30 157 ALA B CA 1
ATOM 2803 C C . ALA B 1 158 ? -0.048 26.546 25.717 1.00 36.15 157 ALA B C 1
ATOM 2804 O O . ALA B 1 158 ? 0.636 27.332 26.375 1.00 32.04 157 ALA B O 1
ATOM 2806 N N . ILE B 1 159 ? -0.917 25.692 26.269 1.00 40.97 158 ILE B N 1
ATOM 2807 C CA . ILE B 1 159 ? -1.089 25.547 27.737 1.00 42.98 158 ILE B CA 1
ATOM 2808 C C . ILE B 1 159 ? -1.152 24.059 28.110 1.00 45.42 158 ILE B C 1
ATOM 2809 O O . ILE B 1 159 ? -0.554 23.625 29.100 1.00 48.47 158 ILE B O 1
ATOM 2814 N N . GLY B 1 163 ? -1.065 23.687 32.042 1.00 58.66 162 GLY B N 1
ATOM 2815 C CA . GLY B 1 163 ? -1.153 24.806 32.978 1.00 57.36 162 GLY B CA 1
ATOM 2816 C C . GLY B 1 163 ? -0.186 25.931 32.642 1.00 55.52 162 GLY B C 1
ATOM 2817 O O . GLY B 1 163 ? -0.584 27.103 32.596 1.00 55.21 162 GLY B O 1
ATOM 2818 N N . ARG B 1 164 ? 1.080 25.572 32.423 1.00 53.76 163 ARG B N 1
ATOM 2819 C CA . ARG B 1 164 ? 2.131 26.545 32.082 1.00 52.55 163 ARG B CA 1
ATOM 2820 C C . ARG B 1 164 ? 2.006 27.036 30.624 1.00 47.95 163 ARG B C 1
ATOM 2821 O O . ARG B 1 164 ? 1.952 26.234 29.683 1.00 50.00 163 ARG B O 1
ATOM 2829 N N . ARG B 1 165 ? 1.979 28.359 30.467 1.00 41.64 164 ARG B N 1
ATOM 2830 C CA . ARG B 1 165 ? 1.853 29.008 29.163 1.00 36.35 164 ARG B CA 1
ATOM 2831 C C . ARG B 1 165 ? 3.179 28.946 28.386 1.00 33.06 164 ARG B C 1
ATOM 2832 O O . ARG B 1 165 ? 4.232 29.237 28.946 1.00 30.56 164 ARG B O 1
ATOM 2838 N N . THR B 1 166 ? 3.114 28.555 27.113 1.00 29.10 165 THR B N 1
ATOM 2839 C CA . THR B 1 166 ? 4.295 28.534 26.227 1.00 28.77 165 THR B CA 1
ATOM 2840 C C . THR B 1 166 ? 3.956 29.050 24.822 1.00 27.39 165 THR B C 1
ATOM 2841 O O . THR B 1 166 ? 2.797 29.076 24.411 1.00 26.37 165 THR B O 1
ATOM 2845 N N . TRP B 1 167 ? 4.993 29.441 24.090 1.00 24.98 166 TRP B N 1
ATOM 2846 C CA . TRP B 1 167 ? 4.875 29.958 22.732 1.00 24.04 166 TRP B CA 1
ATOM 2847 C C . TRP B 1 167 ? 5.702 29.052 21.813 1.00 25.44 166 TRP B C 1
ATOM 2848 O O . TRP B 1 167 ? 6.939 29.237 21.723 1.00 26.81 166 TRP B O 1
ATOM 2859 N N . PRO B 1 168 ? 5.051 28.042 21.188 1.00 25.99 167 PRO B N 1
ATOM 2860 C CA . PRO B 1 168 ? 5.809 27.171 20.293 1.00 26.64 167 PRO B CA 1
ATOM 2861 C C . PRO B 1 168 ? 6.268 27.845 19.019 1.00 28.78 167 PRO B C 1
ATOM 2862 O O . PRO B 1 168 ? 5.499 28.573 18.407 1.00 29.54 167 PRO B O 1
ATOM 2866 N N . ILE B 1 169 ? 7.533 27.633 18.647 1.00 26.87 168 ILE B N 1
ATOM 2867 C CA . ILE B 1 169 ? 8.032 28.134 17.379 1.00 30.14 168 ILE B CA 1
ATOM 2868 C C . ILE B 1 169 ? 8.454 26.985 16.482 1.00 28.29 168 ILE B C 1
ATOM 2869 O O . ILE B 1 169 ? 8.825 25.915 16.949 1.00 27.54 168 ILE B O 1
ATOM 2874 N N . ASP B 1 170 ? 8.367 27.243 15.191 1.00 27.42 169 ASP B N 1
ATOM 2875 C CA . ASP B 1 170 ? 8.864 26.343 14.166 1.00 28.09 169 ASP B CA 1
ATOM 2876 C C . ASP B 1 170 ? 9.347 27.220 13.031 1.00 28.50 169 ASP B C 1
ATOM 2877 O O . ASP B 1 170 ? 8.964 28.394 12.949 1.00 27.84 169 ASP B O 1
ATOM 2882 N N . ARG B 1 171 ? 10.179 26.644 12.168 1.00 28.82 170 ARG B N 1
ATOM 2883 C CA . ARG B 1 171 ? 10.730 27.352 10.991 1.00 30.45 170 ARG B CA 1
ATOM 2884 C C . ARG B 1 171 ? 11.378 28.722 11.310 1.00 28.15 170 ARG B C 1
ATOM 2885 O O . ARG B 1 171 ? 11.396 29.614 10.473 1.00 28.96 170 ARG B O 1
ATOM 2893 N N . TYR B 1 172 ? 11.952 28.872 12.506 1.00 27.02 171 TYR B N 1
ATOM 2894 C CA . TYR B 1 172 ? 12.563 30.161 12.869 1.00 27.12 171 TYR B CA 1
ATOM 2895 C C . TYR B 1 172 ? 13.695 30.563 11.928 1.00 28.15 171 TYR B C 1
ATOM 2896 O O . TYR B 1 172 ? 13.838 31.743 11.607 1.00 27.10 171 TYR B O 1
ATOM 2905 N N . LEU B 1 173 ? 14.480 29.587 11.481 1.00 28.42 172 LEU B N 1
ATOM 2906 C CA . LEU B 1 173 ? 15.600 29.829 10.566 1.00 27.93 172 LEU B CA 1
ATOM 2907 C C . LEU B 1 173 ? 15.212 29.852 9.086 1.00 30.03 172 LEU B C 1
ATOM 2908 O O . LEU B 1 173 ? 16.068 30.126 8.244 1.00 32.90 172 LEU B O 1
ATOM 2913 N N . VAL B 1 174 ? 13.937 29.626 8.776 1.00 27.91 173 VAL B N 1
ATOM 2914 C CA . VAL B 1 174 ? 13.458 29.597 7.394 1.00 29.22 173 VAL B CA 1
ATOM 2915 C C . VAL B 1 174 ? 12.878 30.976 7.121 1.00 29.18 173 VAL B C 1
ATOM 2916 O O . VAL B 1 174 ? 11.732 31.265 7.467 1.00 29.25 173 VAL B O 1
ATOM 2920 N N . GLU B 1 175 ? 13.696 31.844 6.538 1.00 29.95 174 GLU B N 1
ATOM 2921 C CA . GLU B 1 175 ? 13.310 33.207 6.239 1.00 28.90 174 GLU B CA 1
ATOM 2922 C C . GLU B 1 175 ? 12.472 33.243 4.976 1.00 31.82 174 GLU B C 1
ATOM 2923 O O . GLU B 1 175 ? 12.589 32.357 4.122 1.00 34.39 174 GLU B O 1
ATOM 2929 N N . GLY B 1 176 ? 11.620 34.263 4.879 1.00 30.71 175 GLY B N 1
ATOM 2930 C CA . GLY B 1 176 ? 10.753 34.431 3.737 1.00 31.96 175 GLY B CA 1
ATOM 2931 C C . GLY B 1 176 ? 9.379 34.925 4.133 1.00 31.47 175 GLY B C 1
ATOM 2932 O O . GLY B 1 176 ? 9.131 35.244 5.292 1.00 32.27 175 GLY B O 1
ATOM 2933 N N . PRO B 1 177 ? 8.474 34.982 3.150 1.00 29.93 176 PRO B N 1
ATOM 2934 C CA . PRO B 1 177 ? 7.121 35.455 3.398 1.00 30.20 176 PRO B CA 1
ATOM 2935 C C . PRO B 1 177 ? 6.337 34.646 4.433 1.00 32.31 176 PRO B C 1
ATOM 2936 O O . PRO B 1 177 ? 6.522 33.439 4.546 1.00 35.62 176 PRO B O 1
ATOM 2940 N N . ARG B 1 178 ? 5.530 35.350 5.221 1.00 30.39 177 ARG B N 1
ATOM 2941 C CA . ARG B 1 178 ? 4.589 34.754 6.160 1.00 29.85 177 ARG B CA 1
ATOM 2942 C C . ARG B 1 178 ? 3.214 35.259 5.748 1.00 30.86 177 ARG B C 1
ATOM 2943 O O . ARG B 1 178 ? 3.039 36.465 5.547 1.00 29.29 177 ARG B O 1
ATOM 2951 N N . LYS B 1 179 ? 2.271 34.330 5.602 1.00 32.48 178 LYS B N 1
ATOM 2952 C CA . LYS B 1 179 ? 0.908 34.599 5.139 1.00 32.37 178 LYS B CA 1
ATOM 2953 C C . LYS B 1 179 ? -0.171 34.420 6.214 1.00 29.75 178 LYS B C 1
ATOM 2954 O O . LYS B 1 179 ? -1.337 34.251 5.875 1.00 27.63 178 LYS B O 1
ATOM 2958 N N . THR B 1 180 ? 0.198 34.538 7.495 1.00 31.60 179 THR B N 1
ATOM 2959 C CA . THR B 1 180 ? -0.749 34.389 8.626 1.00 32.15 179 THR B CA 1
ATOM 2960 C C . THR B 1 180 ? -1.996 35.263 8.477 1.00 31.54 179 THR B C 1
ATOM 2961 O O . THR B 1 180 ? -3.130 34.782 8.640 1.00 31.41 179 THR B O 1
ATOM 2965 N N . ASP B 1 181 ? -1.764 36.522 8.115 1.00 31.15 180 ASP B N 1
ATOM 2966 C CA . ASP B 1 181 ? -2.833 37.494 7.923 1.00 31.58 180 ASP B CA 1
ATOM 2967 C C . ASP B 1 181 ? -3.128 37.827 6.454 1.00 29.47 180 ASP B C 1
ATOM 2968 O O . ASP B 1 181 ? -3.818 38.796 6.174 1.00 29.55 180 ASP B O 1
ATOM 2973 N N . TRP B 1 182 ? -2.696 36.961 5.537 1.00 26.94 181 TRP B N 1
ATOM 2974 C CA . TRP B 1 182 ? -2.966 37.142 4.111 1.00 27.80 181 TRP B CA 1
ATOM 2975 C C . TRP B 1 182 ? -4.461 37.092 3.772 1.00 27.09 181 TRP B C 1
ATOM 2976 O O . TRP B 1 182 ? -4.983 38.016 3.150 1.00 25.43 181 TRP B O 1
ATOM 2987 N N . LEU B 1 183 ? -5.165 36.025 4.148 1.00 26.23 182 LEU B N 1
ATOM 2988 C CA . LEU B 1 183 ? -6.588 35.922 3.783 1.00 27.03 182 LEU B CA 1
ATOM 2989 C C . LEU B 1 183 ? -7.439 37.027 4.405 1.00 29.10 182 LEU B C 1
ATOM 2990 O O . LEU B 1 183 ? -8.190 37.690 3.697 1.00 27.42 182 LEU B O 1
ATOM 2995 N N . ALA B 1 184 ? -7.276 37.268 5.701 1.00 30.42 183 ALA B N 1
ATOM 2996 C CA . ALA B 1 184 ? -8.089 38.270 6.397 1.00 32.58 183 ALA B CA 1
ATOM 2997 C C . ALA B 1 184 ? -7.770 39.710 6.023 1.00 32.77 183 ALA B C 1
ATOM 2998 O O . ALA B 1 184 ? -8.692 40.489 5.748 1.00 34.42 183 ALA B O 1
ATOM 3000 N N . LYS B 1 185 ? -6.479 40.045 5.981 1.00 32.92 184 LYS B N 1
ATOM 3001 C CA . LYS B 1 185 ? -6.008 41.430 5.754 1.00 32.90 184 LYS B CA 1
ATOM 3002 C C . LYS B 1 185 ? -5.319 41.758 4.429 1.00 32.15 184 LYS B C 1
ATOM 3003 O O . LYS B 1 185 ? -5.114 42.946 4.142 1.00 31.47 184 LYS B O 1
ATOM 3006 N N . GLY B 1 186 ? -4.977 40.750 3.623 1.00 31.35 185 GLY B N 1
ATOM 3007 C CA . GLY B 1 186 ? -4.299 40.980 2.344 1.00 31.16 185 GLY B CA 1
ATOM 3008 C C . GLY B 1 186 ? -2.881 41.489 2.457 1.00 31.52 185 GLY B C 1
ATOM 3009 O O . GLY B 1 186 ? -2.419 42.191 1.557 1.00 32.66 185 GLY B O 1
ATOM 3010 N N . VAL B 1 187 ? -2.206 41.139 3.554 1.00 30.47 186 VAL B N 1
ATOM 3011 C CA . VAL B 1 187 ? -0.828 41.536 3.818 1.00 32.23 186 VAL B CA 1
ATOM 3012 C C . VAL B 1 187 ? 0.078 40.309 3.921 1.00 31.32 186 VAL B C 1
ATOM 3013 O O . VAL B 1 187 ? -0.345 39.226 4.356 1.00 32.40 186 VAL B O 1
ATOM 3017 N N . VAL B 1 188 ? 1.312 40.501 3.467 1.00 31.11 187 VAL B N 1
ATOM 3018 C CA . VAL B 1 188 ? 2.377 39.529 3.538 1.00 30.38 187 VAL B CA 1
ATOM 3019 C C . VAL B 1 188 ? 3.454 40.180 4.392 1.00 29.89 187 VAL B C 1
ATOM 3020 O O . VAL B 1 188 ? 3.770 41.347 4.170 1.00 32.05 187 VAL B O 1
ATOM 3024 N N . LYS B 1 189 ? 3.934 39.463 5.402 1.00 29.70 188 LYS B N 1
ATOM 3025 C CA . LYS B 1 189 ? 5.038 39.930 6.233 1.00 29.58 188 LYS B CA 1
ATOM 3026 C C . LYS B 1 189 ? 6.260 39.113 5.834 1.00 31.00 188 LYS B C 1
ATOM 3027 O O . LYS B 1 189 ? 6.121 38.042 5.244 1.00 31.75 188 LYS B O 1
ATOM 3033 N N . HIS B 1 190 ? 7.449 39.653 6.105 1.00 27.87 189 HIS B N 1
ATOM 3034 C CA . HIS B 1 190 ? 8.709 39.035 5.723 1.00 27.07 189 HIS B CA 1
ATOM 3035 C C . HIS B 1 190 ? 9.494 38.686 6.959 1.00 27.66 189 HIS B C 1
ATOM 3036 O O . HIS B 1 190 ? 9.888 39.554 7.740 1.00 29.87 189 HIS B O 1
ATOM 3043 N N . HIS B 1 191 ? 9.660 37.378 7.139 1.00 27.41 190 HIS B N 1
ATOM 3044 C CA . HIS B 1 191 ? 10.359 36.833 8.275 1.00 28.07 190 HIS B CA 1
ATOM 3045 C C . HIS B 1 191 ? 11.868 36.900 8.059 1.00 28.20 190 HIS B C 1
ATOM 3046 O O . HIS B 1 191 ? 12.390 36.347 7.096 1.00 28.29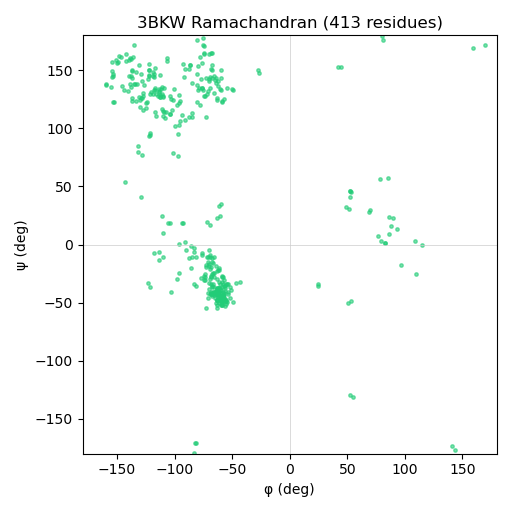 190 HIS B O 1
ATOM 3053 N N . ARG B 1 192 ? 12.531 37.576 8.991 1.00 27.12 191 ARG B N 1
ATOM 3054 C CA . ARG B 1 192 ? 13.980 37.702 9.038 1.00 27.09 191 ARG B CA 1
ATOM 3055 C C . ARG B 1 192 ? 14.404 37.534 10.478 1.00 27.85 191 ARG B C 1
ATOM 3056 O O . ARG B 1 192 ? 13.802 38.127 11.376 1.00 27.31 191 ARG B O 1
ATOM 3064 N N . THR B 1 193 ? 15.454 36.757 10.693 1.00 28.48 192 THR B N 1
ATOM 3065 C CA . THR B 1 193 ? 15.989 36.576 12.033 1.00 27.07 192 THR B CA 1
ATOM 3066 C C . THR B 1 193 ? 16.607 37.891 12.547 1.00 27.81 192 THR B C 1
ATOM 3067 O O . THR B 1 193 ? 16.849 38.829 11.781 1.00 27.06 192 THR B O 1
ATOM 3071 N N . VAL B 1 194 ? 16.849 37.968 13.852 1.00 26.83 193 VAL B N 1
ATOM 3072 C CA . VAL B 1 194 ? 17.470 39.154 14.448 1.00 26.02 193 VAL B CA 1
ATOM 3073 C C . VAL B 1 194 ? 18.849 39.398 13.793 1.00 24.82 193 VAL B C 1
ATOM 3074 O O . VAL B 1 194 ? 19.168 40.545 13.428 1.00 25.83 193 VAL B O 1
ATOM 3078 N N . GLY B 1 195 ? 19.644 38.337 13.637 1.00 27.15 194 GLY B N 1
ATOM 3079 C CA . GLY B 1 195 ? 20.952 38.454 12.984 1.00 26.30 194 GLY B CA 1
ATOM 3080 C C . GLY B 1 195 ? 20.855 39.006 11.567 1.00 27.78 194 GLY B C 1
ATOM 3081 O O . GLY B 1 195 ? 21.620 39.888 11.213 1.00 26.27 194 GLY B O 1
ATOM 3082 N N . THR B 1 196 ? 19.897 38.523 10.775 1.00 26.43 195 THR B N 1
ATOM 3083 C CA . THR B 1 196 ? 19.716 39.013 9.387 1.00 26.57 195 THR B CA 1
ATOM 3084 C C . THR B 1 196 ? 19.457 40.524 9.375 1.00 27.92 195 THR B C 1
ATOM 3085 O O . THR B 1 196 ? 20.065 41.272 8.609 1.00 26.36 195 THR B O 1
ATOM 3089 N N . THR B 1 197 ? 18.552 40.965 10.235 1.00 26.37 196 THR B N 1
ATOM 3090 C CA . THR B 1 197 ? 18.231 42.377 10.362 1.00 27.27 196 THR B CA 1
ATOM 3091 C C . THR B 1 197 ? 19.442 43.214 10.738 1.00 25.95 196 THR B C 1
ATOM 3092 O O . THR B 1 197 ? 19.763 44.198 10.059 1.00 27.03 196 THR B O 1
ATOM 3096 N N . LEU B 1 198 ? 20.136 42.818 11.791 1.00 25.28 197 LEU B N 1
ATOM 3097 C CA . LEU B 1 198 ? 21.294 43.589 12.252 1.00 24.63 197 LEU B CA 1
ATOM 3098 C C . LEU B 1 198 ? 22.438 43.582 11.251 1.00 25.88 197 LEU B C 1
ATOM 3099 O O . LEU B 1 198 ? 23.040 44.629 10.999 1.00 26.96 197 LEU B O 1
ATOM 3104 N N . ASN B 1 199 ? 22.707 42.421 10.649 1.00 25.34 198 ASN B N 1
ATOM 3105 C CA . ASN B 1 199 ? 23.763 42.323 9.628 1.00 26.43 198 ASN B CA 1
ATOM 3106 C C . ASN B 1 199 ? 23.466 43.198 8.414 1.00 26.93 198 ASN B C 1
ATOM 3107 O O . ASN B 1 199 ? 24.389 43.804 7.863 1.00 27.42 198 ASN B O 1
ATOM 3112 N N . ALA B 1 200 ? 22.185 43.274 8.032 1.00 27.31 199 ALA B N 1
ATOM 3113 C CA . ALA B 1 200 ? 21.765 44.137 6.907 1.00 26.61 199 ALA B CA 1
ATOM 3114 C C . ALA B 1 200 ? 22.042 45.619 7.243 1.00 26.35 199 ALA B C 1
ATOM 3115 O O . ALA B 1 200 ? 22.554 46.366 6.399 1.00 27.90 199 ALA B O 1
ATOM 3117 N N . LEU B 1 201 ? 21.752 46.022 8.486 1.00 25.99 200 LEU B N 1
ATOM 3118 C CA . LEU B 1 201 ? 22.075 47.380 8.923 1.00 25.32 200 LEU B CA 1
ATOM 3119 C C . LEU B 1 201 ? 23.577 47.647 8.875 1.00 25.74 200 LEU B C 1
ATOM 3120 O O . LEU B 1 201 ? 23.999 48.681 8.353 1.00 26.34 200 LEU B O 1
ATOM 3125 N N . ILE B 1 202 ? 24.361 46.750 9.463 1.00 25.09 201 ILE B N 1
ATOM 3126 C CA . ILE B 1 202 ? 25.820 46.893 9.535 1.00 26.14 201 ILE B CA 1
ATOM 3127 C C . ILE B 1 202 ? 26.432 46.976 8.138 1.00 28.22 201 ILE B C 1
ATOM 3128 O O . ILE B 1 202 ? 27.202 47.898 7.839 1.00 27.97 201 ILE B O 1
ATOM 3133 N N . ARG B 1 203 ? 26.068 46.026 7.283 1.00 29.04 202 ARG B N 1
ATOM 3134 C CA . ARG B 1 203 ? 26.532 45.988 5.883 1.00 31.11 202 ARG B CA 1
ATOM 3135 C C . ARG B 1 203 ? 26.168 47.269 5.114 1.00 28.57 202 ARG B C 1
ATOM 3136 O O . ARG B 1 203 ? 26.946 47.728 4.275 1.00 29.55 202 ARG B O 1
ATOM 3144 N N . SER B 1 204 ? 25.012 47.857 5.439 1.00 29.13 203 SER B N 1
ATOM 3145 C CA . SER B 1 204 ? 24.541 49.096 4.803 1.00 27.58 203 SER B CA 1
ATOM 3146 C C . SER B 1 204 ? 25.233 50.384 5.275 1.00 28.78 203 SER B C 1
ATOM 3147 O O . SER B 1 204 ? 25.031 51.432 4.662 1.00 31.77 203 SER B O 1
ATOM 3150 N N . GLY B 1 205 ? 26.056 50.302 6.323 1.00 29.03 204 GLY B N 1
ATOM 3151 C CA . GLY B 1 205 ? 26.839 51.429 6.827 1.00 28.10 204 GLY B CA 1
ATOM 3152 C C . GLY B 1 205 ? 26.494 51.913 8.217 1.00 29.26 204 GLY B C 1
ATOM 3153 O O . GLY B 1 205 ? 27.120 52.848 8.702 1.00 30.25 204 GLY B O 1
ATOM 3154 N N . PHE B 1 206 ? 25.515 51.293 8.869 1.00 26.67 205 PHE B N 1
ATOM 3155 C CA . PHE B 1 206 ? 25.123 51.697 10.230 1.00 25.85 205 PHE B CA 1
ATOM 3156 C C . PHE B 1 206 ? 25.942 51.008 11.314 1.00 27.42 205 PHE B C 1
ATOM 3157 O O . PHE B 1 206 ? 26.407 49.887 11.129 1.00 28.52 205 PHE B O 1
ATOM 3165 N N . ALA B 1 207 ? 26.093 51.705 12.438 1.00 27.53 206 ALA B N 1
ATOM 3166 C CA . ALA B 1 207 ? 26.677 51.168 13.655 1.00 28.36 206 ALA B CA 1
ATOM 3167 C C . ALA B 1 207 ? 25.477 50.927 14.571 1.00 28.73 206 ALA B C 1
ATOM 3168 O O . ALA B 1 207 ? 24.683 51.846 14.802 1.00 29.27 206 ALA B O 1
ATOM 3170 N N . ILE B 1 208 ? 25.356 49.717 15.108 1.00 27.03 207 ILE B N 1
ATOM 3171 C CA . ILE B 1 208 ? 24.271 49.358 16.015 1.00 26.72 207 ILE B CA 1
ATOM 3172 C C . ILE B 1 208 ? 24.523 50.076 17.346 1.00 26.87 207 ILE B C 1
ATOM 3173 O O . ILE B 1 208 ? 25.639 50.022 17.875 1.00 26.95 207 ILE B O 1
ATOM 3178 N N . GLU B 1 209 ? 23.500 50.769 17.838 1.00 27.17 208 GLU B N 1
ATOM 3179 C CA A GLU B 1 209 ? 23.568 51.538 19.091 0.50 27.88 208 GLU B CA 1
ATOM 3180 C CA B GLU B 1 209 ? 23.590 51.502 19.112 0.50 26.76 208 GLU B CA 1
ATOM 3181 C C . GLU B 1 209 ? 22.838 50.838 20.252 1.00 26.41 208 GLU B C 1
ATOM 3182 O O . GLU B 1 209 ? 23.310 50.847 21.368 1.00 26.11 208 GLU B O 1
ATOM 3193 N N . HIS B 1 210 ? 21.673 50.253 19.971 1.00 27.22 209 HIS B N 1
ATOM 3194 C CA . HIS B 1 210 ? 20.880 49.592 21.010 1.00 25.48 209 HIS B CA 1
ATOM 3195 C C . HIS B 1 210 ? 19.910 48.601 20.378 1.00 26.23 209 HIS B C 1
ATOM 3196 O O . HIS B 1 210 ? 19.332 48.904 19.334 1.00 27.40 209 HIS B O 1
ATOM 3203 N N . VAL B 1 211 ? 19.778 47.424 20.993 1.00 27.31 210 VAL B N 1
ATOM 3204 C CA . VAL B 1 211 ? 18.848 46.383 20.544 1.00 27.63 210 VAL B CA 1
ATOM 3205 C C . VAL B 1 211 ? 17.994 45.986 21.740 1.00 28.33 210 VAL B C 1
ATOM 3206 O O . VAL B 1 211 ? 18.531 45.707 22.811 1.00 29.57 210 VAL B O 1
ATOM 3210 N N . GLU B 1 212 ? 16.674 46.006 21.572 1.00 28.47 211 GLU B N 1
ATOM 3211 C CA . GLU B 1 212 ? 15.759 45.659 22.636 1.00 29.77 211 GLU B CA 1
ATOM 3212 C C . GLU B 1 212 ? 14.690 44.710 22.115 1.00 29.03 211 GLU B C 1
ATOM 3213 O O . GLU B 1 212 ? 14.042 44.972 21.110 1.00 27.35 211 GLU B O 1
ATOM 3219 N N . GLU B 1 213 ? 14.588 43.553 22.762 1.00 27.97 212 GLU B N 1
ATOM 3220 C CA . GLU B 1 213 ? 13.555 42.557 22.495 1.00 28.01 212 GLU B CA 1
ATOM 3221 C C . GLU B 1 213 ? 12.590 42.958 23.581 1.00 31.10 212 GLU B C 1
ATOM 3222 O O . GLU B 1 213 ? 12.811 42.715 24.791 1.00 30.63 212 GLU B O 1
ATOM 3228 N N . PHE B 1 214 ? 11.546 43.656 23.149 1.00 33.67 213 PHE B N 1
ATOM 3229 C CA . PHE B 1 214 ? 10.761 44.448 24.075 1.00 36.60 213 PHE B CA 1
ATOM 3230 C C . PHE B 1 214 ? 10.052 43.667 25.157 1.00 39.46 213 PHE B C 1
ATOM 3231 O O . PHE B 1 214 ? 9.320 42.725 24.869 1.00 43.46 213 PHE B O 1
ATOM 3239 N N . CYS B 1 215 ? 10.327 44.066 26.401 1.00 39.87 214 CYS B N 1
ATOM 3240 C CA . CYS B 1 215 ? 9.731 43.474 27.570 1.00 38.80 214 CYS B CA 1
ATOM 3241 C C . CYS B 1 215 ? 9.091 44.606 28.347 1.00 41.60 214 CYS B C 1
ATOM 3242 O O . CYS B 1 215 ? 9.802 45.553 28.742 1.00 41.97 214 CYS B O 1
ATOM 3245 N N . PRO B 1 216 ? 7.746 44.573 28.510 1.00 41.76 215 PRO B N 1
ATOM 3246 C CA . PRO B 1 216 ? 7.128 45.594 29.365 1.00 41.03 215 PRO B CA 1
ATOM 3247 C C . PRO B 1 216 ? 7.666 45.567 30.813 1.00 41.81 215 PRO B C 1
ATOM 3248 O O . PRO B 1 216 ? 8.080 44.505 31.313 1.00 40.87 215 PRO B O 1
ATOM 3252 N N . THR B 1 217 ? 7.680 46.733 31.461 1.00 41.68 216 THR B N 1
ATOM 3253 C CA . THR B 1 217 ? 8.151 46.833 32.844 1.00 42.12 216 THR B CA 1
ATOM 3254 C C . THR B 1 217 ? 7.086 46.246 33.782 1.00 42.27 216 THR B C 1
ATOM 3255 O O . THR B 1 217 ? 5.930 46.068 33.374 1.00 39.62 216 THR B O 1
ATOM 3259 N N . ASP B 1 218 ? 7.481 45.947 35.023 1.00 43.85 217 ASP B N 1
ATOM 3260 C CA . ASP B 1 218 ? 6.545 45.439 36.052 1.00 45.20 217 ASP B CA 1
ATOM 3261 C C . ASP B 1 218 ? 5.383 46.411 36.316 1.00 46.57 217 ASP B C 1
ATOM 3262 O O . ASP B 1 218 ? 4.256 45.966 36.558 1.00 47.15 217 ASP B O 1
ATOM 3267 N N . ALA B 1 219 ? 5.669 47.719 36.267 1.00 46.97 218 ALA B N 1
ATOM 3268 C CA . ALA B 1 219 ? 4.643 48.767 36.420 1.00 46.67 218 ALA B CA 1
ATOM 3269 C C . ALA B 1 219 ? 3.624 48.717 35.271 1.00 46.75 218 ALA B C 1
ATOM 3270 O O . ALA B 1 219 ? 2.422 48.847 35.513 1.00 46.21 218 ALA B O 1
ATOM 3272 N N . GLN B 1 220 ? 4.110 48.532 34.036 1.00 46.59 219 GLN B N 1
ATOM 3273 C CA . GLN B 1 220 ? 3.231 48.382 32.854 1.00 46.94 219 GLN B CA 1
ATOM 3274 C C . GLN B 1 220 ? 2.327 47.143 32.961 1.00 47.05 219 GLN B C 1
ATOM 3275 O O . GLN B 1 220 ? 1.148 47.213 32.606 1.00 46.46 219 GLN B O 1
ATOM 3281 N N . ILE B 1 221 ? 2.892 46.031 33.449 1.00 48.32 220 ILE B N 1
ATOM 3282 C CA . ILE B 1 221 ? 2.160 44.760 33.644 1.00 49.25 220 ILE B CA 1
ATOM 3283 C C . ILE B 1 221 ? 1.095 44.879 34.757 1.00 50.42 220 ILE B C 1
ATOM 3284 O O . ILE B 1 221 ? 0.026 44.279 34.642 1.00 50.70 220 ILE B O 1
ATOM 3289 N N . THR B 1 222 ? 1.383 45.647 35.812 1.00 52.20 221 THR B N 1
ATOM 3290 C CA . THR B 1 222 ? 0.406 45.899 36.898 1.00 52.84 221 THR B CA 1
ATOM 3291 C C . THR B 1 222 ? -0.783 46.752 36.398 1.00 53.98 221 THR B C 1
ATOM 3292 O O . THR B 1 222 ? -1.941 46.454 36.717 1.00 53.95 221 THR B O 1
ATOM 3296 N N . ALA B 1 223 ? -0.481 47.801 35.628 1.00 54.42 222 ALA B N 1
ATOM 3297 C CA . ALA B 1 223 ? -1.507 48.677 35.034 1.00 55.57 222 ALA B CA 1
ATOM 3298 C C . ALA B 1 223 ? -2.334 47.980 33.941 1.00 56.57 222 ALA B C 1
ATOM 3299 O O . ALA B 1 223 ? -3.524 48.276 33.785 1.00 56.14 222 ALA B O 1
ATOM 3301 N N . ARG B 1 224 ? -1.689 47.078 33.188 1.00 57.63 223 ARG B N 1
ATOM 3302 C CA . ARG B 1 224 ? -2.306 46.322 32.090 1.00 58.55 223 ARG B CA 1
ATOM 3303 C C . ARG B 1 224 ? -1.962 44.819 32.219 1.00 58.58 223 ARG B C 1
ATOM 3304 O O . ARG B 1 224 ? -1.042 44.346 31.540 1.00 57.93 223 ARG B O 1
ATOM 3312 N N . PRO B 1 225 ? -2.678 44.070 33.108 1.00 59.07 224 PRO B N 1
ATOM 3313 C CA . PRO B 1 225 ? -2.492 42.617 33.367 1.00 59.31 224 PRO B CA 1
ATOM 3314 C C . PRO B 1 225 ? -2.286 41.701 32.149 1.00 59.69 224 PRO B C 1
ATOM 3315 O O . PRO B 1 225 ? -1.577 40.691 32.265 1.00 60.06 224 PRO B O 1
ATOM 3319 N N . GLU B 1 226 ? -2.911 42.046 31.017 1.00 59.47 225 GLU B N 1
ATOM 3320 C CA . GLU B 1 226 ? -2.723 41.327 29.743 1.00 59.42 225 GLU B CA 1
ATOM 3321 C C . GLU B 1 226 ? -1.261 41.298 29.256 1.00 58.86 225 GLU B C 1
ATOM 3322 O O . GLU B 1 226 ? -0.876 40.363 28.549 1.00 59.50 225 GLU B O 1
ATOM 3328 N N . LEU B 1 227 ? -0.468 42.312 29.630 1.00 57.31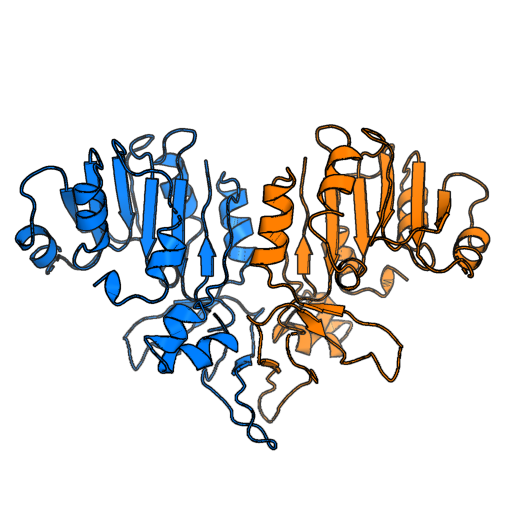 226 LEU B N 1
ATOM 3329 C CA . LEU B 1 227 ? 0.962 42.397 29.264 1.00 56.48 226 LEU B CA 1
ATOM 3330 C C . LEU B 1 227 ? 1.884 41.329 29.894 1.00 55.92 226 LEU B C 1
ATOM 3331 O O . LEU B 1 227 ? 3.020 41.165 29.426 1.00 55.73 226 LEU B O 1
ATOM 3336 N N . ALA B 1 228 ? 1.418 40.627 30.937 1.00 54.79 227 ALA B N 1
ATOM 3337 C CA . ALA B 1 228 ? 2.197 39.556 31.602 1.00 54.42 227 ALA B CA 1
ATOM 3338 C C . ALA B 1 228 ? 2.706 38.472 30.636 1.00 53.55 227 ALA B C 1
ATOM 3339 O O . ALA B 1 228 ? 3.797 37.935 30.831 1.00 52.95 227 ALA B O 1
ATOM 3341 N N . GLU B 1 229 ? 1.924 38.174 29.596 1.00 51.92 228 GLU B N 1
ATOM 3342 C CA . GLU B 1 229 ? 2.311 37.170 28.599 1.00 50.35 228 GLU B CA 1
ATOM 3343 C C . GLU B 1 229 ? 3.531 37.583 27.748 1.00 49.69 228 GLU B C 1
ATOM 3344 O O . GLU B 1 229 ? 4.236 36.704 27.237 1.00 49.10 228 GLU B O 1
ATOM 3350 N N . GLU B 1 230 ? 3.809 38.891 27.606 1.00 47.80 229 GLU B N 1
ATOM 3351 C CA . GLU B 1 230 ? 5.028 39.325 26.866 1.00 45.61 229 GLU B CA 1
ATOM 3352 C C . GLU B 1 230 ? 6.341 39.054 27.648 1.00 42.90 229 GLU B C 1
ATOM 3353 O O . GLU B 1 230 ? 7.409 39.209 27.063 1.00 43.70 229 GLU B O 1
ATOM 3359 N N . LEU B 1 231 ? 6.268 38.681 28.945 1.00 40.08 230 LEU B N 1
ATOM 3360 C CA . LEU B 1 231 ? 7.453 38.158 29.678 1.00 36.91 230 LEU B CA 1
ATOM 3361 C C . LEU B 1 231 ? 7.895 36.781 29.121 1.00 33.39 230 LEU B C 1
ATOM 3362 O O . LEU B 1 231 ? 9.055 36.394 29.256 1.00 29.29 230 LEU B O 1
ATOM 3367 N N . ASP B 1 232 ? 6.964 36.038 28.525 1.00 30.77 231 ASP B N 1
ATOM 3368 C CA . ASP B 1 232 ? 7.273 34.722 27.967 1.00 30.13 231 ASP B CA 1
ATOM 3369 C C . ASP B 1 232 ? 7.874 34.742 26.575 1.00 28.45 231 ASP B C 1
ATOM 3370 O O . ASP B 1 232 ? 8.709 33.884 26.259 1.00 27.18 231 ASP B O 1
ATOM 3375 N N . ARG B 1 233 ? 7.453 35.695 25.749 1.00 27.02 232 ARG B N 1
ATOM 3376 C CA . ARG B 1 233 ? 7.995 35.820 24.404 1.00 25.03 232 ARG B CA 1
ATOM 3377 C C . ARG B 1 233 ? 7.855 37.258 23.926 1.00 27.09 232 ARG B C 1
ATOM 3378 O O . ARG B 1 233 ? 6.855 37.898 24.227 1.00 28.68 232 ARG B O 1
ATOM 3386 N N . PRO B 1 234 ? 8.841 37.752 23.162 1.00 27.15 233 PRO B N 1
ATOM 3387 C CA . PRO B 1 234 ? 8.771 39.121 22.692 1.00 24.55 233 PRO B CA 1
ATOM 3388 C C . PRO B 1 234 ? 7.898 39.266 21.452 1.00 27.57 233 PRO B C 1
ATOM 3389 O O . PRO B 1 234 ? 7.997 38.468 20.526 1.00 30.29 233 PRO B O 1
ATOM 3401 N N . PHE B 1 236 ? 7.942 42.384 19.825 1.00 27.34 235 PHE B N 1
ATOM 3402 C CA . PHE B 1 236 ? 8.662 43.366 19.037 1.00 27.79 235 PHE B CA 1
ATOM 3403 C C . PHE B 1 236 ? 10.172 43.353 19.202 1.00 27.24 235 PHE B C 1
ATOM 3404 O O . PHE B 1 236 ? 10.690 42.993 20.266 1.00 26.26 235 PHE B O 1
ATOM 3412 N N . LEU B 1 237 ? 10.858 43.747 18.129 1.00 26.84 236 LEU B N 1
ATOM 3413 C CA . LEU B 1 237 ? 12.301 43.997 18.122 1.00 25.98 236 LEU B CA 1
ATOM 3414 C C . LEU B 1 237 ? 12.447 45.498 17.899 1.00 26.11 236 LEU B C 1
ATOM 3415 O O . LEU B 1 237 ? 11.878 46.032 16.932 1.00 27.10 236 LEU B O 1
ATOM 3420 N N . LEU B 1 238 ? 13.199 46.157 18.785 1.00 24.15 237 LEU B N 1
ATOM 3421 C CA . LEU B 1 238 ? 13.465 47.579 18.662 1.00 24.32 237 LEU B CA 1
ATOM 3422 C C . LEU B 1 238 ? 14.956 47.734 18.396 1.00 25.02 237 LEU B C 1
ATOM 3423 O O . LEU B 1 238 ? 15.774 47.141 19.093 1.00 26.85 237 LEU B O 1
ATOM 3428 N N . VAL B 1 239 ? 15.310 48.520 17.378 1.00 25.63 238 VAL B N 1
ATOM 3429 C CA . VAL B 1 239 ? 16.712 48.769 17.053 1.00 25.31 238 VAL B CA 1
ATOM 3430 C C . VAL B 1 239 ? 16.985 50.245 16.846 1.00 26.09 238 VAL B C 1
ATOM 3431 O O . VAL B 1 239 ? 16.146 50.952 16.292 1.00 25.67 238 VAL B O 1
ATOM 3435 N N . SER B 1 240 ? 18.119 50.705 17.388 1.00 26.25 239 SER B N 1
ATOM 3436 C CA A SER B 1 240 ? 18.598 52.057 17.115 0.50 26.33 239 SER B CA 1
ATOM 3437 C CA B SER B 1 240 ? 18.630 52.055 17.194 0.50 28.20 239 SER B CA 1
ATOM 3438 C C . SER B 1 240 ? 20.006 51.905 16.543 1.00 28.05 239 SER B C 1
ATOM 3439 O O . SER B 1 240 ? 20.802 51.063 16.993 1.00 28.00 239 SER B O 1
ATOM 3444 N N . ALA B 1 241 ? 20.290 52.708 15.521 1.00 30.26 240 ALA B N 1
ATOM 3445 C CA . ALA B 1 241 ? 21.574 52.703 14.835 1.00 29.77 240 ALA B CA 1
ATOM 3446 C C . ALA B 1 241 ? 21.965 54.125 14.463 1.00 31.35 240 ALA B C 1
ATOM 3447 O O . ALA B 1 241 ? 21.111 55.017 14.407 1.00 30.22 240 ALA B O 1
ATOM 3449 N N . ARG B 1 242 ? 23.260 54.319 14.264 1.00 33.22 241 ARG B N 1
ATOM 3450 C CA . ARG B 1 242 ? 23.859 55.599 13.901 1.00 32.65 241 ARG B CA 1
ATOM 3451 C C . ARG B 1 242 ? 24.619 55.424 12.594 1.00 29.35 241 ARG B C 1
ATOM 3452 O O . ARG B 1 242 ? 25.147 54.375 12.336 1.00 28.72 241 ARG B O 1
ATOM 3460 N N . ARG B 1 243 ? 24.719 56.475 11.791 1.00 31.89 242 ARG B N 1
ATOM 3461 C CA . ARG B 1 243 ? 25.553 56.417 10.571 1.00 34.68 242 ARG B CA 1
ATOM 3462 C C . ARG B 1 243 ? 26.622 57.500 10.626 1.00 39.18 242 ARG B C 1
ATOM 3463 O O . ARG B 1 243 ? 27.450 57.602 9.716 1.00 40.75 242 ARG B O 1
#

Sequence (427 aa):
GLDGAAEWPALRALPEVGGLRIVDLGCGFGWFCRWAHEHGASYVLGLDLSEKLARARAAGPDTGITYERADLDKLHHLPQDSFDLAYSSLALHYVEEDVARRLFRTVHQALSPGGHFVFSTEHPIYAPARPGWAIDAEGRRRTWPIDRYLVEGPRKTDWLAKGVVKHHRTVGTTLNALIRSGFAIEHVEEFCPTDAQITARPELAEELDRPFLLVSSARRGLDGAAEWPALRALPEVGGLRIVDLGCGFGWFCRWAHEHGASSYVLGLDLSEKLARARAAGPDTGITYERADLDKLHLPQDSFDLAYSSLALHYVEDVARRLLFRTVHQALSPGGHFVFSTEHPIYAPARPGWAIGRRTWPIDRYLVEGPRKTDWLAKGVVKHHRTVGTTLNALIRSGFAIEEHVEEFCPTDAQITARPELAEELDRPFLLVSSARR

CATH classification: 3.40.50.150

Foldseek 3Di:
DLVPDLCNVVLVVDDQQAQWAEEEEACVLNPVVVVSVVSHHQAYEYEHQDPVLVNNPVVDDPDRYHYDYDDLLPDAADFQAGQEYEYEADLQQHQPSLVSLLRVVRNHHAFGKYKYKHFALLCQDLAWDWDQDPVRDIATDHDRSVPWAWHCNCCVVPVTIGTRDHPCRVVVSNVVSPWDWDDKDFDQRDPVVCVVPVVSPVCVRHTIIITMITD/DLVPDLCNVVLVVDDQLAAWAEEEEACVLNPVVVVSVVSHHQAYEYEHQDPVVVNNVVVDDPDRYHYDYDDLQDDAADFQAGQEYEYEADLQQHDCSLVSLLRVVRNHHAFGKYKYWHFALLCQDLAWDWDDVDIATDHDNSVPWAWRCSCCVPPVGITTHDHPCRVVVSNVVSPKDWDDKDFDQRDPVSCVVPVVSPCCVRPGIIITMITD

B-factor: mean 33.84, std 8.37, range [14.51, 75.1]

Solvent-accessible surface area: 19147 Å² total

InterPro domains:
  IPR013216 Methyltransferase type 11 [PF08241] (47-141)
  IPR029063 S-adenosyl-L-methionine-dependent methyltransferase superfamily [G3DSA:3.40.50.150] (24-242)
  IPR029063 S-adenosyl-L-methionine-dependent methyltransferase superfamily [SSF53335] (5-236)

Organism: Mesorhizobium japonicum (strain LMG 29417 / CECT 9101 / MAFF 303099) (NCBI:txid266835)

Secondary structure (DSSP, 8-state):
-GGG-TTHHHHH-----TT-EEEEET-TT-HHHHHHHHTT-SEEEEEES----HHHHHTS-SSSEEEEE--GGG----TT-EEEEEEES-GGG-S-HHHHHHHHHHHEEEEEEEEEEE--TT---SS-S-EE-TTS-EEEEE--TT--EEE-TTHHHHS--EEE--HHHHHHHHHHTTPEEEEEEE----HHHHHH-GGGGGGGT---EEEEEE-/-TTT-TTHHHHH-----TT-EEEEET-TT-HHHHHHHHTT-SEEEEEES----HHHHHTS-SSSEEEEE--GGG----TT-EEEEEEES-GGG-S-HHHHHHHHHHHEEEEEEEEEEE--TT---SS---B----BEEE--TT--EEE-TTHHHH---EEE--HHHHHHHHHHTT-EEEEEEE----HHHHHHSGGGGGGGT---EEEEEE-